Protein AF-A0A8S2LEV6-F1 (afdb_monomer)

pLDDT: mean 85.43, std 16.2, range [30.33, 98.56]

Organism: NCBI:txid392030

InterPro domains:
  IPR001619 Sec1-like protein [PF00995] (33-386)
  IPR001619 Sec1-like protein [PF00995] (397-495)
  IPR001619 Sec1-like protein [PIRSF005715] (1-502)
  IPR001619 Sec1-like protein [PTHR11679] (16-386)
  IPR027482 Sec1-like, domain 2 [G3DSA:3.40.50.1910] (143-251)
  IPR027482 Sec1-like, domain 2 [G3DSA:3.40.50.1910] (412-494)
  IPR036045 Sec1-like superfamily [SSF56815] (5-499)
  IPR043127 Sec1-like, domain 3a [G3DSA:3.90.830.10] (252-375)
  IPR043154 Sec1-like, domain 1 [G3DSA:3.40.50.2060] (1-138)

Structure (mmCIF, N/CA/C/O backbone):
data_AF-A0A8S2LEV6-F1
#
_entry.id   AF-A0A8S2LEV6-F1
#
loop_
_atom_site.group_PDB
_atom_site.id
_atom_site.type_symbol
_atom_site.label_atom_id
_atom_site.label_alt_id
_atom_site.label_comp_id
_atom_site.label_asym_id
_atom_site.label_entity_id
_atom_site.label_seq_id
_atom_site.pdbx_PDB_ins_code
_atom_site.Cartn_x
_atom_site.Cartn_y
_atom_site.Cartn_z
_atom_site.occupancy
_atom_site.B_iso_or_equiv
_atom_site.auth_seq_id
_atom_site.auth_comp_id
_atom_site.auth_asym_id
_atom_site.auth_atom_id
_atom_site.pdbx_PDB_model_num
ATOM 1 N N . MET A 1 1 ? -12.936 4.786 -19.540 1.00 38.22 1 MET A N 1
ATOM 2 C CA . MET A 1 1 ? -13.486 4.017 -18.402 1.00 38.22 1 MET A CA 1
ATOM 3 C C . MET A 1 1 ? -12.512 4.199 -17.258 1.00 38.22 1 MET A C 1
ATOM 5 O O . MET A 1 1 ? -11.320 4.066 -17.493 1.00 38.22 1 MET A O 1
ATOM 9 N N . THR A 1 2 ? -12.981 4.618 -16.089 1.00 44.31 2 THR A N 1
ATOM 10 C CA . THR A 1 2 ? -12.140 4.818 -14.904 1.00 44.31 2 THR A CA 1
ATOM 11 C C . THR A 1 2 ? -11.741 3.460 -14.347 1.00 44.31 2 THR A C 1
ATOM 13 O O . THR A 1 2 ? -12.588 2.783 -13.773 1.00 44.31 2 THR A O 1
ATOM 16 N N . THR A 1 3 ? -10.480 3.065 -14.542 1.00 58.53 3 THR A N 1
ATOM 17 C CA . THR A 1 3 ? -9.849 2.002 -13.750 1.00 58.53 3 THR A CA 1
ATOM 18 C C . THR A 1 3 ? -10.072 2.307 -12.276 1.00 58.53 3 THR A C 1
ATOM 20 O O . THR A 1 3 ? -9.905 3.466 -11.868 1.00 58.53 3 THR A O 1
ATOM 23 N N . SER A 1 4 ? -10.462 1.309 -11.490 1.00 72.75 4 SER A N 1
ATOM 24 C CA . SER A 1 4 ? -10.613 1.508 -10.054 1.00 72.75 4 SER A CA 1
ATOM 25 C C . SER A 1 4 ? -9.271 1.941 -9.442 1.00 72.75 4 SER A C 1
ATOM 27 O O . SER A 1 4 ? -8.205 1.466 -9.824 1.00 72.75 4 SER A O 1
ATOM 29 N N . ASN A 1 5 ? -9.318 2.954 -8.577 1.00 89.50 5 ASN A N 1
ATOM 30 C CA . ASN A 1 5 ? -8.150 3.477 -7.879 1.00 89.50 5 ASN A CA 1
ATOM 31 C C . ASN A 1 5 ? -8.323 3.130 -6.402 1.00 89.50 5 ASN A C 1
ATOM 33 O O . ASN A 1 5 ? -9.224 3.662 -5.746 1.00 89.50 5 ASN A O 1
ATOM 37 N N . LEU A 1 6 ? -7.485 2.211 -5.919 1.00 93.94 6 LEU A N 1
ATOM 38 C CA . LEU A 1 6 ? -7.571 1.677 -4.565 1.00 93.94 6 LEU A CA 1
ATOM 39 C C . LEU A 1 6 ? -7.437 2.770 -3.498 1.00 93.94 6 LEU A C 1
ATOM 41 O O . LEU A 1 6 ? -8.236 2.801 -2.568 1.00 93.94 6 LEU A O 1
ATOM 45 N N . GLN A 1 7 ? -6.509 3.715 -3.675 1.00 94.75 7 GLN A N 1
ATOM 46 C CA . GLN A 1 7 ? -6.307 4.840 -2.754 1.00 94.75 7 GLN A CA 1
ATOM 47 C C . GLN A 1 7 ? -7.561 5.702 -2.625 1.00 94.75 7 GLN A C 1
ATOM 49 O O . GLN A 1 7 ? -8.016 5.974 -1.517 1.00 94.75 7 GLN A O 1
ATOM 54 N N . LYS A 1 8 ? -8.177 6.076 -3.751 1.00 93.44 8 LYS A N 1
ATOM 55 C CA . LYS A 1 8 ? -9.416 6.870 -3.752 1.00 93.44 8 LYS A CA 1
ATOM 56 C C . LYS A 1 8 ? -10.579 6.120 -3.117 1.00 93.44 8 LYS A C 1
ATOM 58 O O . LYS A 1 8 ? -11.399 6.737 -2.443 1.00 93.44 8 LYS A O 1
ATOM 63 N N . LEU A 1 9 ? -10.667 4.811 -3.346 1.00 93.94 9 LEU A N 1
ATOM 64 C CA . LEU A 1 9 ? -11.714 3.975 -2.770 1.00 93.94 9 LEU A CA 1
ATOM 65 C C . LEU A 1 9 ? -11.565 3.891 -1.244 1.00 93.94 9 LEU A C 1
ATOM 67 O O . LEU A 1 9 ? -12.536 4.132 -0.527 1.00 93.94 9 LEU A O 1
ATOM 71 N N . VAL A 1 10 ? -10.350 3.628 -0.757 1.00 95.69 10 VAL A N 1
ATOM 72 C CA . VAL A 1 10 ? -10.026 3.598 0.677 1.00 95.69 10 VAL A CA 1
ATOM 73 C C . VAL A 1 10 ? -10.278 4.964 1.317 1.00 95.69 10 VAL A C 1
ATOM 75 O O . VAL A 1 10 ? -10.976 5.044 2.325 1.00 95.69 10 VAL A O 1
ATOM 78 N N . GLY A 1 11 ? -9.805 6.048 0.698 1.00 94.94 11 GLY A N 1
ATOM 79 C CA . GLY A 1 11 ? -9.973 7.404 1.221 1.00 94.94 11 GLY A CA 1
ATOM 80 C C . GLY A 1 11 ? -11.443 7.815 1.308 1.00 94.94 11 GLY A C 1
ATOM 81 O O . GLY A 1 11 ? -11.890 8.345 2.324 1.00 94.94 11 GLY A O 1
ATOM 82 N N . ALA A 1 12 ? -12.240 7.488 0.285 1.00 93.44 12 ALA A N 1
ATOM 83 C CA . ALA A 1 12 ? -13.680 7.729 0.304 1.00 93.44 12 ALA A CA 1
ATOM 84 C C . ALA A 1 12 ? -14.390 6.930 1.408 1.00 93.44 12 ALA A C 1
ATOM 86 O O . ALA A 1 12 ? -15.258 7.480 2.089 1.00 93.44 12 ALA A O 1
ATOM 87 N N . LYS A 1 13 ? -14.022 5.656 1.604 1.00 93.56 13 LYS A N 1
ATOM 88 C CA . LYS A 1 13 ? -14.578 4.814 2.670 1.00 93.56 13 LYS A CA 1
ATOM 89 C C . LYS A 1 13 ? -14.244 5.385 4.051 1.00 93.56 13 LYS A C 1
ATOM 91 O O . LYS A 1 13 ? -15.158 5.619 4.835 1.00 93.56 13 LYS A O 1
ATOM 96 N N . LEU A 1 14 ? -12.978 5.728 4.301 1.00 94.19 14 LEU A N 1
ATOM 97 C CA . LEU A 1 14 ? -12.524 6.325 5.564 1.00 94.19 14 LEU A CA 1
ATOM 98 C C . LEU A 1 14 ? -13.238 7.645 5.864 1.00 94.19 14 LEU A C 1
ATOM 100 O O . LEU A 1 14 ? -13.781 7.825 6.951 1.00 94.19 14 LEU A O 1
ATOM 104 N N . ILE A 1 15 ? -13.311 8.561 4.897 1.00 92.06 15 ILE A N 1
ATOM 105 C CA . ILE A 1 15 ? -14.003 9.840 5.098 1.00 92.06 15 ILE A CA 1
ATOM 106 C C . ILE A 1 15 ? -15.487 9.614 5.420 1.00 92.06 15 ILE A C 1
ATOM 108 O O . ILE A 1 15 ? -16.018 10.247 6.332 1.00 92.06 15 ILE A O 1
ATOM 112 N N . ASN A 1 16 ? -16.166 8.714 4.705 1.00 91.06 16 ASN A N 1
ATOM 113 C CA . ASN A 1 16 ? -17.603 8.507 4.877 1.00 91.06 16 ASN A CA 1
ATOM 114 C C . ASN A 1 16 ? -17.957 7.736 6.159 1.00 91.06 16 ASN A C 1
ATOM 116 O O . ASN A 1 16 ? -18.874 8.140 6.873 1.00 91.06 16 ASN A O 1
ATOM 120 N N . GLU A 1 17 ? -17.247 6.650 6.461 1.00 89.38 17 GLU A N 1
ATOM 121 C CA . GLU A 1 17 ? -17.567 5.761 7.585 1.00 89.38 17 GLU A CA 1
ATOM 122 C C . GLU A 1 17 ? -17.007 6.252 8.922 1.00 89.38 17 GLU A C 1
ATOM 124 O O . GLU A 1 17 ? -17.608 5.981 9.962 1.00 89.38 17 GLU A O 1
ATOM 129 N N . MET A 1 18 ? -15.895 6.994 8.905 1.00 91.38 18 MET A N 1
ATOM 130 C CA . MET A 1 18 ? -15.240 7.494 10.114 1.00 91.38 18 MET A CA 1
ATOM 131 C C . MET A 1 18 ? -15.556 8.968 10.366 1.00 91.38 18 MET A C 1
ATOM 133 O O . MET A 1 18 ? -16.182 9.309 11.368 1.00 91.38 18 MET A O 1
ATOM 137 N N . LEU A 1 19 ? -15.157 9.858 9.452 1.00 86.44 19 LEU A N 1
ATOM 138 C CA . LEU A 1 19 ? -15.197 11.307 9.698 1.00 86.44 19 LEU A CA 1
ATOM 139 C C . LEU A 1 19 ? -16.597 11.907 9.522 1.00 86.44 19 LEU A C 1
ATOM 141 O O . LEU A 1 19 ? -16.996 12.804 10.264 1.00 86.44 19 LEU A O 1
ATOM 145 N N . ARG A 1 20 ? -17.375 11.389 8.568 1.00 85.31 20 ARG A N 1
ATOM 146 C CA . ARG A 1 20 ? -18.758 11.821 8.310 1.00 85.31 20 ARG A CA 1
ATOM 147 C C . ARG A 1 20 ? -19.806 11.007 9.058 1.00 85.31 20 ARG A C 1
ATOM 149 O O . ARG A 1 20 ? -20.995 11.285 8.895 1.00 85.31 20 ARG A O 1
ATOM 156 N N . CYS A 1 21 ? -19.390 10.042 9.878 1.00 80.12 21 CYS A N 1
ATOM 157 C CA . CYS A 1 21 ? -20.303 9.270 10.707 1.00 80.12 21 CYS A CA 1
ATOM 158 C C . CYS A 1 21 ? -21.174 10.213 11.549 1.00 80.12 21 CYS A C 1
ATOM 160 O O . CYS A 1 21 ? -20.667 11.149 12.169 1.00 80.12 21 CYS A O 1
ATOM 162 N N . GLU A 1 22 ? -22.485 9.969 11.600 1.00 66.69 22 GLU A N 1
ATOM 163 C CA . GLU A 1 22 ? -23.430 10.837 12.320 1.00 66.69 22 GLU A CA 1
ATOM 164 C C . GLU A 1 22 ? -23.088 10.978 13.807 1.00 66.69 22 GLU A C 1
ATOM 166 O O . GLU A 1 22 ? -23.308 12.029 14.402 1.00 66.69 22 GLU A O 1
ATOM 171 N N . SER A 1 23 ? -22.486 9.947 14.407 1.00 64.62 23 SER A N 1
ATOM 172 C CA . SER A 1 23 ? -22.018 10.014 15.791 1.00 64.62 23 SER A CA 1
ATOM 173 C C . SER A 1 23 ? -20.828 10.962 15.984 1.00 64.62 23 SER A C 1
ATOM 175 O O . SER A 1 23 ? -20.625 11.454 17.091 1.00 64.62 23 SER A O 1
ATOM 177 N N . VAL A 1 24 ? -20.068 11.243 14.921 1.00 68.31 24 VAL A N 1
ATOM 178 C CA . VAL A 1 24 ? -18.907 12.148 14.898 1.00 68.31 24 VAL A CA 1
ATOM 179 C C . VAL A 1 24 ? -19.321 13.565 14.468 1.00 68.31 24 VAL A C 1
ATOM 181 O O . VAL A 1 24 ? -18.817 14.551 15.013 1.00 68.31 24 VAL A O 1
ATOM 184 N N . ARG A 1 25 ? -20.283 13.704 13.544 1.00 65.88 25 ARG A N 1
ATOM 185 C CA . ARG A 1 25 ? -20.855 14.992 13.112 1.00 65.88 25 ARG A CA 1
ATOM 186 C C . ARG A 1 25 ? -22.110 15.353 13.917 1.00 65.88 25 ARG A C 1
ATOM 188 O O . ARG A 1 25 ? -23.230 15.059 13.510 1.00 65.88 25 ARG A O 1
ATOM 195 N N . GLN A 1 26 ? -21.948 16.073 15.028 1.00 59.09 26 GLN A N 1
ATOM 196 C CA . GLN A 1 26 ? -23.093 16.708 15.690 1.00 59.09 26 GLN A CA 1
ATOM 197 C C . GLN A 1 26 ? -23.567 17.922 14.869 1.00 59.09 26 GLN A C 1
ATOM 199 O O . GLN A 1 26 ? -22.817 18.874 14.673 1.00 59.09 26 GLN A O 1
ATOM 204 N N . LYS A 1 27 ? -24.816 17.886 14.376 1.00 48.41 27 LYS A N 1
ATOM 205 C CA . LYS A 1 27 ? -25.403 18.865 13.432 1.00 48.41 27 LYS A CA 1
ATOM 206 C C . LYS A 1 27 ? -25.450 20.322 13.921 1.00 48.41 27 LYS A C 1
ATOM 208 O O . LYS A 1 27 ? -25.659 21.205 13.097 1.00 48.41 27 LYS A O 1
ATOM 213 N N . GLU A 1 28 ? -25.264 20.587 15.212 1.00 48.81 28 GLU A N 1
ATOM 214 C CA . GLU A 1 28 ? -25.527 21.914 15.793 1.00 48.81 28 GLU A CA 1
ATOM 215 C C . GLU A 1 28 ? -24.290 22.646 16.336 1.00 48.81 28 GLU A C 1
ATOM 217 O O . GLU A 1 28 ? -24.386 23.823 16.681 1.00 48.81 28 GLU A O 1
ATOM 222 N N . ARG A 1 29 ? -23.103 22.021 16.355 1.00 51.19 29 ARG A N 1
ATOM 223 C CA . ARG A 1 29 ? -21.846 22.705 16.696 1.00 51.19 29 ARG A CA 1
ATOM 224 C C . ARG A 1 29 ? -20.686 22.192 15.856 1.00 51.19 29 ARG A C 1
ATOM 226 O O . ARG A 1 29 ? -20.445 20.992 15.774 1.00 51.19 29 ARG A O 1
ATOM 233 N N . SER A 1 30 ? -19.942 23.127 15.265 1.00 55.12 30 SER A N 1
ATOM 234 C CA . SER A 1 30 ? -18.633 22.878 14.656 1.00 55.12 30 SER A CA 1
ATOM 235 C C . SER A 1 30 ? -17.603 22.581 15.754 1.00 55.12 30 SER A C 1
ATOM 237 O O . SER A 1 30 ? -16.721 23.394 16.025 1.00 55.12 30 SER A O 1
ATOM 239 N N . ASP A 1 31 ? -17.749 21.439 16.422 1.00 75.12 31 ASP A N 1
ATOM 240 C CA . ASP A 1 31 ? -16.819 20.980 17.448 1.00 75.12 31 ASP A CA 1
ATOM 241 C C . ASP A 1 31 ? -15.632 20.296 16.760 1.00 75.12 31 ASP A C 1
ATOM 243 O O . ASP A 1 31 ? -15.750 19.169 16.257 1.00 75.12 31 ASP A O 1
ATOM 247 N N . TRP A 1 32 ? -14.503 21.010 16.736 1.00 90.25 32 TRP A N 1
ATOM 248 C CA . TRP A 1 32 ? -13.201 20.503 16.309 1.00 90.25 32 TRP A CA 1
ATOM 249 C C . TRP A 1 32 ? -12.833 19.223 17.064 1.00 90.25 32 TRP A C 1
ATOM 251 O O . TRP A 1 32 ? -13.115 19.086 18.257 1.00 90.25 32 TRP A O 1
ATOM 261 N N . LYS A 1 33 ? -12.185 18.286 16.371 1.00 93.75 33 LYS A N 1
ATOM 262 C CA . LYS A 1 33 ? -11.764 16.998 16.936 1.00 93.75 33 LYS A CA 1
ATOM 263 C C . LYS A 1 33 ? -10.289 16.725 16.705 1.00 93.75 33 LYS A C 1
ATOM 265 O O . LYS A 1 33 ? -9.670 17.259 15.784 1.00 93.75 33 LYS A O 1
ATOM 270 N N . VAL A 1 34 ? -9.747 15.870 17.557 1.00 96.19 34 VAL A N 1
ATOM 271 C CA . VAL A 1 34 ? -8.386 15.334 17.461 1.00 96.19 34 VAL A CA 1
ATOM 272 C C . VAL A 1 34 ? -8.466 13.989 16.746 1.00 96.19 34 VAL A C 1
ATOM 274 O O . VAL A 1 34 ? -9.272 13.154 17.143 1.00 96.19 34 VAL A O 1
ATOM 277 N N . LEU A 1 35 ? -7.660 13.758 15.712 1.00 97.44 35 LEU A N 1
ATOM 278 C CA . LEU A 1 35 ? -7.511 12.434 15.103 1.00 97.44 35 LEU A CA 1
ATOM 279 C C . LEU A 1 35 ? -6.276 11.757 15.701 1.00 97.44 35 LEU A C 1
ATOM 281 O O . LEU A 1 35 ? -5.161 12.222 15.495 1.00 97.44 35 LEU A O 1
ATOM 285 N N . VAL A 1 36 ? -6.476 10.676 16.446 1.00 98.12 36 VAL A N 1
ATOM 286 C CA . VAL A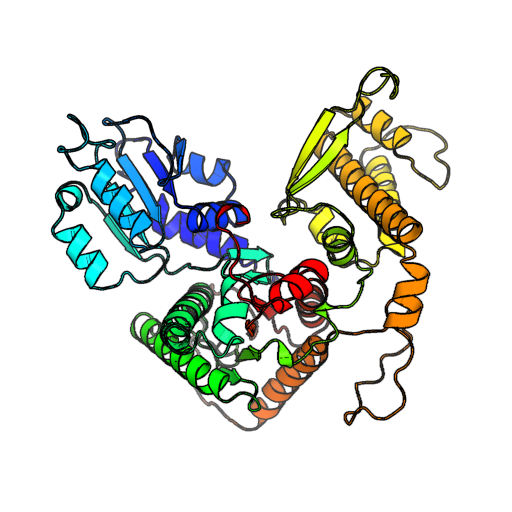 1 36 ? -5.413 9.884 17.070 1.00 98.12 36 VAL A CA 1
ATOM 287 C C . VAL A 1 36 ? -5.245 8.589 16.285 1.00 98.12 36 VAL A C 1
ATOM 289 O O . VAL A 1 36 ? -6.211 7.849 16.099 1.00 98.12 36 VAL A O 1
ATOM 292 N N . MET A 1 37 ? -4.030 8.312 15.824 1.00 97.69 37 MET A N 1
ATOM 293 C CA . MET A 1 37 ? -3.727 7.144 14.997 1.00 97.69 37 MET A CA 1
ATOM 294 C C . MET A 1 37 ? -2.503 6.399 15.501 1.00 97.69 37 MET A C 1
ATOM 296 O O . MET A 1 37 ? -1.625 6.985 16.127 1.00 97.69 37 MET A O 1
ATOM 300 N N . ASP A 1 38 ? -2.427 5.109 15.198 1.00 95.62 38 ASP A N 1
ATOM 301 C CA . ASP A 1 38 ? -1.173 4.369 15.285 1.00 95.62 38 ASP A CA 1
ATOM 302 C C . ASP A 1 38 ? -0.423 4.386 13.949 1.00 95.62 38 ASP A C 1
ATOM 304 O O . ASP A 1 38 ? -0.803 5.068 12.989 1.00 95.62 38 ASP A O 1
ATOM 308 N N . ARG A 1 39 ? 0.693 3.657 13.903 1.00 91.62 39 ARG A N 1
ATOM 309 C CA . ARG A 1 39 ? 1.583 3.609 12.747 1.00 91.62 39 ARG A CA 1
ATOM 310 C C . ARG A 1 39 ? 0.863 3.146 11.479 1.00 91.62 39 ARG A C 1
ATOM 312 O O . ARG A 1 39 ? 0.953 3.839 10.465 1.00 91.62 39 ARG A O 1
ATOM 319 N N . LEU A 1 40 ? 0.163 2.007 11.517 1.00 91.56 40 LEU A N 1
ATOM 320 C CA . LEU A 1 40 ? -0.509 1.478 10.327 1.00 91.56 40 LEU A CA 1
ATOM 321 C C . LEU A 1 40 ? -1.615 2.432 9.876 1.00 91.56 40 LEU A C 1
ATOM 323 O O . LEU A 1 40 ? -1.643 2.824 8.709 1.00 91.56 40 LEU A O 1
ATOM 327 N N . ALA A 1 41 ? -2.475 2.871 10.797 1.00 95.06 41 ALA A N 1
ATOM 328 C CA . ALA A 1 41 ? -3.560 3.801 10.502 1.00 95.06 41 ALA A CA 1
ATOM 329 C C . ALA A 1 41 ? -3.060 5.113 9.875 1.00 95.06 41 ALA A C 1
ATOM 331 O O . ALA A 1 41 ? -3.625 5.587 8.885 1.00 95.06 41 ALA A O 1
ATOM 332 N N . THR A 1 42 ? -1.949 5.655 10.388 1.00 94.69 42 THR A N 1
ATOM 333 C CA . THR A 1 42 ? -1.298 6.852 9.833 1.00 94.69 42 THR A CA 1
ATOM 334 C C . THR A 1 42 ? -0.877 6.630 8.385 1.00 94.69 42 THR A C 1
ATOM 336 O O . THR A 1 42 ? -1.126 7.483 7.531 1.00 94.69 42 THR A O 1
ATOM 339 N N . ARG A 1 43 ? -0.277 5.475 8.078 1.00 93.38 43 ARG A N 1
ATOM 340 C CA . ARG A 1 43 ? 0.145 5.130 6.714 1.00 93.38 43 ARG A CA 1
ATOM 341 C C . ARG A 1 43 ? -1.047 4.914 5.778 1.00 93.38 43 ARG A C 1
ATOM 343 O O . ARG A 1 43 ? -1.010 5.415 4.656 1.00 93.38 43 ARG A O 1
ATOM 350 N N . ILE A 1 44 ? -2.117 4.253 6.234 1.00 95.19 44 ILE A N 1
ATOM 351 C CA . ILE A 1 44 ? -3.362 4.076 5.459 1.00 95.19 44 ILE A CA 1
ATOM 352 C C . ILE A 1 44 ? -3.939 5.443 5.070 1.00 95.19 44 ILE A C 1
ATOM 354 O O . ILE A 1 44 ? -4.240 5.693 3.899 1.00 95.19 44 ILE A O 1
ATOM 358 N N . ILE A 1 45 ? -4.078 6.342 6.048 1.00 94.38 45 ILE A N 1
ATOM 359 C CA . ILE A 1 45 ? -4.639 7.681 5.841 1.00 94.38 45 ILE A CA 1
ATOM 360 C C . ILE A 1 45 ? -3.723 8.521 4.949 1.00 94.38 45 ILE A C 1
ATOM 362 O O . ILE A 1 45 ? -4.212 9.140 4.009 1.00 94.38 45 ILE A O 1
ATOM 366 N N . SER A 1 46 ? -2.406 8.492 5.171 1.00 92.38 46 SER A N 1
ATOM 367 C CA . SER A 1 46 ? -1.445 9.237 4.347 1.00 92.38 46 SER A CA 1
ATOM 368 C C . SER A 1 46 ? -1.437 8.787 2.884 1.00 92.38 46 SER A C 1
ATOM 370 O O . SER A 1 46 ? -1.199 9.611 2.005 1.00 92.38 46 SER A O 1
ATOM 372 N N . ALA A 1 47 ? -1.689 7.503 2.611 1.00 92.38 47 ALA A N 1
ATOM 373 C CA . ALA A 1 47 ? -1.727 6.966 1.251 1.00 92.38 47 ALA A CA 1
ATOM 374 C C . ALA A 1 47 ? -3.038 7.281 0.506 1.00 92.38 47 ALA A C 1
ATOM 376 O O . ALA A 1 47 ? -3.079 7.235 -0.720 1.00 92.38 47 ALA A O 1
ATOM 377 N N . SER A 1 48 ? -4.125 7.573 1.226 1.00 93.44 48 SER A N 1
ATOM 378 C CA . SER A 1 48 ? -5.476 7.647 0.649 1.00 93.44 48 SER A CA 1
ATOM 379 C C . SER A 1 48 ? -6.158 9.013 0.764 1.00 93.44 48 SER A C 1
ATOM 381 O O . SER A 1 48 ? -7.042 9.321 -0.039 1.00 93.44 48 SER A O 1
ATOM 383 N N . CYS A 1 49 ? -5.737 9.849 1.713 1.00 92.00 49 CYS A N 1
ATOM 384 C CA . CYS A 1 49 ? -6.329 11.148 2.018 1.00 92.00 49 CYS A CA 1
ATOM 385 C C . CYS A 1 49 ? -5.247 12.226 2.114 1.00 92.00 49 CYS A C 1
ATOM 387 O O . CYS A 1 49 ? -4.196 12.027 2.723 1.00 92.00 49 CYS A O 1
ATOM 389 N N . LYS A 1 50 ? -5.519 13.425 1.592 1.00 90.88 50 LYS A N 1
ATOM 390 C CA . LYS A 1 50 ? -4.651 14.582 1.836 1.00 90.88 50 LYS A CA 1
ATOM 391 C C . LYS A 1 50 ? -5.050 15.252 3.146 1.00 90.88 50 LYS A C 1
ATOM 393 O O . LYS A 1 50 ? -6.217 15.252 3.527 1.00 90.88 50 LYS A O 1
ATOM 398 N N . MET A 1 51 ? -4.106 15.947 3.781 1.00 90.06 51 MET A N 1
ATOM 399 C CA . MET A 1 51 ? -4.361 16.647 5.048 1.00 90.06 51 MET A CA 1
ATOM 400 C C . MET A 1 51 ? -5.563 17.605 4.967 1.00 90.06 51 MET A C 1
ATOM 402 O O . MET A 1 51 ? -6.377 17.660 5.882 1.00 90.06 51 MET A O 1
ATOM 406 N N . HIS A 1 52 ? -5.725 18.318 3.845 1.00 90.94 52 HIS A N 1
ATOM 407 C CA . HIS A 1 52 ? -6.871 19.213 3.649 1.00 90.94 52 HIS A CA 1
ATOM 408 C C . HIS A 1 52 ? -8.227 18.486 3.614 1.00 90.94 52 HIS A C 1
ATOM 410 O O . HIS A 1 52 ? -9.208 19.058 4.082 1.00 90.94 52 HIS A O 1
ATOM 416 N N . ASP A 1 53 ? -8.278 17.237 3.133 1.00 90.31 53 ASP A N 1
ATOM 417 C CA . ASP A 1 53 ? -9.510 16.445 3.093 1.00 90.31 53 ASP A CA 1
ATOM 418 C C . ASP A 1 53 ? -9.951 16.139 4.527 1.00 90.31 53 ASP A C 1
ATOM 420 O O . ASP A 1 53 ? -11.100 16.362 4.889 1.00 90.31 53 ASP A O 1
ATOM 424 N N . ILE A 1 54 ? -9.003 15.739 5.377 1.00 92.25 54 ILE A N 1
ATOM 425 C CA . ILE A 1 54 ? -9.235 15.396 6.785 1.00 92.25 54 ILE A CA 1
ATOM 426 C C . ILE A 1 54 ? -9.625 16.639 7.596 1.00 92.25 54 ILE A C 1
ATOM 428 O O . ILE A 1 54 ? -10.600 16.618 8.348 1.00 92.25 54 ILE A O 1
ATOM 432 N N . MET A 1 55 ? -8.895 17.746 7.422 1.00 91.06 55 MET A N 1
ATOM 433 C CA . MET A 1 55 ? -9.161 18.991 8.153 1.00 91.06 55 MET A CA 1
ATOM 434 C C . MET A 1 55 ? -10.504 19.621 7.768 1.00 91.06 55 MET A C 1
ATOM 436 O O . MET A 1 55 ? -11.198 20.169 8.625 1.00 91.06 55 MET A O 1
ATOM 440 N N . SER A 1 56 ? -10.913 19.498 6.499 1.00 90.00 56 SER A N 1
ATOM 441 C CA . SER A 1 56 ? -12.221 19.981 6.032 1.00 90.00 56 SER A CA 1
ATOM 442 C C . SER A 1 56 ? -13.405 19.261 6.689 1.00 90.00 56 SER A C 1
ATOM 444 O O . SER A 1 56 ? -14.516 19.789 6.712 1.00 90.00 56 SER A O 1
ATOM 446 N N . GLU A 1 57 ? -13.161 18.087 7.275 1.00 89.88 57 GLU A N 1
ATOM 447 C CA . GLU A 1 57 ? -14.156 17.263 7.961 1.00 89.88 57 GLU A CA 1
ATOM 448 C C . GLU A 1 57 ? -14.183 17.489 9.488 1.00 89.88 57 GLU A C 1
ATOM 450 O O . GLU A 1 57 ? -14.799 16.719 10.223 1.00 89.88 57 GLU A O 1
ATOM 455 N N . GLY A 1 58 ? -13.559 18.567 9.983 1.00 89.25 58 GLY A N 1
ATOM 456 C CA . GLY A 1 58 ? -13.635 18.982 11.392 1.00 89.25 58 GLY A CA 1
ATOM 457 C C . GLY A 1 58 ? -12.530 18.425 12.294 1.00 89.25 58 GLY A C 1
ATOM 458 O O . GLY A 1 58 ? -12.622 18.536 13.518 1.00 89.25 58 GLY A O 1
ATOM 459 N N . ILE A 1 59 ? -11.473 17.850 11.717 1.00 93.69 59 ILE A N 1
ATOM 460 C CA . ILE A 1 59 ? -10.248 17.496 12.442 1.00 93.69 59 ILE A CA 1
ATOM 461 C C . ILE A 1 59 ? -9.326 18.719 12.512 1.00 93.69 59 ILE A C 1
ATOM 463 O O . ILE A 1 59 ? -9.018 19.321 11.488 1.00 93.69 59 ILE A O 1
ATOM 467 N N . THR A 1 60 ? -8.857 19.081 13.708 1.00 93.12 60 THR A N 1
ATOM 468 C CA . THR A 1 60 ? -7.920 20.209 13.885 1.00 93.12 60 THR A CA 1
ATOM 469 C C . THR A 1 60 ? -6.466 19.777 14.012 1.00 93.12 60 THR A C 1
ATOM 471 O O . THR A 1 60 ? -5.573 20.552 13.683 1.00 93.12 60 THR A O 1
ATOM 474 N N . ILE A 1 61 ? -6.220 18.576 14.533 1.00 94.44 61 ILE A N 1
ATOM 475 C CA . ILE A 1 61 ? -4.877 18.073 14.813 1.00 94.44 61 ILE A CA 1
ATOM 476 C C . ILE A 1 61 ? -4.858 16.555 14.654 1.00 94.44 61 ILE A C 1
ATOM 478 O O . ILE A 1 61 ? -5.847 15.878 14.952 1.00 94.44 61 ILE A O 1
ATOM 482 N N . VAL A 1 62 ? -3.731 16.050 14.159 1.00 96.06 62 VAL A N 1
ATOM 483 C CA . VAL A 1 62 ? -3.446 14.627 13.999 1.00 96.06 62 VAL A CA 1
ATOM 484 C C . VAL A 1 62 ? -2.320 14.259 14.954 1.00 96.06 62 VAL A C 1
ATOM 486 O O . VAL A 1 62 ? -1.290 14.927 14.969 1.00 96.06 62 VAL A O 1
ATOM 489 N N . GLU A 1 63 ? -2.522 13.207 15.736 1.00 96.69 63 GLU A N 1
ATOM 490 C CA . GLU A 1 63 ? -1.637 12.790 16.818 1.00 96.69 63 GLU A CA 1
ATOM 491 C C . GLU A 1 63 ? -1.323 11.292 16.730 1.00 96.69 63 GLU A C 1
ATOM 493 O O . GLU A 1 63 ? -2.155 10.489 16.307 1.00 96.69 63 GLU A O 1
ATOM 498 N N . ASP A 1 64 ? -0.127 10.916 17.174 1.00 96.62 64 ASP A N 1
ATOM 499 C CA . ASP A 1 64 ? 0.331 9.524 17.239 1.00 96.62 64 ASP A CA 1
ATOM 500 C C . ASP A 1 64 ? 0.042 8.947 18.628 1.00 96.62 64 ASP A C 1
ATOM 502 O O . ASP A 1 64 ? 0.509 9.483 19.639 1.00 96.62 64 ASP A O 1
ATOM 506 N N . ILE A 1 65 ? -0.716 7.850 18.688 1.00 97.19 65 ILE A N 1
ATOM 507 C CA . ILE A 1 65 ? -1.121 7.219 19.947 1.00 97.19 65 ILE A CA 1
ATOM 508 C C . ILE A 1 65 ? 0.078 6.785 20.801 1.00 97.19 65 ILE A C 1
ATOM 510 O O . ILE A 1 65 ? 0.004 6.865 22.028 1.00 97.19 65 ILE A O 1
ATOM 514 N N . MET A 1 66 ? 1.192 6.406 20.166 1.00 94.62 66 MET A N 1
ATOM 515 C CA . MET A 1 66 ? 2.400 5.917 20.836 1.00 94.62 66 MET A CA 1
ATOM 516 C C . MET A 1 66 ? 3.276 7.054 21.374 1.00 94.62 66 MET A C 1
ATOM 518 O O . MET A 1 66 ? 4.210 6.820 22.145 1.00 94.62 66 MET A O 1
ATOM 522 N N . LYS A 1 67 ? 3.000 8.303 20.983 1.00 94.19 67 LYS A N 1
ATOM 523 C CA . LYS A 1 67 ? 3.736 9.479 21.454 1.00 94.19 67 LYS A CA 1
ATOM 524 C C . LYS A 1 67 ? 3.038 10.133 22.638 1.00 94.19 67 LYS A C 1
ATOM 526 O O . LYS A 1 67 ? 1.822 10.062 22.830 1.00 94.19 67 LYS A O 1
ATOM 531 N N . LYS A 1 68 ? 3.838 10.836 23.444 1.00 91.31 68 LYS A N 1
ATOM 532 C CA . LYS A 1 68 ? 3.324 11.680 24.525 1.00 91.31 68 LYS A CA 1
ATOM 533 C C . LYS A 1 68 ? 2.597 12.882 23.924 1.00 91.31 68 LYS A C 1
ATOM 535 O O . LYS A 1 68 ? 3.212 13.689 23.237 1.00 91.31 68 LYS A O 1
ATOM 540 N N . ARG A 1 69 ? 1.304 12.986 24.228 1.00 93.38 69 ARG A N 1
ATOM 541 C CA . ARG A 1 69 ? 0.379 14.004 23.704 1.00 93.38 69 ARG A CA 1
ATOM 542 C C . ARG A 1 69 ? -0.076 14.967 24.797 1.00 93.38 69 ARG A C 1
ATOM 544 O O . ARG A 1 69 ? -0.202 14.557 25.958 1.00 93.38 69 ARG A O 1
ATOM 551 N N . GLU A 1 70 ? -0.366 16.216 24.451 1.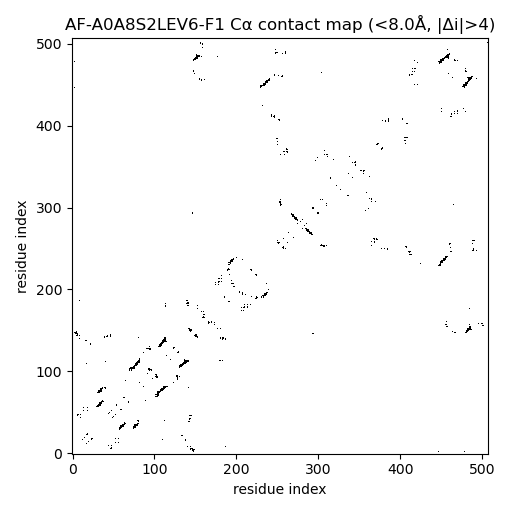00 90.81 70 GLU A N 1
ATOM 552 C CA . GLU A 1 70 ? -0.928 17.184 25.401 1.00 90.81 70 GLU A CA 1
ATOM 553 C C . GLU A 1 70 ? -2.409 16.877 25.709 1.00 90.81 70 GLU A C 1
ATOM 555 O O . GLU A 1 70 ? -3.155 16.483 24.810 1.00 90.81 70 GLU A O 1
ATOM 560 N N . PRO A 1 71 ? -2.870 17.010 26.969 1.00 91.81 71 PRO A N 1
ATOM 561 C CA . PRO A 1 71 ? -4.285 16.845 27.297 1.00 91.81 71 PRO A CA 1
ATOM 562 C C . PRO A 1 71 ? -5.143 17.971 26.697 1.00 91.81 71 PRO A C 1
ATOM 564 O O . PRO A 1 71 ? -5.000 19.137 27.058 1.00 91.81 71 PRO A O 1
ATOM 567 N N . LEU A 1 72 ? -6.096 17.611 25.838 1.00 92.88 72 LEU A N 1
ATOM 568 C CA . LEU A 1 72 ? -7.064 18.507 25.202 1.00 92.88 72 LEU A CA 1
ATOM 569 C C . LEU A 1 72 ? -8.485 18.172 25.682 1.00 92.88 72 LEU A C 1
ATOM 571 O O . LEU A 1 72 ? -9.363 17.811 24.900 1.00 92.88 72 LEU A O 1
ATOM 575 N N . GLY A 1 73 ? -8.728 18.312 26.991 1.00 90.00 73 GLY A N 1
ATOM 576 C CA . GLY A 1 73 ? -9.958 17.856 27.662 1.00 90.00 73 GLY A CA 1
ATOM 577 C C . GLY A 1 73 ? -11.271 18.526 27.220 1.00 90.00 73 GLY A C 1
ATOM 578 O O . GLY A 1 73 ? -12.342 18.080 27.623 1.00 90.00 73 GLY A O 1
ATOM 579 N N . MET A 1 74 ? -11.209 19.575 26.394 1.00 90.19 74 MET A N 1
ATOM 580 C CA . MET A 1 74 ? -12.385 20.220 25.792 1.00 90.19 74 MET A CA 1
ATOM 581 C C . MET A 1 74 ? -12.789 19.594 24.451 1.00 90.19 74 MET A C 1
ATOM 583 O O . MET A 1 74 ? -13.942 19.728 24.042 1.00 90.19 74 MET A O 1
ATOM 587 N N . LEU A 1 75 ? -11.857 18.914 23.775 1.00 93.00 75 LEU A N 1
ATOM 588 C CA . LEU A 1 75 ? -12.061 18.321 22.456 1.00 93.00 75 LEU A CA 1
ATOM 589 C C . LEU A 1 75 ? -12.385 16.832 22.570 1.00 93.00 75 LEU A C 1
ATOM 591 O O . LEU A 1 75 ? -11.966 16.145 23.502 1.00 93.00 75 LEU A O 1
ATOM 595 N N . GLU A 1 76 ? -13.133 16.327 21.596 1.00 94.50 76 GLU A N 1
ATOM 596 C CA . GLU A 1 76 ? -13.382 14.894 21.429 1.00 94.50 76 GLU A CA 1
ATOM 597 C C . GLU A 1 76 ? -12.331 14.312 20.478 1.00 94.50 76 GLU A C 1
ATOM 599 O O . GLU A 1 76 ? -11.865 14.998 19.563 1.00 94.50 76 GLU A O 1
ATOM 604 N N . ALA A 1 77 ? -11.943 13.058 20.704 1.00 96.12 77 ALA A N 1
ATOM 605 C CA . ALA A 1 77 ? -10.931 12.381 19.905 1.00 96.12 77 ALA A CA 1
ATOM 606 C C . ALA A 1 77 ? -11.544 11.263 19.057 1.00 96.12 77 ALA A C 1
ATOM 608 O O . ALA A 1 77 ? -12.357 10.472 19.537 1.00 96.12 77 ALA A O 1
ATOM 609 N N . VAL A 1 78 ? -11.137 11.203 17.794 1.00 97.44 78 VAL A N 1
ATOM 610 C CA . VAL A 1 78 ? -11.386 10.099 16.870 1.00 97.44 78 VAL A CA 1
ATOM 611 C C . VAL A 1 78 ? -10.139 9.228 16.874 1.00 97.44 78 VAL A C 1
ATOM 613 O O . VAL A 1 78 ? -9.080 9.680 16.458 1.00 97.44 78 VAL A O 1
ATOM 616 N N . TYR A 1 79 ? -10.256 8.001 17.359 1.00 98.12 79 TYR A N 1
ATOM 617 C CA . TYR A 1 79 ? -9.191 7.010 17.342 1.00 98.12 79 TYR A CA 1
ATOM 618 C C . TYR A 1 79 ? -9.371 6.124 16.119 1.00 98.12 79 TYR A C 1
ATOM 620 O O . TYR A 1 79 ? -10.385 5.438 16.021 1.00 98.12 79 TYR A O 1
ATOM 628 N N . PHE A 1 80 ? -8.397 6.123 15.215 1.00 97.88 80 PHE A N 1
ATOM 629 C CA . PHE A 1 80 ? -8.300 5.145 14.136 1.00 97.88 80 PHE A CA 1
ATOM 630 C C . PHE A 1 80 ? -7.046 4.316 14.366 1.00 97.88 80 PHE A C 1
ATOM 632 O O . PHE A 1 80 ? -5.939 4.806 14.165 1.00 97.88 80 PHE A O 1
ATOM 639 N N . ILE A 1 81 ? -7.217 3.107 14.892 1.00 97.38 81 ILE A N 1
ATOM 640 C CA . ILE A 1 81 ? -6.114 2.293 15.415 1.00 97.38 81 ILE A CA 1
ATOM 641 C C . ILE A 1 81 ? -6.324 0.816 15.102 1.00 97.38 81 ILE A C 1
ATOM 643 O O . ILE A 1 81 ? -7.453 0.352 14.955 1.00 97.38 81 ILE A O 1
ATOM 647 N N . GLN A 1 82 ? -5.241 0.057 15.049 1.00 94.69 82 GLN A N 1
ATOM 648 C CA . GLN A 1 82 ? -5.289 -1.393 15.049 1.00 94.69 82 GLN A CA 1
ATOM 649 C C . GLN A 1 82 ? -5.792 -1.912 16.400 1.00 94.69 82 GLN A C 1
ATOM 651 O O . GLN A 1 82 ? -5.428 -1.355 17.445 1.00 94.69 82 GLN A O 1
ATOM 656 N N . PRO A 1 83 ? -6.574 -3.005 16.422 1.00 94.69 83 PRO A N 1
ATOM 657 C CA . PRO A 1 83 ? -6.956 -3.693 17.650 1.00 94.69 83 PRO A CA 1
ATOM 658 C C . PRO A 1 83 ? -5.774 -4.510 18.207 1.00 94.69 83 PRO A C 1
ATOM 660 O O . PRO A 1 83 ? -5.857 -5.719 18.393 1.00 94.69 83 PRO A O 1
ATOM 663 N N . SER A 1 84 ? -4.644 -3.845 18.461 1.00 93.25 84 SER A N 1
ATOM 664 C CA . SER A 1 84 ? -3.453 -4.432 19.074 1.00 93.25 84 SER A CA 1
ATOM 665 C C . SER A 1 84 ? -3.427 -4.156 20.574 1.00 93.25 84 SER A C 1
ATOM 667 O O . SER A 1 84 ? -3.966 -3.152 21.046 1.00 93.25 84 SER A O 1
ATOM 669 N N . GLU A 1 85 ? -2.745 -5.007 21.342 1.00 94.25 85 GLU A N 1
ATOM 670 C CA . GLU A 1 85 ? -2.606 -4.779 22.780 1.00 94.25 85 GLU A CA 1
ATOM 671 C C . GLU A 1 85 ? -1.925 -3.435 23.085 1.00 94.25 85 GLU A C 1
ATOM 673 O O . GLU A 1 85 ? -2.369 -2.719 23.983 1.00 94.25 85 GLU A O 1
ATOM 678 N N . ARG A 1 86 ? -0.904 -3.052 22.303 1.00 94.81 86 ARG A N 1
ATOM 679 C CA . ARG A 1 86 ? -0.214 -1.761 22.446 1.00 94.81 86 ARG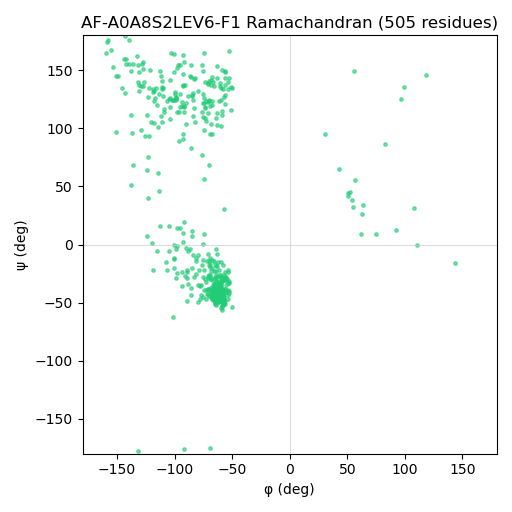 A CA 1
ATOM 680 C C . ARG A 1 86 ? -1.195 -0.593 22.250 1.00 94.81 86 ARG A C 1
ATOM 682 O O . ARG A 1 86 ? -1.343 0.228 23.152 1.00 94.81 86 ARG A O 1
ATOM 689 N N . SER A 1 87 ? -1.918 -0.555 21.128 1.00 96.19 87 SER A N 1
ATOM 690 C CA . SER A 1 87 ? -2.844 0.545 20.806 1.00 96.19 87 SER A CA 1
ATOM 691 C C . SER A 1 87 ? -4.034 0.613 21.776 1.00 96.19 87 SER A C 1
ATOM 693 O O . SER A 1 87 ? -4.411 1.698 22.221 1.00 96.19 87 SER A O 1
ATOM 695 N N . VAL A 1 88 ? -4.610 -0.534 22.158 1.00 96.56 88 VAL A N 1
ATOM 696 C CA . VAL A 1 88 ? -5.737 -0.593 23.107 1.00 96.56 88 VAL A CA 1
ATOM 697 C C . VAL A 1 88 ? -5.307 -0.161 24.511 1.00 96.56 88 VAL A C 1
ATOM 699 O O . VAL A 1 88 ? -6.054 0.554 25.179 1.00 96.56 88 VAL A O 1
ATOM 702 N N . ASN A 1 89 ? -4.106 -0.533 24.961 1.00 96.00 89 ASN A N 1
ATOM 703 C CA . ASN A 1 89 ? -3.590 -0.092 26.259 1.00 96.00 89 ASN A CA 1
ATOM 704 C C . ASN A 1 89 ? -3.378 1.425 26.299 1.00 96.00 89 ASN A C 1
ATOM 706 O O . ASN A 1 89 ? -3.792 2.061 27.266 1.00 96.00 89 ASN A O 1
ATOM 710 N N . GLU A 1 90 ? -2.804 2.018 25.251 1.00 96.25 90 GLU A N 1
ATOM 711 C CA . GLU A 1 90 ? -2.621 3.472 25.188 1.00 96.25 90 GLU A CA 1
ATOM 712 C C . GLU A 1 90 ? -3.955 4.230 25.121 1.00 96.25 90 GLU A C 1
ATOM 714 O O . GLU A 1 90 ? -4.127 5.250 25.792 1.00 96.25 90 GLU A O 1
ATOM 719 N N . LEU A 1 91 ? -4.951 3.689 24.410 1.00 96.81 91 LEU A N 1
ATOM 720 C CA . LEU A 1 91 ? -6.319 4.213 24.447 1.00 96.81 91 LEU A CA 1
ATOM 721 C C . LEU A 1 91 ? -6.892 4.176 25.872 1.00 96.81 91 LEU A C 1
ATOM 723 O O . LEU A 1 91 ? -7.497 5.148 26.318 1.00 96.81 91 LEU A O 1
ATOM 727 N N . ILE A 1 92 ? -6.705 3.078 26.609 1.00 95.94 92 ILE A N 1
ATOM 728 C CA . ILE A 1 92 ? -7.169 2.975 28.001 1.00 95.94 92 ILE A CA 1
ATOM 729 C C . ILE A 1 92 ? -6.440 3.997 28.887 1.00 95.94 92 ILE A C 1
ATOM 731 O O . ILE A 1 92 ? -7.082 4.675 29.697 1.00 95.94 92 ILE A O 1
ATOM 735 N N . ASN A 1 93 ? -5.126 4.147 28.702 1.00 94.44 93 ASN A N 1
ATOM 736 C CA . ASN A 1 93 ? -4.276 5.059 29.467 1.00 94.44 93 ASN A CA 1
ATOM 737 C C . ASN A 1 93 ? -4.685 6.529 29.305 1.00 94.44 93 ASN A C 1
ATOM 739 O O . ASN A 1 93 ? -4.610 7.281 30.278 1.00 94.44 93 ASN A O 1
ATOM 743 N N . ASP A 1 94 ? -5.177 6.932 28.129 1.00 95.12 94 ASP A N 1
ATOM 744 C CA . ASP A 1 94 ? -5.653 8.299 27.870 1.00 95.12 94 ASP A CA 1
ATOM 745 C C . ASP A 1 94 ? -6.835 8.718 28.770 1.00 95.12 94 ASP A C 1
ATOM 747 O O . ASP A 1 94 ? -7.061 9.914 28.989 1.00 95.12 94 ASP A O 1
ATOM 751 N N . PHE A 1 95 ? -7.580 7.752 29.320 1.00 93.75 95 PHE A N 1
ATOM 752 C CA . PHE A 1 95 ? -8.771 7.989 30.144 1.00 93.75 95 PHE A CA 1
ATOM 753 C C . PHE A 1 95 ? -8.665 7.429 31.569 1.00 93.75 95 PHE A C 1
ATOM 755 O O . PHE A 1 95 ? -9.613 7.565 32.354 1.00 93.75 95 PHE A O 1
ATOM 762 N N . ASP A 1 96 ? -7.537 6.815 31.941 1.00 87.94 96 ASP A N 1
ATOM 763 C CA . ASP A 1 96 ? -7.342 6.341 33.307 1.00 87.94 96 ASP A CA 1
ATOM 764 C C . ASP A 1 96 ? -6.866 7.464 34.237 1.00 87.94 96 ASP A C 1
ATOM 766 O O . ASP A 1 96 ? -5.766 8.006 34.126 1.00 87.94 96 ASP A O 1
ATOM 770 N N . LYS A 1 97 ? -7.697 7.763 35.239 1.00 72.06 97 LYS A N 1
ATOM 771 C CA . LYS A 1 97 ? -7.419 8.767 36.274 1.00 72.06 97 LYS A CA 1
ATOM 772 C C . LYS A 1 97 ? -6.248 8.410 37.193 1.00 72.06 97 LYS A C 1
ATOM 774 O O . LYS A 1 97 ? -5.794 9.267 37.945 1.00 72.06 97 LYS A O 1
ATOM 779 N N . ALA A 1 98 ? -5.786 7.158 37.172 1.00 68.75 98 ALA A N 1
ATOM 780 C CA . ALA A 1 98 ? -4.564 6.766 37.872 1.00 68.75 98 ALA A CA 1
ATOM 781 C C . ALA A 1 98 ? -3.318 7.453 37.282 1.00 68.75 98 ALA A C 1
ATOM 783 O O . ALA A 1 98 ? -2.375 7.730 38.017 1.00 68.75 98 ALA A O 1
ATOM 784 N N . ASN A 1 99 ? -3.347 7.774 35.983 1.00 63.91 99 ASN A N 1
ATOM 785 C CA . ASN A 1 99 ? -2.213 8.344 35.259 1.00 63.91 99 ASN A CA 1
ATOM 786 C C . ASN A 1 99 ? -2.293 9.876 35.117 1.00 63.91 99 ASN A C 1
ATOM 788 O O . ASN A 1 99 ? -1.262 10.530 34.977 1.00 63.91 99 ASN A O 1
ATOM 792 N N . ALA A 1 100 ? -3.493 10.468 35.170 1.00 68.06 100 ALA A N 1
ATOM 793 C CA . ALA A 1 100 ? -3.688 11.918 35.108 1.00 68.06 100 ALA A CA 1
ATOM 794 C C . ALA A 1 100 ? -4.952 12.370 35.861 1.00 68.06 100 ALA A C 1
ATOM 796 O O . ALA A 1 100 ? -5.982 11.701 35.818 1.00 68.06 100 ALA A O 1
ATOM 797 N N . LEU A 1 101 ? -4.915 13.550 36.502 1.00 74.12 101 LEU A N 1
ATOM 798 C CA . LEU A 1 101 ? -6.085 14.120 37.200 1.00 74.12 101 LEU A CA 1
ATOM 799 C C . LEU A 1 101 ? -7.292 14.347 36.267 1.00 74.12 101 LEU A C 1
ATOM 801 O O . LEU A 1 101 ? -8.439 14.325 36.720 1.00 74.12 101 LEU A O 1
ATOM 805 N N . VAL A 1 102 ? -7.034 14.583 34.979 1.00 82.00 102 VAL A N 1
ATOM 806 C CA . VAL A 1 102 ? -8.030 14.890 33.947 1.00 82.00 102 VAL A CA 1
ATOM 807 C C . VAL A 1 102 ? -7.798 13.945 32.761 1.00 82.00 102 VAL A C 1
ATOM 809 O O . VAL A 1 102 ? -6.638 13.748 32.392 1.00 82.00 102 VAL A O 1
ATOM 812 N N . PRO A 1 103 ? -8.854 13.353 32.164 1.00 90.94 103 PRO A N 1
ATOM 813 C CA . PRO A 1 103 ? -8.708 12.558 30.943 1.00 90.94 103 PRO A CA 1
ATOM 814 C C . PRO A 1 103 ? -8.105 13.400 29.812 1.00 90.94 103 PRO A C 1
ATOM 816 O O . PRO A 1 103 ? -8.329 14.613 29.752 1.00 90.94 103 PRO A O 1
ATOM 819 N N . LYS A 1 104 ? -7.367 12.765 28.892 1.00 93.75 104 LYS A N 1
ATOM 820 C CA . LYS A 1 104 ? -6.740 13.477 27.767 1.00 93.75 104 LYS A CA 1
ATOM 821 C C . LYS A 1 104 ? -7.750 14.180 26.871 1.00 93.75 104 LYS A C 1
ATOM 823 O O . LYS A 1 104 ? -7.457 15.269 26.393 1.00 93.75 104 LYS A O 1
ATOM 828 N N . TYR A 1 105 ? -8.914 13.580 26.656 1.00 95.25 105 TYR A N 1
ATOM 829 C CA . TYR A 1 105 ? -9.960 14.113 25.787 1.00 95.25 105 TYR A CA 1
ATOM 830 C C . TYR A 1 105 ? -11.320 14.053 26.484 1.00 95.25 105 TYR A C 1
ATOM 832 O O . TYR A 1 105 ? -11.517 13.308 27.446 1.00 95.25 105 TYR A O 1
ATOM 840 N N . LYS A 1 106 ? -12.282 14.827 25.982 1.00 93.69 106 LYS A N 1
ATOM 841 C CA . LYS A 1 106 ? -13.657 14.872 26.496 1.00 93.69 106 LYS A CA 1
ATOM 842 C C . LYS A 1 106 ? -14.404 13.548 26.286 1.00 93.69 106 LYS A C 1
ATOM 844 O O . LYS A 1 106 ? -15.185 13.142 27.145 1.00 93.69 106 LYS A O 1
ATOM 849 N N . ALA A 1 107 ? -14.189 12.903 25.139 1.00 94.44 107 ALA A N 1
ATOM 850 C CA . ALA A 1 107 ? -14.790 11.630 24.738 1.00 94.44 107 ALA A CA 1
ATOM 851 C C . ALA A 1 107 ? -13.961 10.958 23.627 1.00 94.44 107 ALA A C 1
ATOM 853 O O . ALA A 1 107 ? -13.146 11.626 22.985 1.00 94.44 107 ALA A O 1
ATOM 854 N N . ALA A 1 108 ? -14.208 9.669 23.384 1.00 96.44 108 ALA A N 1
ATOM 855 C CA . ALA A 1 108 ? -13.556 8.866 22.352 1.00 96.44 108 ALA A CA 1
ATOM 856 C C . ALA A 1 108 ? -14.558 8.321 21.318 1.00 96.44 108 ALA A C 1
ATOM 858 O O . ALA A 1 108 ? -15.588 7.742 21.671 1.00 96.44 108 ALA A O 1
ATOM 859 N N . HIS A 1 109 ? -14.224 8.449 20.036 1.00 96.94 109 HIS A N 1
ATOM 860 C CA . HIS A 1 109 ? -14.839 7.723 18.928 1.00 96.94 109 HIS A CA 1
ATOM 861 C C . HIS A 1 109 ? -13.811 6.740 18.381 1.00 96.94 109 HIS A C 1
ATOM 863 O O . HIS A 1 109 ? -12.857 7.154 17.734 1.00 96.94 109 HIS A O 1
ATOM 869 N N . VAL A 1 110 ? -13.974 5.459 18.680 1.00 97.44 110 VAL A N 1
ATOM 870 C CA . VAL A 1 110 ? -13.001 4.412 18.377 1.00 97.44 110 VAL A CA 1
ATOM 871 C C . VAL A 1 110 ? -13.410 3.678 17.105 1.00 97.44 110 VAL A C 1
ATOM 873 O O . VAL A 1 110 ? -14.520 3.155 16.998 1.00 97.44 110 VAL A O 1
ATOM 876 N N . PHE A 1 111 ? -12.492 3.647 16.151 1.00 97.69 111 PHE A N 1
ATOM 877 C CA . PHE A 1 111 ? -12.599 2.965 14.876 1.00 97.69 111 PHE A CA 1
ATOM 878 C C . PHE A 1 111 ? -11.412 2.012 14.744 1.00 97.69 111 PHE A C 1
ATOM 880 O O . PHE A 1 111 ? -10.268 2.454 14.627 1.00 97.69 111 PHE A O 1
ATOM 887 N N . PHE A 1 112 ? -11.674 0.709 14.789 1.00 97.56 112 PHE A N 1
ATOM 888 C CA . PHE A 1 112 ? -10.642 -0.296 14.562 1.00 97.56 112 PHE A CA 1
ATOM 889 C C . PHE A 1 112 ? -10.409 -0.524 13.065 1.00 97.56 112 PHE A C 1
ATOM 891 O O . PHE A 1 112 ? -11.352 -0.488 12.267 1.00 97.56 112 PHE A O 1
ATOM 898 N N . THR A 1 113 ? -9.152 -0.751 12.678 1.00 95.56 113 THR A N 1
ATOM 899 C CA . THR A 1 113 ? -8.772 -1.078 11.290 1.00 95.56 113 THR A CA 1
ATOM 900 C C . THR A 1 113 ? -9.336 -2.426 10.840 1.00 95.56 113 THR A C 1
ATOM 902 O O . THR A 1 113 ? -9.714 -2.568 9.685 1.00 95.56 113 THR A O 1
ATOM 905 N N . GLU A 1 114 ? -9.437 -3.397 11.741 1.00 92.62 114 GLU A N 1
ATOM 906 C CA . GLU A 1 114 ? -9.918 -4.768 11.512 1.00 92.62 114 GLU A CA 1
ATOM 907 C C . GLU A 1 114 ? -10.717 -5.269 12.720 1.00 92.62 114 GLU A C 1
ATOM 909 O O . GLU A 1 114 ? -10.874 -4.537 13.704 1.00 92.62 114 GLU A O 1
ATOM 914 N N . ALA A 1 115 ? -11.217 -6.502 12.631 1.00 91.69 115 ALA A N 1
ATOM 915 C CA . ALA A 1 115 ? -11.972 -7.145 13.695 1.00 91.69 115 ALA A CA 1
ATOM 916 C C . ALA A 1 115 ? -11.180 -7.181 15.012 1.00 91.69 115 ALA A C 1
ATOM 918 O O . ALA A 1 115 ? -10.030 -7.629 15.065 1.00 91.69 115 ALA A O 1
ATOM 919 N N . CYS A 1 116 ? -11.798 -6.714 16.097 1.00 92.25 116 CYS A N 1
ATOM 920 C CA . CYS A 1 116 ? -11.173 -6.731 17.414 1.00 92.25 116 CYS A CA 1
ATOM 921 C C . CYS A 1 116 ? -11.386 -8.087 18.089 1.00 92.25 116 CYS A C 1
ATOM 923 O O . CYS A 1 116 ? -12.513 -8.573 18.197 1.00 92.25 116 CYS A O 1
ATOM 925 N N . ASN A 1 117 ? -10.307 -8.704 18.577 1.00 90.06 117 ASN A N 1
ATOM 926 C CA . ASN A 1 117 ? -10.431 -9.974 19.286 1.00 90.06 117 ASN A CA 1
ATOM 927 C C . ASN A 1 117 ? -11.256 -9.818 20.586 1.00 90.06 117 ASN A C 1
ATOM 929 O O . ASN A 1 117 ? -11.324 -8.746 21.198 1.00 90.06 117 ASN A O 1
ATOM 933 N N . SER A 1 118 ? -11.890 -10.909 21.024 1.00 91.75 118 SER A N 1
ATOM 934 C CA . SER A 1 118 ? -12.789 -10.899 22.186 1.00 91.75 118 SER A CA 1
ATOM 935 C C . SER A 1 118 ? -12.098 -10.468 23.478 1.00 91.75 118 SER A C 1
ATOM 937 O O . SER A 1 118 ? -12.723 -9.834 24.332 1.00 91.75 118 SER A O 1
ATOM 939 N N . ASP A 1 119 ? -10.813 -10.786 23.621 1.00 94.56 119 ASP A N 1
ATOM 940 C CA . ASP A 1 119 ? -10.045 -10.534 24.838 1.00 94.56 119 ASP A CA 1
ATOM 941 C C . ASP A 1 119 ? -9.744 -9.041 25.002 1.00 94.56 119 ASP A C 1
ATOM 943 O O . ASP A 1 119 ? -10.005 -8.461 26.059 1.00 94.56 119 ASP A O 1
ATOM 947 N N . LEU A 1 120 ? -9.277 -8.381 23.938 1.00 94.94 120 LEU A N 1
ATOM 948 C CA . LEU A 1 120 ? -9.037 -6.938 23.910 1.00 94.94 120 LEU A CA 1
ATOM 949 C C . LEU A 1 120 ? -10.345 -6.156 23.978 1.00 94.94 120 LEU A C 1
ATOM 951 O O . LEU A 1 120 ? -10.408 -5.144 24.678 1.00 94.94 120 LEU A O 1
ATOM 955 N N . PHE A 1 121 ? -11.406 -6.638 23.328 1.00 95.50 121 PHE A N 1
ATOM 956 C CA . PHE A 1 121 ? -12.730 -6.035 23.446 1.00 95.50 121 PHE A CA 1
ATOM 957 C C . PHE A 1 121 ? -13.244 -6.083 24.893 1.00 95.50 121 PHE A C 1
ATOM 959 O O . PHE A 1 121 ? -13.709 -5.077 25.440 1.00 95.50 121 PHE A O 1
ATOM 966 N N . THR A 1 122 ? -13.097 -7.230 25.562 1.00 96.31 122 THR A N 1
ATOM 967 C CA . THR A 1 122 ? -13.463 -7.394 26.977 1.00 96.31 122 THR A CA 1
ATOM 968 C C . THR A 1 122 ? -12.612 -6.493 27.873 1.00 96.31 122 THR A C 1
ATOM 970 O O . THR A 1 122 ? -13.144 -5.780 28.725 1.00 96.31 122 THR A O 1
ATOM 973 N N . LYS A 1 123 ? -11.297 -6.439 27.634 1.00 96.25 123 LYS A N 1
ATOM 974 C CA . LYS A 1 123 ? -10.365 -5.548 28.343 1.00 96.25 123 LYS A CA 1
ATOM 975 C C . LYS A 1 123 ? -10.774 -4.077 28.212 1.00 96.25 123 LYS A C 1
ATOM 977 O O . LYS A 1 123 ? -10.824 -3.358 29.210 1.00 96.25 123 LYS A O 1
ATOM 982 N N . LEU A 1 124 ? -11.113 -3.631 27.001 1.00 95.69 124 LEU A N 1
ATOM 983 C CA . LEU A 1 124 ? -11.536 -2.257 26.729 1.00 95.69 124 LEU A CA 1
ATOM 984 C C . LEU A 1 124 ? -12.863 -1.925 27.422 1.00 95.69 124 LEU A C 1
ATOM 986 O O . LEU A 1 124 ? -12.965 -0.895 28.091 1.00 95.69 124 LEU A O 1
ATOM 990 N N . THR A 1 125 ? -13.861 -2.803 27.309 1.00 94.06 125 THR A N 1
ATOM 991 C CA . THR A 1 125 ? -15.206 -2.588 27.873 1.00 94.06 125 THR A CA 1
ATOM 992 C C . THR A 1 125 ? -15.244 -2.633 29.401 1.00 94.06 125 THR A C 1
ATOM 994 O O . THR A 1 125 ? -16.044 -1.924 30.010 1.00 94.06 125 THR A O 1
ATOM 997 N N . GLN A 1 126 ? -14.358 -3.402 30.039 1.00 94.88 126 GLN A N 1
ATOM 998 C CA . GLN A 1 126 ? -14.224 -3.446 31.501 1.00 94.88 126 GLN A CA 1
ATOM 999 C C . GLN A 1 126 ? -13.380 -2.294 32.070 1.00 94.88 126 GLN A C 1
ATOM 1001 O O . GLN A 1 126 ? -13.401 -2.035 33.275 1.00 94.88 126 GLN A O 1
ATOM 1006 N N . SER A 1 127 ? -12.640 -1.581 31.221 1.00 94.19 127 SER A N 1
ATOM 1007 C CA . SER A 1 127 ? -11.813 -0.453 31.643 1.00 94.19 127 SER A CA 1
ATOM 1008 C C . SER A 1 127 ? -12.640 0.801 31.970 1.00 94.19 127 SER A C 1
ATOM 1010 O O . SER A 1 127 ? -13.791 0.967 31.562 1.00 94.19 127 SER A O 1
ATOM 1012 N N . LYS A 1 128 ? -12.021 1.771 32.658 1.00 90.38 128 LYS A N 1
ATOM 1013 C CA . LYS A 1 128 ? -12.643 3.087 32.904 1.00 90.38 128 LYS A CA 1
ATOM 1014 C C . LYS A 1 128 ? -12.858 3.890 31.613 1.00 90.38 128 LYS A C 1
ATOM 1016 O O . LYS A 1 128 ? -13.727 4.763 31.604 1.00 90.38 128 LYS A O 1
ATOM 1021 N N . CYS A 1 129 ? -12.103 3.585 30.552 1.00 93.19 129 CYS A N 1
ATOM 1022 C CA . CYS A 1 129 ? -12.216 4.225 29.241 1.00 93.19 129 CYS A CA 1
ATOM 1023 C C . CYS A 1 129 ? -13.614 4.034 28.637 1.00 93.19 129 CYS A C 1
ATOM 1025 O O . CYS A 1 129 ? -14.142 4.969 28.042 1.00 93.19 129 CYS A O 1
ATOM 1027 N N . ALA A 1 130 ? -14.275 2.897 28.892 1.00 95.06 130 ALA A N 1
ATOM 1028 C CA . ALA A 1 130 ? -15.593 2.577 28.338 1.00 95.06 130 ALA A CA 1
ATOM 1029 C C . ALA A 1 130 ? -16.654 3.671 28.570 1.00 95.06 130 ALA A C 1
ATOM 1031 O O . ALA A 1 130 ? -17.503 3.901 27.715 1.00 95.06 130 ALA A O 1
ATOM 1032 N N . LYS A 1 131 ? -16.572 4.413 29.685 1.00 94.25 131 LYS A N 1
ATOM 1033 C CA . LYS A 1 131 ? -17.498 5.517 30.013 1.00 94.25 131 LYS A CA 1
ATOM 1034 C C . LYS A 1 131 ? -17.351 6.740 29.100 1.00 94.25 131 LYS A C 1
ATOM 1036 O O . LYS A 1 131 ? -18.249 7.577 29.059 1.00 94.25 131 LYS A O 1
ATOM 1041 N N . TYR A 1 132 ? -16.215 6.861 28.421 1.00 95.12 132 TYR A N 1
ATOM 1042 C CA . TYR A 1 132 ? -15.880 7.963 27.523 1.00 95.12 132 TYR A CA 1
ATOM 1043 C C . TYR A 1 132 ? -16.081 7.598 26.046 1.00 95.12 132 TYR A C 1
ATOM 1045 O O . TYR A 1 132 ? -16.082 8.494 25.200 1.00 95.12 132 TYR A O 1
ATOM 1053 N N . ILE A 1 133 ? -16.267 6.312 25.725 1.00 95.88 133 ILE A N 1
ATOM 1054 C CA . ILE A 1 133 ? -16.464 5.834 24.355 1.00 95.88 133 ILE A CA 1
ATOM 1055 C C . ILE A 1 133 ? -17.893 6.151 23.903 1.00 95.88 133 ILE A C 1
ATOM 1057 O O . ILE A 1 133 ? -18.865 5.603 24.415 1.00 95.88 133 ILE A O 1
ATOM 1061 N N . LYS A 1 134 ? -18.020 7.029 22.908 1.00 95.38 134 LYS A N 1
ATOM 1062 C CA . LYS A 1 134 ? -19.294 7.366 22.252 1.00 95.38 134 LYS A CA 1
ATOM 1063 C C . LYS A 1 134 ? -19.563 6.547 20.999 1.00 95.38 134 LYS A C 1
ATOM 1065 O O . LYS A 1 134 ? -20.694 6.465 20.530 1.00 95.38 134 LYS A O 1
ATOM 1070 N N . THR A 1 135 ? -18.521 6.023 20.371 1.00 95.31 135 THR A N 1
ATOM 1071 C CA . THR A 1 135 ? -18.617 5.230 19.143 1.00 95.31 135 THR A CA 1
ATOM 1072 C C . THR A 1 135 ? -17.540 4.168 19.191 1.00 95.31 135 THR A C 1
ATOM 1074 O O . THR A 1 135 ? -16.412 4.484 19.549 1.00 95.31 135 THR A O 1
ATOM 1077 N N . LEU A 1 136 ? -17.898 2.937 18.846 1.00 95.62 136 LEU A N 1
ATOM 1078 C CA . LEU A 1 136 ? -16.980 1.819 18.699 1.00 95.62 136 LEU A CA 1
ATOM 1079 C C . LEU A 1 136 ? -17.398 1.062 17.440 1.00 95.62 136 LEU A C 1
ATOM 1081 O O . LEU A 1 136 ? -18.515 0.546 17.391 1.00 95.62 136 LEU A O 1
ATOM 1085 N N . ARG A 1 137 ? -16.568 1.101 16.398 1.00 94.69 137 ARG A N 1
ATOM 1086 C CA . ARG A 1 137 ? -16.847 0.481 15.095 1.00 94.69 137 ARG A CA 1
ATOM 1087 C C . ARG A 1 137 ? -15.586 -0.129 14.503 1.00 94.69 137 ARG A C 1
ATOM 1089 O O . ARG A 1 137 ? -14.481 0.277 14.839 1.00 94.69 137 ARG A O 1
ATOM 1096 N N . GLU A 1 138 ? -15.776 -1.050 13.577 1.00 93.69 138 GLU A N 1
ATOM 1097 C CA . GLU A 1 138 ? -14.716 -1.657 12.778 1.00 93.69 138 GLU A CA 1
ATOM 1098 C C . GLU A 1 138 ? -14.868 -1.156 11.341 1.00 93.69 138 GLU A C 1
ATOM 1100 O O . GLU A 1 138 ? -15.962 -1.196 10.778 1.00 93.69 138 GLU A O 1
ATOM 1105 N N . VAL A 1 139 ? -13.791 -0.622 10.766 1.00 94.06 139 VAL A N 1
ATOM 1106 C CA . VAL A 1 139 ? -13.793 -0.075 9.396 1.00 94.06 139 VAL A CA 1
ATOM 1107 C C . VAL A 1 139 ? -13.448 -1.161 8.372 1.00 94.06 139 VAL A C 1
ATOM 1109 O O . VAL A 1 139 ? -13.837 -1.073 7.203 1.00 94.06 139 VAL A O 1
ATOM 1112 N N . ASN A 1 140 ? -12.750 -2.218 8.801 1.00 94.81 140 ASN A N 1
ATOM 1113 C CA . ASN A 1 140 ? -12.320 -3.329 7.952 1.00 94.81 140 ASN A CA 1
ATOM 1114 C C . ASN A 1 140 ? -11.479 -2.843 6.759 1.00 94.81 140 ASN A C 1
ATOM 1116 O O . ASN A 1 140 ? -11.819 -3.063 5.594 1.00 94.81 140 ASN A O 1
ATOM 1120 N N . ILE A 1 141 ? -10.403 -2.119 7.076 1.00 96.19 141 ILE A N 1
ATOM 1121 C CA . ILE A 1 141 ? -9.309 -1.706 6.194 1.00 96.19 141 ILE A CA 1
ATOM 1122 C C . ILE A 1 141 ? -8.003 -1.919 6.970 1.00 96.19 141 ILE A C 1
ATOM 1124 O O . ILE A 1 141 ? -7.585 -1.051 7.737 1.00 96.19 141 ILE A O 1
ATOM 1128 N N . ALA A 1 142 ? -7.358 -3.064 6.757 1.00 95.94 142 ALA A N 1
ATOM 1129 C CA . ALA A 1 142 ? -6.092 -3.420 7.400 1.00 95.94 142 ALA A CA 1
ATOM 1130 C C . ALA A 1 142 ? -4.989 -3.738 6.379 1.00 95.94 142 ALA A C 1
ATOM 1132 O O . ALA A 1 142 ? -4.194 -4.656 6.537 1.00 95.94 142 ALA A O 1
ATOM 1133 N N . PHE A 1 143 ? -4.949 -2.949 5.307 1.00 97.25 143 PHE A N 1
ATOM 1134 C CA . PHE A 1 143 ? -3.908 -2.979 4.284 1.00 97.25 143 PHE A CA 1
ATOM 1135 C C . PHE A 1 143 ? -3.562 -1.549 3.856 1.00 97.25 143 PHE A C 1
ATOM 1137 O O . PHE A 1 143 ? -4.392 -0.640 3.936 1.00 97.25 143 PHE A O 1
ATOM 1144 N N . LEU A 1 144 ? -2.349 -1.350 3.346 1.00 96.62 144 LEU A N 1
ATOM 1145 C CA . LEU A 1 144 ? -1.907 -0.089 2.761 1.00 96.62 144 LEU A CA 1
ATOM 1146 C C . LEU A 1 144 ? -2.222 -0.057 1.259 1.00 96.62 144 LEU A C 1
ATOM 1148 O O . LEU A 1 144 ? -1.710 -0.906 0.521 1.00 96.62 144 LEU A O 1
ATOM 1152 N N . PRO A 1 145 ? -3.006 0.922 0.766 1.00 96.81 145 PRO A N 1
ATOM 1153 C CA . PRO A 1 145 ? -3.193 1.142 -0.665 1.00 96.81 145 PRO A CA 1
ATOM 1154 C C . PRO A 1 145 ? -1.952 1.837 -1.255 1.00 96.81 145 PRO A C 1
ATOM 1156 O O . PRO A 1 145 ? -1.946 3.047 -1.474 1.00 96.81 145 PRO A O 1
ATOM 1159 N N . TYR A 1 146 ? -0.877 1.074 -1.462 1.00 96.50 146 TYR A N 1
ATOM 1160 C CA . TYR A 1 146 ? 0.431 1.590 -1.880 1.00 96.50 146 TYR A CA 1
ATOM 1161 C C . TYR A 1 146 ? 0.365 2.355 -3.213 1.00 96.50 146 TYR A C 1
ATOM 1163 O O . TYR A 1 146 ? 0.859 3.472 -3.321 1.00 96.50 146 TYR A O 1
ATOM 1171 N N . GLU A 1 147 ? -0.337 1.798 -4.199 1.00 96.44 147 GLU A N 1
ATOM 1172 C CA . GLU A 1 147 ? -0.641 2.452 -5.475 1.00 96.44 147 GLU A CA 1
ATOM 1173 C C . GLU A 1 147 ? -2.083 2.133 -5.896 1.00 96.44 147 GLU A C 1
ATOM 1175 O O . GLU A 1 147 ? -2.763 1.310 -5.279 1.00 96.44 147 GLU A O 1
ATOM 1180 N N . ARG A 1 148 ? -2.567 2.710 -7.003 1.00 94.88 148 ARG A N 1
ATOM 1181 C CA . ARG A 1 148 ? -3.930 2.450 -7.501 1.00 94.88 148 ARG A CA 1
ATOM 1182 C C . ARG A 1 148 ? -4.265 0.966 -7.714 1.00 94.88 148 ARG A C 1
ATOM 1184 O O . ARG A 1 148 ? -5.441 0.628 -7.608 1.00 94.88 148 ARG A O 1
ATOM 1191 N N . GLN A 1 149 ? -3.276 0.123 -8.029 1.00 95.69 149 GLN A N 1
ATOM 1192 C CA . GLN A 1 149 ? -3.422 -1.325 -8.261 1.00 95.69 149 GLN A CA 1
ATOM 1193 C C . GLN A 1 149 ? -2.519 -2.180 -7.354 1.00 95.69 149 GLN A C 1
ATOM 1195 O O . GLN A 1 149 ? -2.445 -3.397 -7.535 1.00 95.69 149 GLN A O 1
ATOM 1200 N N . VAL A 1 150 ? -1.835 -1.557 -6.387 1.00 97.94 150 VAL A N 1
ATOM 1201 C CA . VAL A 1 150 ? -0.883 -2.235 -5.500 1.00 97.94 150 VAL A CA 1
ATOM 1202 C C . VAL A 1 150 ? -1.293 -2.047 -4.053 1.00 97.94 150 VAL A C 1
ATOM 1204 O O . VAL A 1 150 ? -1.601 -0.932 -3.632 1.00 97.94 150 VAL A O 1
ATOM 1207 N N . PHE A 1 151 ? -1.252 -3.128 -3.283 1.00 97.94 151 PHE A N 1
ATOM 1208 C CA . PHE A 1 151 ? -1.453 -3.090 -1.841 1.00 97.94 151 PHE A CA 1
ATOM 1209 C C . PHE A 1 151 ? -0.321 -3.807 -1.104 1.00 97.94 151 PHE A C 1
ATOM 1211 O O . PHE A 1 151 ? 0.338 -4.686 -1.651 1.00 97.94 151 PHE A O 1
ATOM 1218 N N . THR A 1 152 ? -0.095 -3.437 0.149 1.00 97.31 152 THR A N 1
ATOM 1219 C CA . THR A 1 152 ? 0.849 -4.126 1.038 1.00 97.31 152 THR A CA 1
ATOM 1220 C C . THR A 1 152 ? 0.245 -4.255 2.427 1.00 97.31 152 THR A C 1
ATOM 1222 O O . THR A 1 152 ? -0.551 -3.408 2.832 1.00 97.31 152 THR A O 1
ATOM 1225 N N . LEU A 1 153 ? 0.595 -5.314 3.148 1.00 95.94 153 LEU A N 1
ATOM 1226 C CA . LEU A 1 153 ? 0.138 -5.534 4.523 1.00 95.94 153 LEU A CA 1
ATOM 1227 C C . LEU A 1 153 ? 1.080 -4.933 5.570 1.00 95.94 153 LEU A C 1
ATOM 1229 O O . LEU A 1 153 ? 0.780 -4.974 6.758 1.00 95.94 153 LEU A O 1
ATOM 1233 N N . ASP A 1 154 ? 2.202 -4.363 5.123 1.00 92.31 154 ASP A N 1
ATOM 1234 C CA . ASP A 1 154 ? 3.224 -3.766 5.986 1.00 92.31 154 ASP A CA 1
ATOM 1235 C C . ASP A 1 154 ? 3.727 -4.722 7.077 1.00 92.31 154 ASP A C 1
ATOM 1237 O O . ASP A 1 154 ? 3.963 -4.331 8.218 1.00 92.31 154 ASP A O 1
ATOM 1241 N N . SER A 1 155 ? 3.872 -6.000 6.722 1.00 91.88 155 SER A N 1
ATOM 1242 C CA . SER A 1 155 ? 4.214 -7.079 7.650 1.00 91.88 155 SER A CA 1
ATOM 1243 C C . SER A 1 155 ? 5.472 -7.825 7.201 1.00 91.88 155 SER A C 1
ATOM 1245 O O . SER A 1 155 ? 5.417 -9.011 6.875 1.00 91.88 155 SER A O 1
ATOM 1247 N N . PRO A 1 156 ? 6.633 -7.158 7.160 1.00 89.62 156 PRO A N 1
ATOM 1248 C CA . PRO A 1 156 ? 7.841 -7.756 6.609 1.00 89.62 156 PRO A CA 1
ATOM 1249 C C . PRO A 1 156 ? 8.350 -9.017 7.318 1.00 89.62 156 PRO A C 1
ATOM 1251 O O . PRO A 1 156 ? 9.011 -9.854 6.704 1.00 89.62 156 PRO A O 1
ATOM 1254 N N . ASP A 1 157 ? 8.041 -9.168 8.606 1.00 90.12 157 ASP A N 1
ATOM 1255 C CA . ASP A 1 157 ? 8.430 -10.343 9.391 1.00 90.12 157 ASP A CA 1
ATOM 1256 C C . ASP A 1 157 ? 7.710 -11.621 8.913 1.00 90.12 157 ASP A C 1
ATOM 1258 O O . ASP A 1 157 ? 8.125 -12.736 9.238 1.00 90.12 157 ASP A O 1
ATOM 1262 N N . THR A 1 158 ? 6.671 -11.481 8.077 1.00 92.12 158 THR A N 1
ATOM 1263 C CA . THR A 1 158 ? 5.939 -12.595 7.456 1.00 92.12 158 THR A CA 1
ATOM 1264 C C . THR A 1 158 ? 6.858 -13.523 6.669 1.00 92.12 158 THR A C 1
ATOM 1266 O O . THR A 1 158 ? 6.675 -14.741 6.739 1.00 92.12 158 THR A O 1
ATOM 1269 N N . PHE A 1 159 ? 7.869 -12.992 5.966 1.00 91.19 159 PHE A N 1
ATOM 1270 C CA . PHE A 1 159 ? 8.841 -13.823 5.250 1.00 91.19 159 PHE A CA 1
ATOM 1271 C C . PHE A 1 159 ? 9.557 -14.779 6.208 1.00 91.19 159 PHE A C 1
ATOM 1273 O O . PHE A 1 159 ? 9.540 -15.994 6.006 1.00 91.19 159 PHE A O 1
ATOM 1280 N N . PHE A 1 160 ? 10.116 -14.240 7.294 1.00 90.94 160 PHE A N 1
ATOM 1281 C CA . PHE A 1 160 ? 10.814 -15.018 8.314 1.00 90.94 160 PHE A CA 1
ATOM 1282 C C . PHE A 1 160 ? 9.884 -16.045 8.977 1.00 90.94 160 PHE A C 1
ATOM 1284 O O . PHE A 1 160 ? 10.205 -17.231 9.024 1.00 90.94 160 PHE A O 1
ATOM 1291 N N . ILE A 1 161 ? 8.689 -15.628 9.406 1.00 91.50 161 ILE A N 1
ATOM 1292 C CA . ILE A 1 161 ? 7.712 -16.495 10.087 1.00 91.50 161 ILE A CA 1
ATOM 1293 C C . ILE A 1 161 ? 7.229 -17.644 9.183 1.00 91.50 161 ILE A C 1
ATOM 1295 O O . ILE A 1 161 ? 7.029 -18.784 9.627 1.00 91.50 161 ILE A O 1
ATOM 1299 N N . SER A 1 162 ? 7.041 -17.370 7.895 1.00 88.19 162 SER A N 1
ATOM 1300 C CA . SER A 1 162 ? 6.558 -18.365 6.938 1.00 88.19 162 SER A CA 1
ATOM 1301 C C . SER A 1 162 ? 7.645 -19.354 6.512 1.00 88.19 162 SER A C 1
ATOM 1303 O O . SER A 1 162 ? 7.406 -20.573 6.468 1.00 88.19 162 SER A O 1
ATOM 1305 N N . CYS A 1 163 ? 8.848 -18.844 6.235 1.00 86.88 163 CYS A N 1
ATOM 1306 C CA . CYS A 1 163 ? 9.945 -19.625 5.678 1.00 86.88 163 CYS A CA 1
ATOM 1307 C C . CYS A 1 163 ? 10.775 -20.362 6.739 1.00 86.88 163 CYS A C 1
ATOM 1309 O O . CYS A 1 163 ? 11.151 -21.507 6.483 1.00 86.88 163 CYS A O 1
ATOM 1311 N N . ASP A 1 164 ? 11.029 -19.778 7.916 1.00 88.62 164 ASP A N 1
ATOM 1312 C CA . ASP A 1 164 ? 11.867 -20.402 8.949 1.00 88.62 164 ASP A CA 1
ATOM 1313 C C . ASP A 1 164 ? 11.10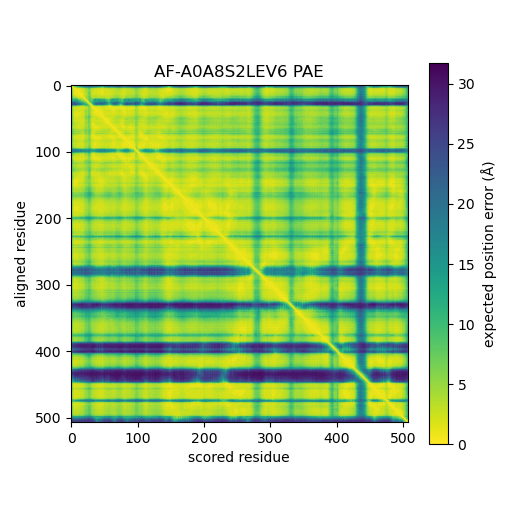9 -21.537 9.679 1.00 88.62 164 ASP A C 1
ATOM 1315 O O . ASP A 1 164 ? 10.056 -21.300 10.289 1.00 88.62 164 ASP A O 1
ATOM 1319 N N . PRO A 1 165 ? 11.621 -22.787 9.667 1.00 88.69 165 PRO A N 1
ATOM 1320 C CA . PRO A 1 165 ? 11.060 -23.897 10.436 1.00 88.69 165 PRO A CA 1
ATOM 1321 C C . PRO A 1 165 ? 10.927 -23.636 11.947 1.00 88.69 165 PRO A C 1
ATOM 1323 O O . PRO A 1 165 ? 9.990 -24.163 12.557 1.00 88.69 165 PRO A O 1
ATOM 1326 N N . SER A 1 166 ? 11.799 -22.817 12.547 1.00 90.38 166 SER A N 1
ATOM 1327 C CA . SER A 1 166 ? 11.782 -22.480 13.982 1.00 90.38 166 SER A CA 1
ATOM 1328 C C . SER A 1 166 ? 10.492 -21.761 14.409 1.00 90.38 166 SER A C 1
ATOM 1330 O O . SER A 1 166 ? 9.994 -21.940 15.524 1.00 90.38 166 SER A O 1
ATOM 1332 N N . GLN A 1 167 ? 9.869 -21.036 13.477 1.00 90.88 167 GLN A N 1
ATOM 1333 C CA . GLN A 1 167 ? 8.670 -20.225 13.700 1.00 90.88 167 GLN A CA 1
ATOM 1334 C C . GLN A 1 167 ? 7.358 -21.017 13.593 1.00 90.88 167 GLN A C 1
ATOM 1336 O O . GLN A 1 167 ? 6.269 -20.447 13.571 1.00 90.88 167 GLN A O 1
ATOM 1341 N N . SER A 1 168 ? 7.418 -22.353 13.551 1.00 89.50 168 SER A N 1
ATOM 1342 C CA . SER A 1 168 ? 6.225 -23.188 13.330 1.00 89.50 168 SER A CA 1
ATOM 1343 C C . SER A 1 168 ? 5.127 -23.027 14.384 1.00 89.50 168 SER A C 1
ATOM 1345 O O . SER A 1 168 ? 3.961 -23.220 14.061 1.00 89.50 168 SER A O 1
ATOM 1347 N N . HIS A 1 169 ? 5.482 -22.632 15.607 1.00 92.62 169 HIS A N 1
ATOM 1348 C CA . HIS A 1 169 ? 4.545 -22.428 16.711 1.00 92.62 169 HIS A CA 1
ATOM 1349 C C . HIS A 1 169 ? 3.710 -21.135 16.592 1.00 92.62 169 HIS A C 1
ATOM 1351 O O . HIS A 1 169 ? 2.584 -21.108 17.075 1.00 92.62 169 HIS A O 1
ATOM 1357 N N . VAL A 1 170 ? 4.227 -20.089 15.930 1.00 93.19 170 VAL A N 1
ATOM 1358 C CA . VAL A 1 170 ? 3.516 -18.808 15.708 1.00 93.19 170 VAL A CA 1
ATOM 1359 C C . VAL A 1 170 ? 2.919 -18.680 14.308 1.00 93.19 170 VAL A C 1
ATOM 1361 O O . VAL A 1 170 ? 1.989 -17.900 14.106 1.00 93.19 170 VAL A O 1
ATOM 1364 N N . ARG A 1 171 ? 3.415 -19.460 13.338 1.00 92.06 171 ARG A N 1
ATOM 1365 C CA . ARG A 1 171 ? 3.061 -19.327 11.917 1.00 92.06 171 ARG A CA 1
ATOM 1366 C C . ARG A 1 171 ? 1.558 -19.365 11.654 1.00 92.06 171 ARG A C 1
ATOM 1368 O O . ARG A 1 171 ? 1.070 -18.519 10.919 1.00 92.06 171 ARG A O 1
ATOM 1375 N N . ALA A 1 172 ? 0.833 -20.316 12.241 1.00 92.38 172 ALA A N 1
ATOM 1376 C CA . ALA A 1 172 ? -0.605 -20.453 12.002 1.00 92.38 172 ALA A CA 1
ATOM 1377 C C . ALA A 1 172 ? -1.387 -19.204 12.446 1.00 92.38 172 ALA A C 1
ATOM 1379 O O . ALA A 1 172 ? -2.207 -18.698 11.689 1.00 92.38 172 ALA A O 1
ATOM 1380 N N . GLY A 1 173 ? -1.078 -18.667 13.633 1.00 92.56 173 GLY A N 1
ATOM 1381 C CA . GLY A 1 173 ? -1.700 -17.437 14.129 1.00 92.56 173 GLY A CA 1
ATOM 1382 C C . GLY A 1 173 ? -1.338 -16.218 13.280 1.00 92.56 173 GLY A C 1
ATOM 1383 O O . GLY A 1 173 ? -2.208 -15.419 12.955 1.00 92.56 173 GLY A O 1
ATOM 1384 N N . HIS A 1 174 ? -0.076 -16.109 12.851 1.00 93.12 174 HIS A N 1
ATOM 1385 C CA . HIS A 1 174 ? 0.363 -15.023 11.969 1.00 93.12 174 HIS A CA 1
ATOM 1386 C C . HIS A 1 174 ? -0.340 -15.062 10.607 1.00 93.12 174 HIS A C 1
ATOM 1388 O O . HIS A 1 174 ? -0.808 -14.041 10.117 1.00 93.12 174 HIS A O 1
ATOM 1394 N N . LEU A 1 175 ? -0.468 -16.247 10.004 1.00 93.88 175 LEU A N 1
ATOM 1395 C CA . LEU A 1 175 ? -1.171 -16.413 8.732 1.00 93.88 175 LEU A CA 1
ATOM 1396 C C . LEU A 1 175 ? -2.679 -16.148 8.844 1.00 93.88 175 LEU A C 1
ATOM 1398 O O . LEU A 1 175 ? -3.259 -15.686 7.865 1.00 93.88 175 LEU A O 1
ATOM 1402 N N . ASP A 1 176 ? -3.304 -16.379 10.004 1.00 94.31 176 ASP A N 1
ATOM 1403 C CA . ASP A 1 176 ? -4.703 -15.983 10.239 1.00 94.31 176 ASP A CA 1
ATOM 1404 C C . ASP A 1 176 ? -4.873 -14.455 10.230 1.00 94.31 176 ASP A C 1
ATOM 1406 O O . ASP A 1 176 ? -5.810 -13.949 9.614 1.00 94.31 176 ASP A O 1
ATOM 1410 N N . VAL A 1 177 ? -3.924 -13.714 10.820 1.00 93.25 177 VAL A N 1
ATOM 1411 C CA . VAL A 1 177 ? -3.901 -12.239 10.762 1.00 93.25 177 VAL A CA 1
ATOM 1412 C C . VAL A 1 177 ? -3.749 -11.759 9.319 1.00 93.25 177 VAL A C 1
ATOM 1414 O O . VAL A 1 177 ? -4.541 -10.950 8.844 1.00 93.25 177 VAL A O 1
ATOM 1417 N N . ILE A 1 178 ? -2.785 -12.305 8.575 1.00 95.94 178 ILE A N 1
ATOM 1418 C CA . ILE A 1 178 ? -2.602 -11.976 7.152 1.00 95.94 178 ILE A CA 1
ATOM 1419 C C . ILE A 1 178 ? -3.874 -12.310 6.345 1.00 95.94 178 ILE A C 1
ATOM 1421 O O . ILE A 1 178 ? -4.257 -11.561 5.442 1.00 95.94 178 ILE A O 1
ATOM 1425 N N . ALA A 1 179 ? -4.557 -13.413 6.666 1.00 97.25 179 ALA A N 1
ATOM 1426 C CA . ALA A 1 179 ? -5.795 -13.811 6.005 1.00 97.25 179 ALA A CA 1
ATOM 1427 C C . ALA A 1 179 ? -6.950 -12.830 6.264 1.00 97.25 179 ALA A C 1
ATOM 1429 O O . ALA A 1 179 ? -7.675 -12.494 5.324 1.00 97.25 179 ALA A O 1
ATOM 1430 N N . GLU A 1 180 ? -7.086 -12.336 7.499 1.00 95.88 180 GLU A N 1
ATOM 1431 C CA . GLU A 1 180 ? -8.023 -11.265 7.865 1.00 95.88 180 GLU A CA 1
ATOM 1432 C C . GLU A 1 180 ? -7.764 -10.013 7.023 1.00 95.88 180 GLU A C 1
ATOM 1434 O O . GLU A 1 180 ? -8.660 -9.500 6.352 1.00 95.88 180 GLU A O 1
ATOM 1439 N N . GLN A 1 181 ? -6.508 -9.572 6.952 1.00 96.69 181 GLN A N 1
ATOM 1440 C CA . GLN A 1 181 ? -6.132 -8.370 6.214 1.00 96.69 181 GLN A CA 1
ATOM 1441 C C . GLN A 1 181 ? -6.433 -8.483 4.710 1.00 96.69 181 GLN A C 1
ATOM 1443 O O . GLN A 1 181 ? -6.984 -7.551 4.115 1.00 96.69 181 GLN A O 1
ATOM 1448 N N . ILE A 1 182 ? -6.165 -9.635 4.084 1.00 98.06 182 ILE A N 1
ATOM 1449 C CA . ILE A 1 182 ? -6.552 -9.893 2.683 1.00 98.06 182 ILE A CA 1
ATOM 1450 C C . ILE A 1 182 ? -8.078 -9.874 2.516 1.00 98.06 182 ILE A C 1
ATOM 1452 O O . ILE A 1 182 ? -8.590 -9.367 1.510 1.00 98.06 182 ILE A O 1
ATOM 1456 N N . ALA A 1 183 ? -8.824 -10.392 3.492 1.00 97.69 183 ALA A N 1
ATOM 1457 C CA . ALA A 1 183 ? -10.278 -10.338 3.469 1.00 97.69 183 ALA A CA 1
ATOM 1458 C C . ALA A 1 183 ? -10.796 -8.893 3.582 1.00 97.69 183 ALA A C 1
ATOM 1460 O O . ALA A 1 183 ? -11.698 -8.532 2.824 1.00 97.69 183 ALA A O 1
ATOM 1461 N N . THR A 1 184 ? -10.165 -8.027 4.391 1.00 96.94 184 THR A N 1
ATOM 1462 C CA . THR A 1 184 ? -10.511 -6.589 4.446 1.00 96.94 184 THR A CA 1
ATOM 1463 C C . THR A 1 184 ? -10.326 -5.887 3.094 1.00 96.94 184 THR A C 1
ATOM 1465 O O . THR A 1 184 ? -11.144 -5.039 2.721 1.00 96.94 184 THR A O 1
ATOM 1468 N N . LEU A 1 185 ? -9.306 -6.265 2.308 1.00 97.69 185 LEU A N 1
ATOM 1469 C CA . LEU A 1 185 ? -9.123 -5.781 0.933 1.00 97.69 185 LEU A CA 1
ATOM 1470 C C . LEU A 1 185 ? -10.278 -6.217 0.032 1.00 97.69 185 LEU A C 1
ATOM 1472 O O . LEU A 1 185 ? -10.862 -5.386 -0.667 1.00 97.69 185 LEU A O 1
ATOM 1476 N N . CYS A 1 186 ? -10.623 -7.505 0.052 1.00 97.06 186 CYS A N 1
ATOM 1477 C CA . CYS A 1 186 ? -11.714 -8.040 -0.761 1.00 97.06 186 CYS A CA 1
ATOM 1478 C C . CYS A 1 186 ? -13.052 -7.391 -0.385 1.00 97.06 186 CYS A C 1
ATOM 1480 O O . CYS A 1 186 ? -13.782 -6.943 -1.270 1.00 97.06 186 CYS A O 1
ATOM 1482 N N . ALA A 1 187 ? -13.321 -7.233 0.913 1.00 95.19 187 ALA A N 1
ATOM 1483 C CA . ALA A 1 187 ? -14.498 -6.543 1.428 1.00 95.19 187 ALA A CA 1
ATOM 1484 C C . ALA A 1 187 ? -14.546 -5.079 0.977 1.00 95.19 187 ALA A C 1
ATOM 1486 O O . ALA A 1 187 ? -15.571 -4.600 0.498 1.00 95.19 187 ALA A O 1
ATOM 1487 N N . THR A 1 188 ? -13.412 -4.382 1.038 1.00 94.75 188 THR A N 1
ATOM 1488 C CA . THR A 1 188 ? -13.282 -2.990 0.589 1.00 94.75 188 THR A CA 1
ATOM 1489 C C . THR A 1 188 ? -13.516 -2.853 -0.922 1.00 94.75 188 THR A C 1
ATOM 1491 O O . THR A 1 188 ? -14.196 -1.931 -1.367 1.00 94.75 188 THR A O 1
ATOM 1494 N N . LEU A 1 189 ? -13.053 -3.809 -1.728 1.00 93.81 189 LEU A N 1
ATOM 1495 C CA . LEU A 1 189 ? -13.346 -3.882 -3.164 1.00 93.81 189 LEU A CA 1
ATOM 1496 C C . LEU A 1 189 ? -14.782 -4.369 -3.474 1.00 93.81 189 LEU A C 1
ATOM 1498 O O . LEU A 1 189 ? -15.256 -4.238 -4.615 1.00 93.81 189 LEU A O 1
ATOM 1502 N N . GLY A 1 190 ? -15.477 -4.917 -2.474 1.00 93.62 190 GLY A N 1
ATOM 1503 C CA . GLY A 1 190 ? -16.766 -5.594 -2.588 1.00 93.62 190 GLY A CA 1
ATOM 1504 C C . GLY A 1 190 ? -16.692 -6.861 -3.441 1.00 93.62 190 GLY A C 1
ATOM 1505 O O . GLY A 1 190 ? -17.620 -7.123 -4.209 1.00 93.62 190 GLY A O 1
ATOM 1506 N N . GLU A 1 191 ? -15.573 -7.580 -3.398 1.00 94.75 191 GLU A N 1
ATOM 1507 C CA . GLU A 1 191 ? -15.295 -8.796 -4.167 1.00 94.75 191 GLU A CA 1
ATOM 1508 C C . GLU A 1 191 ? -15.416 -10.038 -3.282 1.00 94.75 191 GLU A C 1
ATOM 1510 O O . GLU A 1 191 ? -14.959 -10.042 -2.144 1.00 94.75 191 GLU A O 1
ATOM 1515 N N . TYR A 1 192 ? -15.961 -11.117 -3.843 1.00 96.25 192 TYR A N 1
ATOM 1516 C CA . TYR A 1 192 ? -15.928 -12.456 -3.251 1.00 96.25 192 TYR A CA 1
ATOM 1517 C C . TYR A 1 192 ? -15.266 -13.409 -4.259 1.00 96.25 192 TYR A C 1
ATOM 1519 O O . TYR A 1 192 ? -15.956 -14.105 -5.008 1.00 96.25 192 TYR A O 1
ATOM 1527 N N . PRO A 1 193 ? -13.930 -13.340 -4.399 1.00 96.25 193 PRO A N 1
ATOM 1528 C CA . PRO A 1 193 ? -13.227 -14.008 -5.483 1.00 96.25 193 PRO A CA 1
ATOM 1529 C C . PRO A 1 193 ? -13.102 -15.518 -5.258 1.00 96.25 193 PRO A C 1
ATOM 1531 O O . PRO A 1 193 ? -13.034 -16.000 -4.129 1.00 96.25 193 PRO A O 1
ATOM 1534 N N . THR A 1 194 ? -12.966 -16.273 -6.350 1.00 95.75 194 THR A N 1
ATOM 1535 C CA . THR A 1 194 ? -12.546 -17.679 -6.266 1.00 95.75 194 THR A CA 1
ATOM 1536 C C . THR A 1 194 ? -11.075 -17.747 -5.865 1.00 95.75 194 THR A C 1
ATOM 1538 O O . THR A 1 194 ? -10.222 -17.206 -6.572 1.00 95.75 194 THR A O 1
ATOM 1541 N N . ILE A 1 195 ? -10.765 -18.439 -4.768 1.00 97.00 195 ILE A N 1
ATOM 1542 C CA . ILE A 1 195 ? -9.386 -18.601 -4.301 1.00 97.00 195 ILE A CA 1
ATOM 1543 C C . ILE A 1 195 ? -8.674 -19.692 -5.106 1.00 97.00 195 ILE A C 1
ATOM 1545 O O . ILE A 1 195 ? -9.181 -20.798 -5.299 1.00 97.00 195 ILE A O 1
ATOM 1549 N N . ARG A 1 196 ? -7.466 -19.379 -5.568 1.00 95.81 196 ARG A N 1
ATOM 1550 C CA . ARG A 1 196 ? -6.500 -20.306 -6.159 1.00 95.81 196 ARG A CA 1
ATOM 1551 C C . ARG A 1 196 ? -5.171 -20.152 -5.436 1.00 95.81 196 ARG A C 1
ATOM 1553 O O . ARG A 1 196 ? -4.843 -19.070 -4.967 1.00 95.81 196 ARG A O 1
ATOM 1560 N N . TYR A 1 197 ? -4.386 -21.214 -5.376 1.00 95.25 197 TYR A N 1
ATOM 1561 C CA . TYR A 1 197 ? -3.072 -21.196 -4.744 1.00 95.25 197 TYR A CA 1
ATOM 1562 C C . TYR A 1 197 ? -2.098 -22.089 -5.515 1.00 95.25 197 TYR A C 1
ATOM 1564 O O . TYR A 1 197 ? -2.515 -22.966 -6.280 1.00 95.25 197 TYR A O 1
ATOM 1572 N N . ARG A 1 198 ? -0.794 -21.870 -5.331 1.00 92.62 198 ARG A N 1
ATOM 1573 C CA . ARG A 1 198 ? 0.240 -22.750 -5.888 1.00 92.62 198 ARG A CA 1
ATOM 1574 C C . ARG A 1 198 ? 0.296 -24.062 -5.101 1.00 92.62 198 ARG A C 1
ATOM 1576 O O . ARG A 1 198 ? 0.625 -24.068 -3.921 1.00 92.62 198 ARG A O 1
ATOM 1583 N N . SER A 1 199 ? 0.009 -25.178 -5.769 1.00 89.25 199 SER A N 1
ATOM 1584 C CA . SER A 1 199 ? -0.138 -26.499 -5.135 1.00 89.25 199 SER A CA 1
ATOM 1585 C C . SER A 1 199 ? 1.158 -27.116 -4.603 1.00 89.25 199 SER A C 1
ATOM 1587 O O . SER A 1 199 ? 1.099 -28.088 -3.864 1.00 89.25 199 SER A O 1
ATOM 1589 N N . GLU A 1 200 ? 2.322 -26.590 -4.987 1.00 86.00 200 GLU A N 1
ATOM 1590 C CA . GLU A 1 200 ? 3.633 -27.122 -4.583 1.00 86.00 200 GLU A CA 1
ATOM 1591 C C . GLU A 1 200 ? 3.966 -26.862 -3.104 1.00 86.00 200 GLU A C 1
ATOM 1593 O O . GLU A 1 200 ? 4.887 -27.476 -2.572 1.00 86.00 200 GLU A O 1
ATOM 1598 N N . ASN A 1 201 ? 3.228 -25.972 -2.432 1.00 83.56 201 ASN A N 1
ATOM 1599 C CA . ASN A 1 201 ? 3.437 -25.636 -1.028 1.00 83.56 201 ASN A CA 1
ATOM 1600 C C . ASN A 1 201 ? 2.176 -25.944 -0.209 1.00 83.56 201 ASN A C 1
ATOM 1602 O O . ASN A 1 201 ? 1.204 -25.192 -0.249 1.00 83.56 201 ASN A O 1
ATOM 1606 N N . GLU A 1 202 ? 2.201 -27.027 0.570 1.00 84.56 202 GLU A N 1
ATOM 1607 C CA . GLU A 1 202 ? 1.069 -27.450 1.410 1.00 84.56 202 GLU A CA 1
ATOM 1608 C C . GLU A 1 202 ? 0.649 -26.375 2.426 1.00 84.56 202 GLU A C 1
ATOM 1610 O O . GLU A 1 202 ? -0.539 -26.219 2.699 1.00 84.56 202 GLU A O 1
ATOM 1615 N N . LYS A 1 203 ? 1.583 -25.544 2.911 1.00 87.00 203 LYS A N 1
ATOM 1616 C CA . LYS A 1 203 ? 1.267 -24.440 3.835 1.00 87.00 203 LYS A CA 1
ATOM 1617 C C . LYS A 1 203 ? 0.364 -23.380 3.191 1.00 87.00 203 LYS A C 1
ATOM 1619 O O . LYS A 1 203 ? -0.396 -22.714 3.889 1.00 87.00 203 LYS A O 1
ATOM 1624 N N . LEU A 1 204 ? 0.421 -23.218 1.862 1.00 90.50 204 LEU A N 1
ATOM 1625 C CA . LEU A 1 204 ? -0.481 -22.307 1.150 1.00 90.50 204 LEU A CA 1
ATOM 1626 C C . LEU A 1 204 ? -1.922 -22.817 1.121 1.00 90.50 204 LEU A C 1
ATOM 1628 O O . LEU A 1 204 ? -2.828 -21.997 1.018 1.00 90.50 204 LEU A O 1
ATOM 1632 N N . LEU A 1 205 ? -2.154 -24.131 1.214 1.00 92.06 205 LEU A N 1
ATOM 1633 C CA . LEU A 1 205 ? -3.510 -24.680 1.296 1.00 92.06 205 LEU A CA 1
ATOM 1634 C C . LEU A 1 205 ? -4.177 -24.277 2.616 1.00 92.06 205 LEU A C 1
ATOM 1636 O O . LEU A 1 205 ? -5.305 -23.787 2.611 1.00 92.06 205 LEU A O 1
ATOM 1640 N N . GLU A 1 206 ? -3.465 -24.425 3.735 1.00 91.69 206 GLU A N 1
ATOM 1641 C CA . GLU A 1 206 ? -3.949 -23.988 5.051 1.00 91.69 206 GLU A CA 1
ATOM 1642 C C . GLU A 1 206 ? -4.242 -22.482 5.058 1.00 91.69 206 GLU A C 1
ATOM 1644 O O . GLU A 1 206 ? -5.313 -22.051 5.488 1.00 91.69 206 GLU A O 1
ATOM 1649 N N . PHE A 1 207 ? -3.334 -21.686 4.490 1.00 95.19 207 PHE A N 1
ATOM 1650 C CA . PHE A 1 207 ? -3.522 -20.246 4.346 1.00 95.19 207 PHE A CA 1
ATOM 1651 C C . PHE A 1 207 ? -4.718 -19.888 3.445 1.00 95.19 207 PHE A C 1
ATOM 1653 O O . PHE A 1 207 ? -5.519 -19.024 3.794 1.00 95.19 207 PHE A O 1
ATOM 1660 N N . ALA A 1 208 ? -4.904 -20.589 2.322 1.00 96.94 208 ALA A N 1
ATOM 1661 C CA . ALA A 1 208 ? -6.060 -20.410 1.444 1.00 96.94 208 ALA A CA 1
ATOM 1662 C C . ALA A 1 208 ? -7.382 -20.707 2.165 1.00 96.94 208 ALA A C 1
ATOM 1664 O O . ALA A 1 208 ? -8.365 -19.989 1.973 1.00 96.94 208 ALA A O 1
ATOM 1665 N N . HIS A 1 209 ? -7.409 -21.738 3.015 1.00 96.19 209 HIS A N 1
ATOM 1666 C CA . HIS A 1 209 ? -8.569 -22.057 3.844 1.00 96.19 209 HIS A CA 1
ATOM 1667 C C . HIS A 1 209 ? -8.852 -20.963 4.877 1.00 96.19 209 HIS A C 1
ATOM 1669 O O . HIS A 1 209 ? -10.014 -20.587 5.034 1.00 96.19 209 HIS A O 1
ATOM 1675 N N . ALA A 1 210 ? -7.821 -20.418 5.531 1.00 97.06 210 ALA A N 1
ATOM 1676 C CA . ALA A 1 210 ? -7.977 -19.294 6.454 1.00 97.06 210 ALA A CA 1
ATOM 1677 C C . ALA A 1 210 ? -8.592 -18.077 5.740 1.00 97.06 210 ALA A C 1
ATOM 1679 O O . ALA A 1 210 ? -9.628 -17.570 6.167 1.00 97.06 210 ALA A O 1
ATOM 1680 N N . VAL A 1 211 ? -8.052 -17.685 4.576 1.00 98.19 211 VAL A N 1
ATOM 1681 C CA . VAL A 1 211 ? -8.607 -16.588 3.758 1.00 98.19 211 VAL A CA 1
ATOM 1682 C C . VAL A 1 211 ? -10.063 -16.867 3.371 1.00 98.19 211 VAL A C 1
ATOM 1684 O O . VAL A 1 211 ? -10.916 -15.988 3.496 1.00 98.19 211 VAL A O 1
ATOM 1687 N N . GLN A 1 212 ? -10.384 -18.095 2.949 1.00 98.00 212 GLN A N 1
ATOM 1688 C CA . GLN A 1 212 ? -11.755 -18.475 2.597 1.00 98.00 212 GLN A CA 1
ATOM 1689 C C . GLN A 1 212 ? -12.718 -18.324 3.780 1.00 98.00 212 GLN A C 1
ATOM 1691 O O . GLN A 1 212 ? -13.843 -17.858 3.595 1.00 98.00 212 GLN A O 1
ATOM 1696 N N . GLN A 1 213 ? -12.295 -18.715 4.985 1.00 97.62 213 GLN A N 1
ATOM 1697 C CA . GLN A 1 213 ? -13.105 -18.582 6.195 1.00 97.62 213 GLN A CA 1
ATOM 1698 C C . GLN A 1 213 ? -13.400 -17.116 6.512 1.00 97.62 213 GLN A C 1
ATOM 1700 O O . GLN A 1 213 ? -14.561 -16.787 6.762 1.00 97.62 213 GLN A O 1
ATOM 1705 N N . LYS A 1 214 ? -12.401 -16.230 6.417 1.00 97.38 214 LYS A N 1
ATOM 1706 C CA . LYS A 1 214 ? -12.601 -14.788 6.626 1.00 97.38 214 LYS A CA 1
ATOM 1707 C C . LYS A 1 214 ? -13.536 -14.186 5.575 1.00 97.38 214 LYS A C 1
ATOM 1709 O O . LYS A 1 214 ? -14.498 -13.506 5.917 1.00 97.38 214 LYS A O 1
ATOM 1714 N N . LEU A 1 215 ? -13.355 -14.518 4.293 1.00 97.50 215 LEU A N 1
ATOM 1715 C CA . LEU A 1 215 ? -14.271 -14.069 3.232 1.00 97.50 215 LEU A CA 1
ATOM 1716 C C . LEU A 1 215 ? -15.712 -14.548 3.450 1.00 97.50 215 LEU A C 1
ATOM 1718 O O . LEU A 1 215 ? -16.652 -13.820 3.137 1.00 97.50 215 LEU A O 1
ATOM 1722 N N . ASN A 1 216 ? -15.907 -15.759 3.981 1.00 97.75 216 ASN A N 1
ATOM 1723 C CA . ASN A 1 216 ? -17.243 -16.270 4.290 1.00 97.75 216 ASN A CA 1
ATOM 1724 C C . ASN A 1 216 ? -17.934 -15.450 5.386 1.00 97.75 216 ASN A C 1
ATOM 1726 O O . ASN A 1 216 ? -19.140 -15.238 5.290 1.00 97.75 216 ASN A O 1
ATOM 1730 N N . GLN A 1 217 ? -17.186 -14.980 6.389 1.00 95.75 217 GLN A N 1
ATOM 1731 C CA . GLN A 1 217 ? -17.710 -14.105 7.444 1.00 95.75 217 GLN A CA 1
ATOM 1732 C C . GLN A 1 217 ? -18.173 -12.773 6.843 1.00 95.75 217 GLN A C 1
ATOM 1734 O O . GLN A 1 217 ? -19.343 -12.419 6.954 1.00 95.75 217 GLN A O 1
ATOM 1739 N N . TYR A 1 218 ? -17.311 -12.118 6.063 1.00 95.56 218 TYR A N 1
ATOM 1740 C CA . TYR A 1 218 ? -17.661 -10.871 5.381 1.00 95.56 218 TYR A CA 1
ATOM 1741 C C . TYR A 1 218 ? -18.843 -11.003 4.408 1.00 95.56 218 TYR A C 1
ATOM 1743 O O . TYR A 1 218 ? -19.670 -10.099 4.307 1.00 95.56 218 TYR A O 1
ATOM 1751 N N . LYS A 1 219 ? -18.958 -12.130 3.698 1.00 95.56 219 LYS A N 1
ATOM 1752 C CA . LYS A 1 219 ? -20.093 -12.418 2.806 1.00 95.56 219 LYS A CA 1
ATOM 1753 C C . LYS A 1 219 ? -21.390 -12.705 3.572 1.00 95.56 219 LYS A C 1
ATOM 1755 O O . LYS A 1 219 ? -22.471 -12.465 3.034 1.00 95.56 219 LYS A O 1
ATOM 1760 N N . ALA A 1 220 ? -21.298 -13.243 4.788 1.00 96.06 220 ALA A N 1
ATOM 1761 C CA . ALA A 1 220 ? -22.454 -13.442 5.656 1.00 96.06 220 ALA A CA 1
ATOM 1762 C C . ALA A 1 220 ? -22.998 -12.100 6.171 1.00 96.06 220 ALA A C 1
ATOM 1764 O O . ALA A 1 220 ? -24.215 -11.916 6.196 1.00 96.06 220 ALA A O 1
ATOM 1765 N N . ASP A 1 221 ? -22.106 -11.160 6.497 1.00 92.69 221 ASP A N 1
ATOM 1766 C CA . ASP A 1 221 ? -22.469 -9.811 6.945 1.00 92.69 221 ASP A CA 1
ATOM 1767 C C . ASP A 1 221 ? -22.974 -8.926 5.792 1.00 92.69 221 ASP A C 1
ATOM 1769 O O . ASP A 1 221 ? -23.952 -8.191 5.943 1.00 92.69 221 ASP A O 1
ATOM 1773 N N . ASP A 1 222 ? -22.355 -9.032 4.611 1.00 92.75 222 ASP A N 1
ATOM 1774 C CA . ASP A 1 222 ? -22.788 -8.368 3.380 1.00 92.75 222 ASP A CA 1
ATOM 1775 C C . ASP A 1 222 ? -23.062 -9.378 2.258 1.00 92.75 222 ASP A C 1
ATOM 1777 O O . ASP A 1 222 ? -22.204 -9.726 1.438 1.00 92.75 222 ASP A O 1
ATOM 1781 N N . SER A 1 223 ? -24.330 -9.784 2.163 1.00 92.75 223 SER A N 1
ATOM 1782 C CA . SER A 1 223 ? -24.808 -10.670 1.098 1.00 92.75 223 SER A CA 1
ATOM 1783 C C . SER A 1 223 ? -24.587 -10.123 -0.319 1.00 92.75 223 SER A C 1
ATOM 1785 O O . SER A 1 223 ? -24.559 -10.920 -1.256 1.00 92.75 223 SER A O 1
ATOM 1787 N N . THR A 1 224 ? -24.346 -8.818 -0.502 1.00 92.06 224 THR A N 1
ATOM 1788 C CA . THR A 1 224 ? -24.099 -8.217 -1.824 1.00 92.06 224 THR A CA 1
ATOM 1789 C C . THR A 1 224 ? -22.642 -8.324 -2.291 1.00 92.06 224 THR A C 1
ATOM 1791 O O . THR A 1 224 ? -22.333 -8.073 -3.461 1.00 92.06 224 THR A O 1
ATOM 1794 N N . MET A 1 225 ? -21.727 -8.762 -1.421 1.00 92.81 225 MET A N 1
ATOM 1795 C CA . MET A 1 225 ? -20.307 -8.902 -1.743 1.00 92.81 225 MET A CA 1
ATOM 1796 C C . MET A 1 225 ? -20.076 -9.883 -2.903 1.00 92.81 225 MET A C 1
ATOM 1798 O O . MET A 1 225 ? -20.503 -11.033 -2.859 1.00 92.81 225 MET A O 1
ATOM 1802 N N . GLY A 1 226 ? -19.401 -9.449 -3.967 1.00 89.81 226 GLY A N 1
ATOM 1803 C CA . GLY A 1 226 ? -19.193 -10.273 -5.162 1.00 89.81 226 GLY A CA 1
ATOM 1804 C C . GLY A 1 226 ? -20.423 -10.438 -6.067 1.00 89.81 226 GLY A C 1
ATOM 1805 O O . GLY A 1 226 ? -20.378 -11.237 -7.001 1.00 89.81 226 GLY A O 1
ATOM 1806 N N . GLU A 1 227 ? -21.516 -9.700 -5.839 1.00 87.62 227 GLU A N 1
ATOM 1807 C CA . GLU A 1 227 ? -22.654 -9.697 -6.763 1.00 87.62 227 GLU A CA 1
ATOM 1808 C C . GLU A 1 227 ? -22.332 -8.971 -8.078 1.00 87.62 227 GLU A C 1
ATOM 1810 O O . GLU A 1 227 ? -21.734 -7.894 -8.109 1.00 87.62 227 GLU A O 1
ATOM 1815 N N . GLY A 1 228 ? -22.787 -9.549 -9.190 1.00 83.12 228 GLY A N 1
ATOM 1816 C CA . GLY A 1 228 ? -22.601 -9.012 -10.535 1.00 83.12 228 GLY A CA 1
ATOM 1817 C C . GLY A 1 228 ? -21.793 -9.949 -11.429 1.00 83.12 228 GLY A C 1
ATOM 1818 O O . GLY A 1 228 ? -20.884 -10.641 -10.985 1.00 83.12 228 GLY A O 1
ATOM 1819 N N . GLY A 1 229 ? -22.126 -9.966 -12.721 1.00 77.94 229 GLY A N 1
ATOM 1820 C CA . GLY A 1 229 ? -21.566 -10.930 -13.676 1.00 77.94 229 GLY A CA 1
ATOM 1821 C C . GLY A 1 229 ? -20.057 -10.799 -13.889 1.00 77.94 229 GLY A C 1
ATOM 1822 O O . GLY A 1 229 ? -19.420 -11.766 -14.293 1.00 77.94 229 GLY A O 1
ATOM 1823 N N . ASP A 1 230 ? -19.489 -9.626 -13.605 1.00 84.75 230 ASP A N 1
ATOM 1824 C CA . ASP A 1 230 ? -18.046 -9.395 -13.657 1.00 84.75 230 ASP A CA 1
ATOM 1825 C C . ASP A 1 230 ? -17.363 -9.796 -12.339 1.00 84.75 230 ASP A C 1
ATOM 1827 O O . ASP A 1 230 ? -16.369 -10.517 -12.370 1.00 84.75 230 ASP A O 1
ATOM 1831 N N . LYS A 1 231 ? -17.944 -9.439 -11.185 1.00 87.62 231 LYS A N 1
ATOM 1832 C CA . LYS A 1 231 ? -17.416 -9.789 -9.855 1.00 87.62 231 LYS A CA 1
ATOM 1833 C C . LYS A 1 231 ? -17.449 -11.287 -9.557 1.00 87.62 231 LYS A C 1
ATOM 1835 O O . LYS A 1 231 ? -16.529 -11.821 -8.949 1.00 87.62 231 LYS A O 1
ATOM 1840 N N . ALA A 1 232 ? -18.456 -11.995 -10.067 1.00 86.62 232 ALA A N 1
ATOM 1841 C CA . ALA A 1 232 ? -18.550 -13.452 -9.959 1.00 86.62 232 ALA A CA 1
ATOM 1842 C C . ALA A 1 232 ? -17.389 -14.195 -10.655 1.00 86.62 232 ALA A C 1
ATOM 1844 O O . ALA A 1 232 ? -17.198 -15.388 -10.433 1.00 86.62 232 ALA A O 1
ATOM 1845 N N . LYS A 1 233 ? -16.625 -13.507 -11.515 1.00 88.50 233 LYS A N 1
ATOM 1846 C CA . LYS A 1 233 ? -15.460 -14.054 -12.224 1.00 88.50 233 LYS A CA 1
ATOM 1847 C C . LYS A 1 233 ? -14.136 -13.694 -11.553 1.00 88.50 233 LYS A C 1
ATOM 1849 O O . LYS A 1 233 ? -13.093 -14.130 -12.034 1.00 88.50 233 LYS A O 1
ATOM 1854 N N . SER A 1 234 ? -14.161 -12.888 -10.493 1.00 93.38 234 SER A N 1
ATOM 1855 C CA . SER A 1 234 ? -12.951 -12.447 -9.815 1.00 93.38 234 SER A CA 1
ATOM 1856 C C . SER A 1 234 ? -12.201 -13.630 -9.199 1.00 93.38 234 SER A C 1
ATOM 1858 O O . SER A 1 234 ? -12.799 -14.586 -8.696 1.00 93.38 234 SER A O 1
ATOM 1860 N N . VAL A 1 235 ? -10.873 -13.567 -9.236 1.00 95.94 235 VAL A N 1
ATOM 1861 C CA . VAL A 1 235 ? -9.975 -14.613 -8.732 1.00 95.94 235 VAL A CA 1
ATOM 1862 C C . VAL A 1 235 ? -8.980 -13.996 -7.766 1.00 95.94 235 VAL A C 1
ATOM 1864 O O . VAL A 1 235 ? -8.415 -12.945 -8.058 1.00 95.94 235 VAL A O 1
ATOM 1867 N N . LEU A 1 236 ? -8.743 -14.675 -6.646 1.00 98.19 236 LEU A N 1
ATOM 1868 C CA . LEU A 1 236 ? -7.666 -14.381 -5.711 1.00 98.19 236 LEU A CA 1
ATOM 1869 C C . LEU A 1 236 ? -6.632 -15.499 -5.814 1.00 98.19 236 LEU A C 1
ATOM 1871 O O . LEU A 1 236 ? -6.929 -16.644 -5.487 1.00 98.19 236 LEU A O 1
ATOM 1875 N N . LEU A 1 237 ? -5.436 -15.182 -6.296 1.00 98.06 237 LEU A N 1
ATOM 1876 C CA . LEU A 1 237 ? -4.321 -16.111 -6.400 1.00 98.06 237 LEU A CA 1
ATOM 1877 C C . LEU A 1 237 ? -3.337 -15.893 -5.249 1.00 98.06 237 LEU A C 1
ATOM 1879 O O . LEU A 1 237 ? -2.790 -14.802 -5.106 1.00 98.06 237 LEU A O 1
ATOM 1883 N N . LEU A 1 238 ? -3.060 -16.953 -4.495 1.00 98.12 238 LEU A N 1
ATOM 1884 C CA . LEU A 1 238 ? -2.056 -16.984 -3.438 1.00 98.12 238 LEU A CA 1
ATOM 1885 C C . LEU A 1 238 ? -0.781 -17.676 -3.937 1.00 98.12 238 LEU A C 1
ATOM 1887 O O . LEU A 1 238 ? -0.813 -18.822 -4.399 1.00 98.12 238 LEU A O 1
ATOM 1891 N N . LEU A 1 239 ? 0.346 -16.979 -3.839 1.00 96.69 239 LEU A N 1
ATOM 1892 C CA . LEU A 1 239 ? 1.672 -17.465 -4.213 1.00 96.69 239 LEU A CA 1
ATOM 1893 C C . LEU A 1 239 ? 2.608 -17.402 -3.006 1.00 96.69 239 LEU A C 1
ATOM 1895 O O . LEU A 1 239 ? 2.473 -16.527 -2.163 1.00 96.69 239 LEU A O 1
ATOM 1899 N N . ASP A 1 240 ? 3.588 -18.294 -2.942 1.00 93.94 240 ASP A N 1
ATOM 1900 C CA . ASP A 1 240 ? 4.745 -18.188 -2.054 1.00 93.94 240 ASP A CA 1
ATOM 1901 C C . ASP A 1 240 ? 5.946 -17.675 -2.849 1.00 93.94 240 ASP A C 1
ATOM 1903 O O . ASP A 1 240 ? 6.084 -18.027 -4.020 1.00 93.94 240 ASP A O 1
ATOM 1907 N N . ARG A 1 241 ? 6.856 -16.917 -2.228 1.00 93.44 241 ARG A N 1
ATOM 1908 C CA . ARG A 1 241 ? 8.012 -16.301 -2.904 1.00 93.44 241 ARG A CA 1
ATOM 1909 C C . ARG A 1 241 ? 8.884 -17.277 -3.703 1.00 93.44 241 ARG A C 1
ATOM 1911 O O . ARG A 1 241 ? 9.520 -16.867 -4.676 1.00 93.44 241 ARG A O 1
ATOM 1918 N N . GLY A 1 242 ? 8.865 -18.567 -3.361 1.00 91.00 242 GLY A N 1
ATOM 1919 C CA . GLY A 1 242 ? 9.559 -19.628 -4.089 1.00 91.00 242 GLY A CA 1
ATOM 1920 C C . GLY A 1 242 ? 9.056 -19.865 -5.519 1.00 91.00 242 GLY A C 1
ATOM 1921 O O . GLY A 1 242 ? 9.608 -20.723 -6.208 1.00 91.00 242 GLY A O 1
ATOM 1922 N N . PHE A 1 243 ? 8.008 -19.170 -5.979 1.00 92.56 243 PHE A N 1
ATOM 1923 C CA . PHE A 1 243 ? 7.495 -19.300 -7.352 1.00 92.56 243 PHE A CA 1
ATOM 1924 C C . PHE A 1 243 ? 8.410 -18.631 -8.382 1.00 92.56 243 PHE A C 1
ATOM 1926 O O . PHE A 1 243 ? 8.490 -19.074 -9.527 1.00 92.56 243 PHE A O 1
ATOM 1933 N N . ASP A 1 244 ? 9.111 -17.577 -7.960 1.00 93.50 244 ASP A N 1
ATOM 1934 C CA . ASP A 1 244 ? 10.067 -16.837 -8.770 1.00 93.50 244 ASP A CA 1
ATOM 1935 C C . ASP A 1 244 ? 11.138 -16.233 -7.857 1.00 93.50 244 ASP A C 1
ATOM 1937 O O . ASP A 1 244 ? 10.953 -15.174 -7.258 1.00 93.50 244 ASP A O 1
ATOM 1941 N N . ALA A 1 245 ? 12.269 -16.929 -7.746 1.00 91.00 245 ALA A N 1
ATOM 1942 C CA . ALA A 1 245 ? 13.435 -16.459 -7.002 1.00 91.00 245 ALA A CA 1
ATOM 1943 C C . ALA A 1 245 ? 14.369 -15.571 -7.845 1.00 91.00 245 ALA A C 1
ATOM 1945 O O . ALA A 1 245 ? 15.372 -15.081 -7.336 1.00 91.00 245 ALA A O 1
ATOM 1946 N N . VAL A 1 246 ? 14.087 -15.395 -9.141 1.00 93.25 246 VAL A N 1
ATOM 1947 C CA . VAL A 1 246 ? 14.961 -14.645 -10.052 1.00 93.25 246 VAL A CA 1
ATOM 1948 C C . VAL A 1 246 ? 14.580 -13.173 -10.049 1.00 93.25 246 VAL A C 1
ATOM 1950 O O . VAL A 1 246 ? 15.453 -12.332 -9.867 1.00 93.25 246 VAL A O 1
ATOM 1953 N N . SER A 1 247 ? 13.291 -12.861 -10.198 1.00 95.44 247 SER A N 1
ATOM 1954 C CA . SER A 1 247 ? 12.806 -11.474 -10.255 1.00 95.44 247 SER A CA 1
ATOM 1955 C C . SER A 1 247 ? 13.252 -10.597 -9.079 1.00 95.44 247 SER A C 1
ATOM 1957 O O . SER A 1 247 ? 13.629 -9.457 -9.338 1.00 95.44 247 SER A O 1
ATOM 1959 N N . PRO A 1 248 ? 13.278 -11.085 -7.820 1.00 96.56 248 PRO A N 1
ATOM 1960 C CA . PRO A 1 248 ? 13.755 -10.283 -6.693 1.00 96.56 248 PRO A CA 1
ATOM 1961 C C . PRO A 1 248 ? 15.255 -9.986 -6.690 1.00 96.56 248 PRO A C 1
ATOM 1963 O O . PRO A 1 248 ? 15.670 -9.093 -5.967 1.00 96.56 248 PRO A O 1
ATOM 1966 N N . LEU A 1 249 ? 16.073 -10.715 -7.456 1.00 95.81 249 LEU A N 1
ATOM 1967 C CA . LEU A 1 249 ? 17.536 -10.586 -7.440 1.00 95.81 249 LEU A CA 1
ATOM 1968 C C . LEU A 1 249 ? 18.102 -9.754 -8.597 1.00 95.81 249 LEU A C 1
ATOM 1970 O O . LEU A 1 249 ? 19.292 -9.455 -8.591 1.00 95.81 249 LEU A O 1
ATOM 1974 N N . LEU A 1 250 ? 17.291 -9.433 -9.604 1.00 94.81 250 LEU A N 1
ATOM 1975 C CA . LEU A 1 250 ? 17.752 -8.741 -10.806 1.00 94.81 250 LEU A CA 1
ATOM 1976 C C . LEU A 1 250 ? 17.817 -7.228 -10.610 1.00 94.81 250 LEU A C 1
ATOM 1978 O O . LEU A 1 250 ? 16.895 -6.631 -10.053 1.00 94.81 250 LEU A O 1
ATOM 1982 N N . HIS A 1 251 ? 18.843 -6.606 -11.191 1.00 95.88 251 HIS A N 1
ATOM 1983 C CA . HIS A 1 251 ? 18.868 -5.163 -11.388 1.00 95.88 251 HIS A CA 1
ATOM 1984 C C . HIS A 1 251 ? 17.897 -4.789 -12.515 1.00 95.88 251 HIS A C 1
ATOM 1986 O O . HIS A 1 251 ? 18.119 -5.068 -13.696 1.00 95.88 251 HIS A O 1
ATOM 1992 N N . GLU A 1 252 ? 16.790 -4.151 -12.149 1.00 95.50 252 GLU A N 1
ATOM 1993 C CA . GLU A 1 252 ? 15.753 -3.717 -13.085 1.00 95.50 252 GLU A CA 1
ATOM 1994 C C . GLU A 1 252 ? 15.989 -2.280 -13.554 1.00 95.50 252 GLU A C 1
ATOM 1996 O O . GLU A 1 252 ? 16.299 -1.390 -12.767 1.00 95.50 252 GLU A O 1
ATOM 2001 N N . LEU A 1 253 ? 15.799 -2.036 -14.854 1.00 96.75 253 LEU A N 1
ATOM 2002 C CA . LEU A 1 253 ? 16.121 -0.757 -15.505 1.00 96.75 253 LEU A CA 1
ATOM 2003 C C . LEU A 1 253 ? 14.885 0.096 -15.833 1.00 96.75 253 LEU A C 1
ATOM 2005 O O . LEU A 1 253 ? 14.954 1.039 -16.626 1.00 96.75 253 LEU A O 1
ATOM 2009 N N . THR A 1 254 ? 13.733 -0.218 -15.237 1.00 97.56 254 THR A N 1
ATOM 2010 C CA . THR A 1 254 ? 12.573 0.689 -15.230 1.00 97.56 254 THR A CA 1
ATOM 2011 C C . THR A 1 254 ? 12.652 1.663 -14.068 1.00 97.56 254 THR A C 1
ATOM 2013 O O . THR A 1 254 ? 13.115 1.291 -12.995 1.00 97.56 254 THR A O 1
ATOM 2016 N N . PHE A 1 255 ? 12.182 2.891 -14.275 1.00 98.25 255 PHE A N 1
ATOM 2017 C CA . PHE A 1 255 ? 12.516 4.049 -13.446 1.00 98.25 255 PHE A CA 1
ATOM 2018 C C . PHE A 1 255 ? 12.338 3.835 -11.937 1.00 98.25 255 PHE A C 1
ATOM 2020 O O . PHE A 1 255 ? 13.296 4.011 -11.192 1.00 98.25 255 PHE A O 1
ATOM 2027 N N . GLN A 1 256 ? 11.157 3.398 -11.495 1.00 98.31 256 GLN A N 1
ATOM 2028 C CA . GLN A 1 256 ? 10.873 3.149 -10.079 1.00 98.31 256 GLN A CA 1
ATOM 2029 C C . GLN A 1 256 ? 11.715 2.003 -9.517 1.00 98.31 256 GLN A C 1
ATOM 2031 O O . GLN A 1 256 ? 12.388 2.182 -8.508 1.00 98.31 256 GLN A O 1
ATOM 2036 N N . ALA A 1 257 ? 11.739 0.852 -10.195 1.00 97.81 257 ALA A N 1
ATOM 2037 C CA . ALA A 1 257 ? 12.515 -0.305 -9.747 1.00 97.81 257 ALA A CA 1
ATOM 2038 C C . ALA A 1 257 ? 14.010 0.033 -9.595 1.00 97.81 257 ALA A C 1
ATOM 2040 O O . ALA A 1 257 ? 14.608 -0.254 -8.563 1.00 97.81 257 ALA A O 1
ATOM 2041 N N . MET A 1 258 ? 14.574 0.725 -10.588 1.00 97.81 258 MET A N 1
ATOM 2042 C CA . MET A 1 258 ? 15.969 1.156 -10.598 1.00 97.81 258 MET A CA 1
ATOM 2043 C C . MET A 1 258 ? 16.266 2.176 -9.493 1.00 97.81 258 MET A C 1
ATOM 2045 O O . MET A 1 258 ? 17.309 2.097 -8.847 1.00 97.81 258 MET A O 1
ATOM 2049 N N . ALA A 1 259 ? 15.361 3.135 -9.270 1.00 97.75 259 ALA A N 1
ATOM 2050 C CA . ALA A 1 259 ? 15.531 4.157 -8.244 1.00 97.75 259 ALA A CA 1
ATOM 2051 C C . ALA A 1 259 ? 15.546 3.546 -6.837 1.00 97.75 259 ALA A C 1
ATOM 2053 O O . ALA A 1 259 ? 16.452 3.843 -6.063 1.00 97.75 259 ALA A O 1
ATOM 2054 N N . HIS A 1 260 ? 14.595 2.663 -6.518 1.00 97.56 260 HIS A N 1
ATOM 2055 C CA . HIS A 1 260 ? 14.527 2.020 -5.201 1.00 97.56 260 HIS A CA 1
ATOM 2056 C C . HIS A 1 260 ? 15.668 1.026 -4.944 1.00 97.56 260 HIS A C 1
ATOM 2058 O O . HIS A 1 260 ? 16.018 0.789 -3.790 1.00 97.56 260 HIS A O 1
ATOM 2064 N N . ASP A 1 261 ? 16.251 0.443 -5.991 1.00 96.38 261 ASP A N 1
ATOM 2065 C CA . ASP A 1 261 ? 17.397 -0.461 -5.867 1.00 96.38 261 ASP A CA 1
ATOM 2066 C C . ASP A 1 261 ? 18.727 0.298 -5.679 1.00 96.38 261 ASP A C 1
ATOM 2068 O O . ASP A 1 261 ? 19.503 0.038 -4.751 1.00 96.38 261 ASP A O 1
ATOM 2072 N N . LEU A 1 262 ? 18.984 1.289 -6.539 1.00 95.56 262 LEU A N 1
ATOM 2073 C CA . LEU A 1 262 ? 20.288 1.952 -6.612 1.00 95.56 262 LEU A CA 1
ATOM 2074 C C . LEU A 1 262 ? 20.423 3.164 -5.684 1.00 95.56 262 LEU A C 1
ATOM 2076 O O . LEU A 1 262 ? 21.540 3.488 -5.264 1.00 95.56 262 LEU A O 1
ATOM 2080 N N . LEU A 1 263 ? 19.323 3.851 -5.373 1.00 95.12 263 LEU A N 1
ATOM 2081 C CA . LEU A 1 263 ? 19.327 5.069 -4.562 1.00 95.12 263 LEU A CA 1
ATOM 2082 C C . LEU A 1 263 ? 18.913 4.782 -3.116 1.00 95.12 263 LEU A C 1
ATOM 2084 O O . LEU A 1 263 ? 18.356 3.739 -2.783 1.00 95.12 263 LEU A O 1
ATOM 2088 N N . LYS A 1 264 ? 19.197 5.737 -2.229 1.00 92.19 264 LYS A N 1
ATOM 2089 C CA . LYS A 1 264 ? 18.762 5.683 -0.830 1.00 92.19 264 LYS A CA 1
ATOM 2090 C C . LYS A 1 264 ? 17.354 6.258 -0.718 1.00 92.19 264 LYS A C 1
ATOM 2092 O O . LYS A 1 264 ? 17.193 7.442 -0.439 1.00 92.19 264 LYS A O 1
ATOM 2097 N N . ILE A 1 265 ? 16.360 5.423 -1.007 1.00 94.31 265 ILE A N 1
ATOM 2098 C CA . ILE A 1 265 ? 14.944 5.744 -0.821 1.00 94.31 265 ILE A CA 1
ATOM 2099 C C . ILE A 1 265 ? 14.433 4.907 0.347 1.00 94.31 265 ILE A C 1
ATOM 2101 O O . ILE A 1 265 ? 14.424 3.678 0.280 1.00 94.31 265 ILE A O 1
ATOM 2105 N N . GLU A 1 266 ? 14.016 5.576 1.416 1.00 88.25 266 GLU A N 1
ATOM 2106 C CA . GLU A 1 266 ? 13.521 4.945 2.641 1.00 88.25 266 GLU A CA 1
ATOM 2107 C C . GLU A 1 266 ? 12.067 5.360 2.849 1.00 88.25 266 GLU A C 1
ATOM 2109 O O . GLU A 1 266 ? 11.771 6.552 2.890 1.00 88.25 266 GLU A O 1
ATOM 2114 N N . ASN A 1 267 ? 11.152 4.391 2.952 1.00 86.44 267 ASN A N 1
ATOM 2115 C CA . ASN A 1 267 ? 9.709 4.649 3.073 1.00 86.44 267 ASN A CA 1
ATOM 2116 C C . ASN A 1 267 ? 9.182 5.614 1.995 1.00 86.44 267 ASN A C 1
ATOM 2118 O O . ASN A 1 267 ? 8.465 6.565 2.295 1.00 86.44 267 ASN A O 1
ATOM 2122 N N . ASP A 1 268 ? 9.620 5.398 0.750 1.00 92.00 268 ASP A N 1
ATOM 2123 C CA . ASP A 1 268 ? 9.300 6.225 -0.423 1.00 92.00 268 ASP A CA 1
ATOM 2124 C C . ASP A 1 268 ? 9.775 7.686 -0.324 1.00 92.00 268 ASP A C 1
ATOM 2126 O O . ASP A 1 268 ? 9.459 8.509 -1.183 1.00 92.00 268 ASP A O 1
ATOM 2130 N N . VAL A 1 269 ? 10.574 8.024 0.692 1.00 93.31 269 VAL A N 1
ATOM 2131 C CA . VAL A 1 269 ? 11.176 9.343 0.857 1.00 93.31 269 VAL A CA 1
ATOM 2132 C C . VAL A 1 269 ? 12.550 9.358 0.207 1.00 93.31 269 VAL A C 1
ATOM 2134 O O . VAL A 1 269 ? 13.472 8.647 0.609 1.00 93.31 269 VAL A O 1
ATOM 2137 N N . PHE A 1 270 ? 12.688 10.221 -0.791 1.00 93.44 270 PHE A N 1
ATOM 2138 C CA . PHE A 1 270 ? 13.946 10.529 -1.442 1.00 93.44 270 PHE A CA 1
ATOM 2139 C C . PHE A 1 270 ? 14.525 11.832 -0.891 1.00 93.44 270 PHE A C 1
ATOM 2141 O O . PHE A 1 270 ? 13.845 12.860 -0.833 1.00 93.44 270 PHE A O 1
ATOM 2148 N N . GLU A 1 271 ? 15.793 11.795 -0.490 1.00 89.56 271 GLU A N 1
ATOM 2149 C CA . GLU A 1 271 ? 16.532 12.961 -0.010 1.00 89.56 271 GLU A CA 1
ATOM 2150 C C . GLU A 1 271 ? 17.540 13.413 -1.069 1.00 89.56 271 GLU A C 1
ATOM 2152 O O . GLU A 1 271 ? 18.401 12.643 -1.494 1.00 89.56 271 GLU A O 1
ATOM 2157 N N . TYR A 1 272 ? 17.441 14.673 -1.492 1.00 83.19 272 TYR A N 1
ATOM 2158 C CA . TYR A 1 272 ? 18.348 15.269 -2.471 1.00 83.19 272 TYR A CA 1
ATOM 2159 C C . TYR A 1 272 ? 18.771 16.675 -2.057 1.00 83.19 272 TYR A C 1
ATOM 2161 O O . TYR A 1 272 ? 18.087 17.367 -1.304 1.00 83.19 272 TYR A O 1
ATOM 2169 N N . GLU A 1 273 ? 19.932 17.099 -2.544 1.00 79.50 273 GLU A N 1
ATOM 2170 C CA . GLU A 1 273 ? 20.486 18.414 -2.247 1.00 79.50 273 GLU A CA 1
ATOM 2171 C C . GLU A 1 273 ? 20.057 19.425 -3.308 1.00 79.50 273 GLU A C 1
ATOM 2173 O O . GLU A 1 273 ? 20.382 19.298 -4.492 1.00 79.50 273 GLU A O 1
ATOM 2178 N N . VAL A 1 274 ? 19.346 20.465 -2.875 1.00 71.62 274 VAL A N 1
ATOM 2179 C CA . VAL A 1 274 ? 19.013 21.612 -3.718 1.00 71.62 274 VAL A CA 1
ATOM 2180 C C . VAL A 1 274 ? 20.063 22.688 -3.509 1.00 71.62 274 VAL A C 1
ATOM 2182 O O . VAL A 1 274 ? 20.240 23.219 -2.411 1.00 71.62 274 VAL A O 1
ATOM 2185 N N . GLN A 1 275 ? 20.767 23.040 -4.582 1.00 65.69 275 GLN A N 1
ATOM 2186 C CA . GLN A 1 275 ? 21.690 24.168 -4.555 1.00 65.69 275 GLN A CA 1
ATOM 2187 C C . GLN A 1 275 ? 20.915 25.484 -4.594 1.00 65.69 275 GLN A C 1
ATOM 2189 O O . GLN A 1 275 ? 20.081 25.704 -5.478 1.00 65.69 275 GLN A O 1
ATOM 2194 N N . THR A 1 276 ? 21.233 26.392 -3.671 1.00 61.22 276 THR A N 1
ATOM 2195 C CA . THR A 1 276 ? 20.687 27.749 -3.693 1.00 61.22 276 THR A CA 1
ATOM 2196 C C . THR A 1 276 ? 21.119 28.442 -4.988 1.00 61.22 276 THR A C 1
ATOM 2198 O O . THR A 1 276 ? 22.320 28.542 -5.259 1.00 61.22 276 THR A O 1
ATOM 2201 N N . PRO A 1 277 ? 20.182 28.936 -5.815 1.00 56.19 277 PRO A N 1
ATOM 2202 C CA . PRO A 1 277 ? 20.527 29.441 -7.137 1.00 56.19 277 PRO A CA 1
ATOM 2203 C C . PRO A 1 277 ? 21.465 30.664 -7.115 1.00 56.19 277 PRO A C 1
ATOM 2205 O O . PRO A 1 277 ? 20.999 31.790 -6.938 1.00 56.19 277 PRO A O 1
ATOM 2208 N N . GLY A 1 278 ? 22.754 30.460 -7.406 1.00 57.84 278 GLY A N 1
ATOM 2209 C CA . GLY A 1 278 ? 23.794 31.502 -7.415 1.00 57.84 278 GLY A CA 1
ATOM 2210 C C . GLY A 1 278 ? 24.832 31.384 -6.290 1.00 57.84 278 GLY A C 1
ATOM 2211 O O . GLY A 1 278 ? 25.746 32.200 -6.243 1.00 57.84 278 GLY A O 1
ATOM 2212 N N . ALA A 1 279 ? 24.711 30.386 -5.409 1.00 60.56 279 ALA A N 1
ATOM 2213 C CA . ALA A 1 279 ? 25.724 30.065 -4.405 1.00 60.56 279 ALA A CA 1
ATOM 2214 C C . ALA A 1 279 ? 26.808 29.133 -4.982 1.00 60.56 279 ALA A C 1
ATOM 2216 O O . ALA A 1 279 ? 26.511 28.268 -5.806 1.00 60.56 279 ALA A O 1
ATOM 2217 N N . ASP A 1 280 ? 28.061 29.313 -4.553 1.00 61.19 280 ASP A N 1
ATOM 2218 C CA . ASP A 1 280 ? 29.171 28.424 -4.916 1.00 61.19 280 ASP A CA 1
ATOM 2219 C C . ASP A 1 280 ? 29.019 27.079 -4.172 1.00 61.19 280 ASP A C 1
ATOM 2221 O O . ASP A 1 280 ? 28.974 27.083 -2.935 1.00 61.19 280 ASP A O 1
ATOM 2225 N N . PRO A 1 281 ? 28.974 25.931 -4.884 1.00 60.78 281 PRO A N 1
ATOM 2226 C CA . PRO A 1 281 ? 28.865 24.602 -4.278 1.00 60.78 281 PRO A CA 1
ATOM 2227 C C . PRO A 1 281 ? 29.934 24.296 -3.221 1.00 60.78 281 PRO A C 1
ATOM 2229 O O . PRO A 1 281 ? 29.735 23.415 -2.390 1.00 60.78 281 PRO A O 1
ATOM 2232 N N . LYS A 1 282 ? 31.080 24.991 -3.252 1.00 63.78 282 LYS A N 1
ATOM 2233 C CA . LYS A 1 282 ? 32.174 24.793 -2.288 1.00 63.78 282 LYS A CA 1
ATOM 2234 C C . LYS A 1 282 ? 31.969 25.510 -0.955 1.00 63.78 282 LYS A C 1
ATOM 2236 O O . LYS A 1 282 ? 32.558 25.091 0.036 1.00 63.78 282 LYS A O 1
ATOM 2241 N N . THR A 1 283 ? 31.195 26.596 -0.924 1.00 63.22 283 THR A N 1
ATOM 2242 C CA . THR A 1 283 ? 31.032 27.441 0.276 1.00 63.22 283 THR A CA 1
ATOM 2243 C C . THR A 1 283 ? 29.674 27.277 0.945 1.00 63.22 283 THR A C 1
ATOM 2245 O O . THR A 1 283 ? 29.558 27.551 2.136 1.00 63.22 283 THR A O 1
ATOM 2248 N N . ASN A 1 284 ? 28.667 26.795 0.213 1.00 65.88 284 ASN A N 1
ATOM 2249 C CA . ASN A 1 284 ? 27.333 26.536 0.742 1.00 65.88 284 ASN A CA 1
ATOM 2250 C C . ASN A 1 284 ? 26.903 25.110 0.358 1.00 65.88 284 ASN A C 1
ATOM 2252 O O . ASN A 1 284 ? 26.472 24.903 -0.782 1.00 65.88 284 ASN A O 1
ATOM 2256 N N . PRO A 1 285 ? 27.042 24.116 1.260 1.00 63.84 285 PRO A N 1
ATOM 2257 C CA . PRO A 1 285 ? 26.491 22.790 1.005 1.00 63.84 285 PRO A CA 1
ATOM 2258 C C . PRO A 1 285 ? 24.980 22.925 0.768 1.00 63.84 285 PRO A C 1
ATOM 2260 O O . PRO A 1 285 ? 24.302 23.678 1.470 1.00 63.84 285 PRO A O 1
ATOM 2263 N N . GLY A 1 286 ? 24.471 22.267 -0.278 1.00 67.12 286 GLY A N 1
ATOM 2264 C CA . GLY A 1 286 ? 23.078 22.397 -0.707 1.00 67.12 286 GLY A CA 1
ATOM 2265 C C . GLY A 1 286 ? 22.094 22.070 0.418 1.00 67.12 286 GLY A C 1
ATOM 2266 O O . GLY A 1 286 ? 22.376 21.255 1.298 1.00 67.12 286 GLY A O 1
ATOM 2267 N N . GLN A 1 287 ? 20.921 22.702 0.400 1.00 77.19 287 GLN A N 1
ATOM 2268 C CA . GLN A 1 287 ? 19.885 22.388 1.375 1.00 77.19 287 GLN A CA 1
ATOM 2269 C C . GLN A 1 287 ? 19.331 20.996 1.068 1.00 77.19 287 GLN A C 1
ATOM 2271 O O . GLN A 1 287 ? 18.852 20.744 -0.039 1.00 77.19 287 GLN A O 1
ATOM 2276 N N . LYS A 1 288 ? 19.386 20.093 2.051 1.00 83.31 288 LYS A N 1
ATOM 2277 C CA . LYS A 1 288 ? 18.776 18.771 1.924 1.00 83.31 288 LYS A CA 1
ATOM 2278 C C . LYS A 1 288 ? 17.261 18.904 1.937 1.00 83.31 288 LYS A C 1
ATOM 2280 O O . LYS A 1 288 ? 16.685 19.466 2.870 1.00 83.31 288 LYS A O 1
ATOM 2285 N N . GLN A 1 289 ? 16.627 18.388 0.897 1.00 84.75 289 GLN A N 1
ATOM 2286 C CA . GLN A 1 289 ? 15.186 18.362 0.745 1.00 84.75 289 GLN A CA 1
ATOM 2287 C C . GLN A 1 289 ? 14.719 16.910 0.684 1.00 84.75 289 GLN A C 1
ATOM 2289 O O . GLN A 1 289 ? 15.271 16.101 -0.058 1.00 84.75 289 GLN A O 1
ATOM 2294 N N . LYS A 1 290 ? 13.691 16.594 1.474 1.00 89.81 290 LYS A N 1
ATOM 2295 C CA . LYS A 1 290 ? 13.015 15.296 1.470 1.00 89.81 290 LYS A CA 1
ATOM 2296 C C . LYS A 1 290 ? 11.735 15.402 0.656 1.00 89.81 290 LYS A C 1
ATOM 2298 O O . LYS A 1 290 ? 10.956 16.334 0.866 1.00 89.81 290 LYS A O 1
ATOM 2303 N N . VAL A 1 291 ? 11.523 14.469 -0.262 1.00 91.75 291 VAL A N 1
ATOM 2304 C CA . VAL A 1 291 ? 10.307 14.386 -1.076 1.00 91.75 291 VAL A CA 1
ATOM 2305 C C . VAL A 1 291 ? 9.770 12.966 -1.041 1.00 91.75 291 VAL A C 1
ATOM 2307 O O . VAL A 1 291 ? 10.534 12.013 -1.134 1.00 91.75 291 VAL A O 1
ATOM 2310 N N . LEU A 1 292 ? 8.455 12.849 -0.895 1.00 91.94 292 LEU A N 1
ATOM 2311 C CA . LEU A 1 292 ? 7.732 11.589 -0.967 1.00 91.94 292 LEU A CA 1
ATOM 2312 C C . LEU A 1 292 ? 7.430 11.247 -2.433 1.00 91.94 292 LEU A C 1
ATOM 2314 O O . LEU A 1 292 ? 6.919 12.096 -3.165 1.00 91.94 292 LEU A O 1
ATOM 2318 N N . LEU A 1 293 ? 7.749 10.025 -2.851 1.00 93.81 293 LEU A N 1
ATOM 2319 C CA . LEU A 1 293 ? 7.481 9.497 -4.188 1.00 93.81 293 LEU A CA 1
ATOM 2320 C C . LEU A 1 293 ? 6.181 8.683 -4.175 1.00 93.81 293 LEU A C 1
ATOM 2322 O O . LEU A 1 293 ? 6.193 7.476 -3.955 1.00 93.81 293 LEU A O 1
ATOM 2326 N N . ASP A 1 294 ? 5.050 9.344 -4.410 1.00 92.25 294 ASP A N 1
ATOM 2327 C CA . ASP A 1 294 ? 3.714 8.741 -4.343 1.00 92.25 294 ASP A CA 1
ATOM 2328 C C . ASP A 1 294 ? 2.842 9.079 -5.573 1.00 92.25 294 ASP A C 1
ATOM 2330 O O . ASP A 1 294 ? 3.275 9.746 -6.515 1.00 92.25 294 ASP A O 1
ATOM 2334 N N . GLU A 1 295 ? 1.583 8.623 -5.586 1.00 92.00 295 GLU A N 1
ATOM 2335 C CA . GLU A 1 295 ? 0.636 8.925 -6.675 1.00 92.00 295 GLU A CA 1
ATOM 2336 C C . GLU A 1 295 ? 0.067 10.360 -6.633 1.00 92.00 295 GLU A C 1
ATOM 2338 O O . GLU A 1 295 ? -0.726 10.729 -7.504 1.00 92.00 295 GLU A O 1
ATOM 2343 N N . ASN A 1 296 ? 0.454 11.199 -5.657 1.00 89.62 296 ASN A N 1
ATOM 2344 C CA . ASN A 1 296 ? 0.132 12.630 -5.694 1.00 89.62 296 ASN A CA 1
ATOM 2345 C C 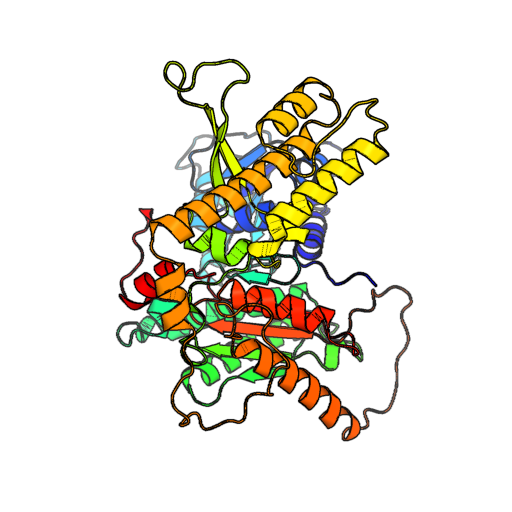. ASN A 1 296 ? 1.024 13.388 -6.688 1.00 89.62 296 ASN A C 1
ATOM 2347 O O . ASN A 1 296 ? 0.670 14.502 -7.097 1.00 89.62 296 ASN A O 1
ATOM 2351 N N . ASP A 1 297 ? 2.153 12.794 -7.082 1.00 92.50 297 ASP A N 1
ATOM 2352 C CA . ASP A 1 297 ? 2.985 13.241 -8.190 1.00 92.50 297 ASP A CA 1
ATOM 2353 C C . ASP A 1 297 ? 2.542 12.563 -9.504 1.00 92.50 297 ASP A C 1
ATOM 2355 O O . ASP A 1 297 ? 2.805 11.388 -9.789 1.00 92.50 297 ASP A O 1
ATOM 2359 N N . GLU A 1 298 ? 1.839 13.331 -10.339 1.00 92.38 298 GLU A N 1
ATOM 2360 C CA . GLU A 1 298 ? 1.356 12.869 -11.645 1.00 92.38 298 GLU A CA 1
ATOM 2361 C C . GLU A 1 298 ? 2.508 12.479 -12.582 1.00 92.38 298 GLU A C 1
ATOM 2363 O O . GLU A 1 298 ? 2.386 11.524 -13.355 1.00 92.38 298 GLU A O 1
ATOM 2368 N N . LEU A 1 299 ? 3.643 13.182 -12.493 1.00 94.62 299 LEU A N 1
ATOM 2369 C CA . LEU A 1 299 ? 4.811 12.918 -13.324 1.00 94.62 299 LEU A CA 1
ATOM 2370 C C . LEU A 1 299 ? 5.503 11.620 -12.894 1.00 94.62 299 LEU A C 1
ATOM 2372 O O . LEU A 1 299 ? 5.887 10.828 -13.755 1.00 94.62 299 LEU A O 1
ATOM 2376 N N . TRP A 1 300 ? 5.592 11.355 -11.587 1.00 96.25 300 TRP A N 1
ATOM 2377 C CA . TRP A 1 300 ? 6.061 10.065 -11.071 1.00 96.25 300 TRP A CA 1
ATOM 2378 C C . TRP A 1 300 ? 5.210 8.912 -11.604 1.00 96.25 300 TRP A C 1
ATOM 2380 O O . TRP A 1 300 ? 5.738 7.958 -12.175 1.00 96.25 300 TRP A O 1
ATOM 2390 N N . THR A 1 301 ? 3.885 9.034 -11.502 1.00 95.25 301 THR A N 1
ATOM 2391 C CA . THR A 1 301 ? 2.932 8.004 -11.949 1.00 95.25 301 THR A CA 1
ATOM 2392 C C . THR A 1 301 ? 3.055 7.707 -13.450 1.00 95.25 301 THR A C 1
ATOM 2394 O O . THR A 1 301 ? 2.882 6.566 -13.882 1.00 95.25 301 THR A O 1
ATOM 2397 N N . GLU A 1 302 ? 3.384 8.714 -14.261 1.00 95.06 302 GLU A N 1
ATOM 2398 C CA . GLU A 1 302 ? 3.598 8.554 -15.701 1.00 95.06 302 GLU A CA 1
ATOM 2399 C C . GLU A 1 302 ? 4.965 7.936 -16.053 1.00 95.06 302 GLU A C 1
ATOM 2401 O O . GLU A 1 302 ? 5.081 7.176 -17.022 1.00 95.06 302 GLU A O 1
ATOM 2406 N N . LEU A 1 303 ? 6.012 8.262 -15.290 1.00 96.81 303 LEU A N 1
ATOM 2407 C CA . LEU A 1 303 ? 7.388 7.852 -15.581 1.00 96.81 303 LEU A CA 1
ATOM 2408 C C . LEU A 1 303 ? 7.790 6.529 -14.919 1.00 96.81 303 LEU A C 1
ATOM 2410 O O . LEU A 1 303 ? 8.662 5.845 -15.453 1.00 96.81 303 LEU A O 1
ATOM 2414 N N . ARG A 1 304 ? 7.180 6.147 -13.787 1.00 97.06 304 ARG A N 1
ATOM 2415 C CA . ARG A 1 304 ? 7.651 5.062 -12.900 1.00 97.06 304 ARG A CA 1
ATOM 2416 C C . ARG A 1 304 ? 7.905 3.722 -13.593 1.00 97.06 304 ARG A C 1
ATOM 2418 O O . ARG A 1 304 ? 8.828 2.998 -13.226 1.00 97.06 304 ARG A O 1
ATOM 2425 N N . HIS A 1 305 ? 7.129 3.403 -14.626 1.00 97.12 305 HIS A N 1
ATOM 2426 C CA . HIS A 1 305 ? 7.241 2.144 -15.368 1.00 97.12 305 HIS A CA 1
ATOM 2427 C C . HIS A 1 305 ? 7.993 2.270 -16.701 1.00 97.12 305 HIS A C 1
ATOM 2429 O O . HIS A 1 305 ? 8.162 1.274 -17.403 1.00 97.12 305 HIS A O 1
ATOM 2435 N N . GLN A 1 306 ? 8.459 3.467 -17.066 1.00 96.62 306 GLN A N 1
ATOM 2436 C CA . GLN A 1 306 ? 9.260 3.668 -18.271 1.00 96.62 306 GLN A CA 1
ATOM 2437 C C . GLN A 1 306 ? 10.687 3.155 -18.068 1.00 96.62 306 GLN A C 1
ATOM 2439 O O . GLN A 1 306 ? 11.239 3.196 -16.968 1.00 96.62 306 GLN A O 1
ATOM 2444 N N . HIS A 1 307 ? 11.305 2.689 -19.150 1.00 96.50 307 HIS A N 1
ATOM 2445 C CA . HIS A 1 307 ? 12.711 2.300 -19.144 1.00 96.50 307 HIS A CA 1
ATOM 2446 C C . HIS A 1 307 ? 13.611 3.532 -18.977 1.00 96.50 307 HIS A C 1
ATOM 2448 O O . HIS A 1 307 ? 13.398 4.545 -19.647 1.00 96.50 307 HIS A O 1
ATOM 2454 N N . ILE A 1 308 ? 14.657 3.442 -18.152 1.00 95.44 308 ILE A N 1
ATOM 2455 C CA . ILE A 1 308 ? 15.535 4.577 -17.817 1.00 95.44 308 ILE A CA 1
ATOM 2456 C C . ILE A 1 308 ? 16.117 5.276 -19.057 1.00 95.44 308 ILE A C 1
ATOM 2458 O O . ILE A 1 308 ? 16.234 6.499 -19.086 1.00 95.44 308 ILE A O 1
ATOM 2462 N N . ALA A 1 309 ? 16.385 4.515 -20.125 1.00 92.56 309 ALA A N 1
ATOM 2463 C CA . ALA A 1 309 ? 16.913 5.027 -21.393 1.00 92.56 309 ALA A CA 1
ATOM 2464 C C . ALA A 1 309 ? 16.048 6.124 -22.049 1.00 92.56 309 ALA A C 1
ATOM 2466 O O . ALA A 1 309 ? 16.577 6.942 -22.801 1.00 92.56 309 ALA A O 1
ATOM 2467 N N . VAL A 1 310 ? 14.736 6.147 -21.784 1.00 94.31 310 VAL A N 1
ATOM 2468 C CA . VAL A 1 310 ? 13.808 7.136 -22.360 1.00 94.31 310 VAL A CA 1
ATOM 2469 C C . VAL A 1 310 ? 13.321 8.173 -21.350 1.00 94.31 310 VAL A C 1
ATOM 2471 O O . VAL A 1 310 ? 12.849 9.225 -21.768 1.00 94.31 310 VAL A O 1
ATOM 2474 N N . VAL A 1 311 ? 13.485 7.951 -20.040 1.00 95.00 311 VAL A N 1
ATOM 2475 C CA . VAL A 1 311 ? 12.951 8.835 -18.981 1.00 95.00 311 VAL A CA 1
ATOM 2476 C C . VAL A 1 311 ? 13.441 10.276 -19.140 1.00 95.00 311 VAL A C 1
ATOM 2478 O O . VAL A 1 311 ? 12.634 11.201 -19.220 1.00 95.00 311 VAL A O 1
ATOM 2481 N N . THR A 1 312 ? 14.753 10.488 -19.275 1.00 91.44 312 THR A N 1
ATOM 2482 C CA . THR A 1 312 ? 15.329 11.837 -19.437 1.00 91.44 312 THR A CA 1
ATOM 2483 C C . THR A 1 312 ? 14.833 12.529 -20.710 1.00 91.44 312 THR A C 1
ATOM 2485 O O . THR A 1 312 ? 14.609 13.744 -20.722 1.00 91.44 312 THR A O 1
ATOM 2488 N N . GLN A 1 313 ? 14.614 11.762 -21.784 1.00 90.75 313 GLN A N 1
ATOM 2489 C CA . GLN A 1 313 ? 14.069 12.279 -23.041 1.00 90.75 313 GLN A CA 1
ATOM 2490 C C . GLN A 1 313 ? 12.594 12.668 -22.878 1.00 90.75 313 GLN A C 1
ATOM 2492 O O . GLN A 1 313 ? 12.208 13.762 -23.293 1.00 90.75 313 GLN A O 1
ATOM 2497 N N . SER A 1 314 ? 11.794 11.830 -22.209 1.00 92.94 314 SER A N 1
ATOM 2498 C CA . SER A 1 314 ? 10.393 12.096 -21.865 1.00 92.94 314 SER A CA 1
ATOM 2499 C C . SER A 1 314 ? 10.249 13.367 -21.022 1.00 92.94 314 SER A C 1
ATOM 2501 O O . SER A 1 314 ? 9.430 14.227 -21.349 1.00 92.94 314 SER A O 1
ATOM 2503 N N . ILE A 1 315 ? 11.087 13.542 -19.992 1.00 91.94 315 ILE A N 1
ATOM 2504 C CA . ILE A 1 315 ? 11.107 14.754 -19.155 1.00 91.94 315 ILE A CA 1
ATOM 2505 C C . ILE A 1 315 ? 11.475 15.982 -19.997 1.00 91.94 315 ILE A C 1
ATOM 2507 O O . ILE A 1 315 ? 10.774 16.992 -19.968 1.00 91.94 315 ILE A O 1
ATOM 2511 N N . THR A 1 316 ? 12.533 15.888 -20.809 1.00 89.12 316 THR A N 1
ATOM 2512 C CA . THR A 1 316 ? 12.977 16.994 -21.677 1.00 89.12 316 THR A CA 1
ATOM 2513 C C . THR A 1 316 ? 11.888 17.412 -22.664 1.00 89.12 316 THR A C 1
ATOM 2515 O O . THR A 1 316 ? 11.650 18.605 -22.860 1.00 89.12 316 THR A O 1
ATOM 2518 N N . LYS A 1 317 ? 11.193 16.441 -23.267 1.00 90.12 317 LYS A N 1
ATOM 2519 C CA . LYS A 1 317 ? 10.061 16.694 -24.161 1.00 90.12 317 LYS A CA 1
ATOM 2520 C C . LYS A 1 317 ? 8.936 17.429 -23.430 1.00 90.12 317 LYS A C 1
ATOM 2522 O O . LYS A 1 317 ? 8.489 18.463 -23.916 1.00 90.12 317 LYS A O 1
ATOM 2527 N N . LYS A 1 318 ? 8.553 16.976 -22.233 1.00 90.12 318 LYS A N 1
ATOM 2528 C CA . LYS A 1 318 ? 7.523 17.639 -21.416 1.00 90.12 318 LYS A CA 1
ATOM 2529 C C . LYS A 1 318 ? 7.886 19.072 -21.047 1.00 90.12 318 LYS A C 1
ATOM 2531 O O . LYS A 1 318 ? 7.033 19.946 -21.134 1.00 90.12 318 LYS A O 1
ATOM 2536 N N . ILE A 1 319 ? 9.147 19.347 -20.712 1.00 86.50 319 ILE A N 1
ATOM 2537 C CA . ILE A 1 319 ? 9.605 20.715 -20.420 1.00 86.50 319 ILE A CA 1
ATOM 2538 C C . ILE A 1 319 ? 9.469 21.621 -21.654 1.00 86.50 319 ILE A C 1
ATOM 2540 O O . ILE A 1 319 ? 9.077 22.785 -21.528 1.00 86.50 319 ILE A O 1
ATOM 2544 N N . LYS A 1 320 ? 9.780 21.105 -22.852 1.00 85.19 320 LYS A N 1
ATOM 2545 C CA . LYS A 1 320 ? 9.593 21.837 -24.116 1.00 85.19 320 LYS A CA 1
ATOM 2546 C C . LYS A 1 320 ? 8.112 22.094 -24.389 1.00 85.19 320 LYS A C 1
ATOM 2548 O O . LYS A 1 320 ? 7.739 23.242 -24.623 1.00 85.19 320 LYS A O 1
ATOM 2553 N N . ASP A 1 321 ? 7.279 21.062 -24.284 1.00 87.44 321 ASP A N 1
ATOM 2554 C CA . ASP A 1 321 ? 5.830 21.165 -24.482 1.00 87.44 321 ASP A CA 1
ATOM 2555 C C . ASP A 1 321 ? 5.209 22.164 -23.490 1.00 87.44 321 ASP A C 1
ATOM 2557 O O . ASP A 1 321 ? 4.415 23.022 -23.879 1.00 87.44 321 ASP A O 1
ATOM 2561 N N . PHE A 1 322 ? 5.644 22.138 -22.229 1.00 85.69 322 PHE A N 1
ATOM 2562 C CA . PHE A 1 322 ? 5.248 23.091 -21.197 1.00 85.69 322 PHE A CA 1
ATOM 2563 C C . PHE A 1 322 ? 5.629 24.535 -21.563 1.00 85.69 322 PHE A C 1
ATOM 2565 O O . PHE A 1 322 ? 4.793 25.440 -21.499 1.00 85.69 322 PHE A O 1
ATOM 2572 N N . ALA A 1 323 ? 6.870 24.770 -22.002 1.00 81.56 323 ALA A N 1
ATOM 2573 C CA . ALA A 1 323 ? 7.329 26.102 -22.404 1.00 81.56 323 ALA A CA 1
ATOM 2574 C C . ALA A 1 323 ? 6.524 26.664 -23.594 1.00 81.56 323 ALA A C 1
ATOM 2576 O O . ALA A 1 323 ? 6.175 27.851 -23.594 1.00 81.56 323 ALA A O 1
ATOM 2577 N N . ILE A 1 324 ? 6.179 25.806 -24.564 1.00 82.06 324 ILE A N 1
ATOM 2578 C CA . ILE A 1 324 ? 5.332 26.150 -25.717 1.00 82.06 324 ILE A CA 1
ATOM 2579 C C . ILE A 1 324 ? 3.915 26.503 -25.250 1.00 82.06 324 ILE A C 1
ATOM 2581 O O . ILE A 1 324 ? 3.403 27.576 -25.580 1.00 82.06 324 ILE A O 1
ATOM 2585 N N . GLN A 1 325 ? 3.289 25.641 -24.442 1.00 82.94 325 GLN A N 1
ATOM 2586 C CA . GLN A 1 325 ? 1.925 25.847 -23.943 1.00 82.94 325 GLN A CA 1
ATOM 2587 C C . GLN A 1 325 ? 1.785 27.146 -23.147 1.00 82.94 325 GLN A C 1
ATOM 2589 O O . GLN A 1 325 ? 0.786 27.857 -23.278 1.00 82.94 325 GLN A O 1
ATOM 2594 N N . LYS A 1 326 ? 2.792 27.486 -22.336 1.00 81.81 326 LYS A N 1
ATOM 2595 C CA . LYS A 1 326 ? 2.784 28.702 -21.513 1.00 81.81 326 LYS A CA 1
ATOM 2596 C C . LYS A 1 326 ? 3.277 29.953 -22.250 1.00 81.81 326 LYS A C 1
ATOM 2598 O O . LYS A 1 326 ? 3.381 31.006 -21.626 1.00 81.81 326 LYS A O 1
ATOM 2603 N N . ARG A 1 327 ? 3.522 29.865 -23.569 1.00 69.69 327 ARG A N 1
ATOM 2604 C CA . ARG A 1 327 ? 3.951 30.976 -24.445 1.00 69.69 327 ARG A CA 1
ATOM 2605 C C . ARG A 1 327 ? 5.154 31.740 -23.888 1.00 69.69 327 ARG A C 1
ATOM 2607 O O . ARG A 1 327 ? 5.201 32.970 -23.934 1.00 69.69 327 ARG A O 1
ATOM 2614 N N . VAL A 1 328 ? 6.127 31.011 -23.348 1.00 63.66 328 VAL A N 1
ATOM 2615 C CA . VAL A 1 328 ? 7.384 31.603 -22.885 1.00 63.66 328 VAL A CA 1
ATOM 2616 C C . VAL A 1 328 ? 8.142 32.094 -24.125 1.00 63.66 328 VAL A C 1
ATOM 2618 O O . VAL A 1 328 ? 8.651 31.283 -24.891 1.00 63.66 328 VAL A O 1
ATOM 2621 N N . LYS A 1 329 ? 8.140 33.413 -24.372 1.00 54.91 329 LYS A N 1
ATOM 2622 C CA . LYS A 1 329 ? 8.783 34.021 -25.551 1.00 54.91 329 LYS A CA 1
ATOM 2623 C C . LYS A 1 329 ? 10.314 33.885 -25.501 1.00 54.91 329 LYS A C 1
ATOM 2625 O O . LYS A 1 329 ? 10.918 34.402 -24.564 1.00 54.91 329 LYS A O 1
ATOM 2630 N N . ASP A 1 330 ? 10.843 33.271 -26.569 1.00 55.88 330 ASP A N 1
ATOM 2631 C CA . ASP A 1 330 ? 12.201 33.280 -27.157 1.00 55.88 330 ASP A CA 1
ATOM 2632 C C . ASP A 1 330 ? 13.404 32.890 -26.272 1.00 55.88 330 ASP A C 1
ATOM 2634 O O . ASP A 1 330 ? 13.413 33.080 -25.061 1.00 55.88 330 ASP A O 1
ATOM 2638 N N . SER A 1 331 ? 14.489 32.305 -26.780 1.00 42.47 331 SER A N 1
ATOM 2639 C CA . SER A 1 331 ? 15.003 32.084 -28.139 1.00 42.47 331 SER A CA 1
ATOM 2640 C C . SER A 1 331 ? 15.890 30.825 -28.107 1.00 42.47 331 SER A C 1
ATOM 2642 O O . SER A 1 331 ? 16.430 30.478 -27.059 1.00 42.47 331 SER A O 1
ATOM 2644 N N . ASP A 1 332 ? 16.004 30.130 -29.239 1.00 49.12 332 ASP A N 1
ATOM 2645 C CA . ASP A 1 332 ? 17.068 29.163 -29.560 1.00 49.12 332 ASP A CA 1
ATOM 2646 C C . ASP A 1 332 ? 17.485 28.190 -28.431 1.00 49.12 332 ASP A C 1
ATOM 2648 O O . ASP A 1 332 ? 18.600 28.211 -27.907 1.00 49.12 332 ASP A O 1
ATOM 2652 N N . ARG A 1 333 ? 16.566 27.309 -28.017 1.00 54.22 333 ARG A N 1
ATOM 2653 C CA . ARG A 1 333 ? 16.936 26.176 -27.160 1.00 54.22 333 ARG A CA 1
ATOM 2654 C C . ARG A 1 333 ? 17.444 25.041 -28.036 1.00 54.22 333 ARG A C 1
ATOM 2656 O O . ARG A 1 333 ? 16.654 24.398 -28.724 1.00 54.22 333 ARG A O 1
ATOM 2663 N N . GLY A 1 334 ? 18.745 24.768 -27.951 1.00 53.91 334 GLY A N 1
ATOM 2664 C CA . GLY A 1 334 ? 19.338 23.544 -28.486 1.00 53.91 334 GLY A CA 1
ATOM 2665 C C . GLY A 1 334 ? 18.628 22.278 -27.979 1.00 53.91 334 GLY A C 1
ATOM 2666 O O . GLY A 1 334 ? 17.834 22.304 -27.036 1.00 53.91 334 GLY A O 1
ATOM 2667 N N . GLU A 1 335 ? 18.909 21.135 -28.607 1.00 52.72 335 GLU A N 1
ATOM 2668 C CA . GLU A 1 335 ? 18.178 19.881 -28.368 1.00 52.72 335 GLU A CA 1
ATOM 2669 C C . GLU A 1 335 ? 18.134 19.427 -26.897 1.00 52.72 335 GLU A C 1
ATOM 2671 O O . GLU A 1 335 ? 17.153 18.787 -26.503 1.00 52.72 335 GLU A O 1
ATOM 2676 N N . ARG A 1 336 ? 19.130 19.790 -26.075 1.00 57.09 336 ARG A N 1
ATOM 2677 C CA . ARG A 1 336 ? 19.262 19.376 -24.669 1.00 57.09 336 ARG A CA 1
ATOM 2678 C C . ARG A 1 336 ? 18.882 20.498 -23.702 1.00 57.09 336 ARG A C 1
ATOM 2680 O O . ARG A 1 336 ? 19.536 21.531 -23.664 1.00 57.09 336 ARG A O 1
ATOM 2687 N N . THR A 1 337 ? 17.856 20.265 -22.883 1.00 66.19 337 THR A N 1
ATOM 2688 C CA . THR A 1 337 ? 17.532 21.110 -21.721 1.00 66.19 337 THR A CA 1
ATOM 2689 C C . THR A 1 337 ? 18.309 20.609 -20.509 1.00 66.19 337 THR A C 1
ATOM 2691 O O . THR A 1 337 ? 18.274 19.418 -20.210 1.00 66.19 337 THR A O 1
ATOM 2694 N N . THR A 1 338 ? 19.029 21.498 -19.827 1.00 71.94 338 THR A N 1
ATOM 2695 C CA . THR A 1 338 ? 19.860 21.163 -18.661 1.00 71.94 338 THR A CA 1
ATOM 2696 C C . THR A 1 338 ? 19.192 21.575 -17.343 1.00 71.94 338 THR A C 1
ATOM 2698 O O . THR A 1 338 ? 18.286 22.409 -17.319 1.00 71.94 338 THR A O 1
ATOM 2701 N N . MET A 1 339 ? 19.686 21.058 -16.210 1.00 70.00 339 MET A N 1
ATOM 2702 C CA . MET A 1 339 ? 19.250 21.486 -14.866 1.00 70.00 339 MET A CA 1
ATOM 2703 C C . MET A 1 339 ? 19.422 22.996 -14.618 1.00 70.00 339 MET A C 1
ATOM 2705 O O . MET A 1 339 ? 18.656 23.606 -13.865 1.00 70.00 339 MET A O 1
ATOM 2709 N N . LYS A 1 340 ? 20.400 23.631 -15.279 1.00 71.88 340 LYS A N 1
ATOM 2710 C CA . LYS A 1 340 ? 20.588 25.088 -15.229 1.00 71.88 340 LYS A CA 1
ATOM 2711 C C . LYS A 1 340 ? 19.438 25.826 -15.916 1.00 71.88 340 LYS A C 1
ATOM 2713 O O . LYS A 1 340 ? 18.939 26.811 -15.372 1.00 71.88 340 LYS A O 1
ATOM 2718 N N . ASP A 1 341 ? 18.965 25.319 -17.053 1.00 74.69 341 ASP A N 1
ATOM 2719 C CA . ASP A 1 341 ? 17.832 25.899 -17.783 1.00 74.69 341 ASP A CA 1
ATOM 2720 C C . ASP A 1 341 ? 16.529 25.772 -16.989 1.00 74.69 341 ASP A C 1
ATOM 2722 O O . ASP A 1 341 ? 15.750 26.724 -16.918 1.00 74.69 341 ASP A O 1
ATOM 2726 N N . LEU A 1 342 ? 16.326 24.626 -16.330 1.00 76.38 342 LEU A N 1
ATOM 2727 C CA . LEU A 1 342 ? 15.205 24.399 -15.413 1.00 76.38 342 LEU A CA 1
ATOM 2728 C C . LEU A 1 342 ? 15.228 25.377 -14.233 1.00 76.38 342 LEU A C 1
ATOM 2730 O O . LEU A 1 342 ? 14.221 26.020 -13.937 1.00 76.38 342 LEU A O 1
ATOM 2734 N N . SER A 1 343 ? 16.394 25.568 -13.616 1.00 76.12 343 SER A N 1
ATOM 2735 C CA . SER A 1 343 ? 16.566 26.513 -12.504 1.00 76.12 343 SER A CA 1
ATOM 2736 C C . SER A 1 343 ? 16.263 27.962 -12.916 1.00 76.12 343 SER A C 1
ATOM 2738 O O . SER A 1 343 ? 15.656 28.723 -12.159 1.00 76.12 343 SER A O 1
ATOM 2740 N N . LEU A 1 344 ? 16.639 28.355 -14.137 1.00 77.81 344 LEU A N 1
ATOM 2741 C CA . LEU A 1 344 ? 16.296 29.663 -14.706 1.00 77.81 344 LEU A CA 1
ATOM 2742 C C . LEU A 1 344 ? 14.797 29.796 -15.002 1.00 77.81 344 LEU A C 1
ATOM 2744 O O . LEU A 1 344 ? 14.227 30.866 -14.784 1.00 77.81 344 LEU A O 1
ATOM 2748 N N . MET A 1 345 ? 14.142 28.731 -15.471 1.00 75.81 345 MET A N 1
ATOM 2749 C CA . MET A 1 345 ? 12.691 28.725 -15.688 1.00 75.81 345 MET A CA 1
ATOM 2750 C C . MET A 1 345 ? 11.917 28.888 -14.383 1.00 75.81 345 MET A C 1
ATOM 2752 O O . MET A 1 345 ? 10.976 29.678 -14.354 1.00 75.81 345 MET A O 1
ATOM 2756 N N . ILE A 1 346 ? 12.342 28.211 -13.311 1.00 81.19 346 ILE A N 1
ATOM 2757 C CA . ILE A 1 346 ? 11.734 28.341 -11.978 1.00 81.19 346 ILE A CA 1
ATOM 2758 C C . ILE A 1 346 ? 11.772 29.803 -11.520 1.00 81.19 346 ILE A C 1
ATOM 2760 O O . ILE A 1 346 ? 10.757 30.340 -11.084 1.00 81.19 346 ILE A O 1
ATOM 2764 N N . LYS A 1 347 ? 12.913 30.486 -11.704 1.00 80.81 347 LYS A N 1
ATOM 2765 C CA . LYS A 1 347 ? 13.050 31.917 -11.382 1.00 80.81 347 LYS A CA 1
ATOM 2766 C C . LYS A 1 347 ? 12.157 32.818 -12.236 1.00 80.81 347 LYS A C 1
ATOM 2768 O O . LYS A 1 347 ? 11.601 33.783 -11.724 1.00 80.81 347 LYS A O 1
ATOM 2773 N N . LYS A 1 348 ? 12.042 32.538 -13.539 1.00 82.19 348 LYS A N 1
ATOM 2774 C CA . LYS A 1 348 ? 11.248 33.355 -14.475 1.00 82.19 348 LYS A CA 1
ATOM 2775 C C . LYS A 1 348 ? 9.735 33.152 -14.325 1.00 82.19 348 LYS A C 1
ATOM 2777 O O . LYS A 1 348 ? 8.977 34.010 -14.767 1.00 82.19 348 LYS A O 1
ATOM 2782 N N . MET A 1 349 ? 9.297 32.029 -13.756 1.00 79.94 349 MET A N 1
ATOM 2783 C CA . MET A 1 349 ? 7.886 31.631 -13.690 1.00 79.94 349 MET A CA 1
ATOM 2784 C C . MET A 1 349 ? 7.500 31.084 -12.306 1.00 79.94 349 MET A C 1
ATOM 2786 O O . MET A 1 349 ? 7.190 29.894 -12.176 1.00 79.94 349 MET A O 1
ATOM 2790 N N . PRO A 1 350 ? 7.471 31.934 -11.266 1.00 84.62 350 PRO A N 1
ATOM 2791 C CA . PRO A 1 350 ? 7.149 31.504 -9.904 1.00 84.62 350 PRO A CA 1
ATOM 2792 C C . PRO A 1 350 ? 5.749 30.878 -9.784 1.00 84.62 350 PRO A C 1
ATOM 2794 O O . PRO A 1 350 ? 5.554 29.940 -9.018 1.00 84.62 350 PRO A O 1
ATOM 2797 N N . GLN A 1 351 ? 4.782 31.310 -10.600 1.00 86.19 351 GLN A N 1
ATOM 2798 C CA . GLN A 1 351 ? 3.425 30.750 -10.621 1.00 86.19 351 GLN A CA 1
ATOM 2799 C C . GLN A 1 351 ? 3.363 29.269 -11.039 1.00 86.19 351 GLN A C 1
ATOM 2801 O O . GLN A 1 351 ? 2.369 28.601 -10.767 1.00 86.19 351 GLN A O 1
ATOM 2806 N N . TYR A 1 352 ? 4.412 28.746 -11.682 1.00 86.38 352 TYR A N 1
ATOM 2807 C CA . TYR A 1 352 ? 4.512 27.347 -12.113 1.00 86.38 352 TYR A CA 1
ATOM 2808 C C . TYR A 1 352 ? 5.596 26.565 -11.362 1.00 86.38 352 TYR A C 1
ATOM 2810 O O . TYR A 1 352 ? 6.001 25.484 -11.788 1.00 86.38 352 TYR A O 1
ATOM 2818 N N . GLN A 1 353 ? 6.069 27.091 -10.230 1.00 85.44 353 GLN A N 1
ATOM 2819 C CA . GLN A 1 353 ? 7.172 26.507 -9.472 1.00 85.44 353 GLN A CA 1
ATOM 2820 C C . GLN A 1 353 ? 6.913 25.051 -9.064 1.00 85.44 353 GLN A C 1
ATOM 2822 O O . GLN A 1 353 ? 7.825 24.238 -9.147 1.00 85.44 353 GLN A O 1
ATOM 2827 N N . LYS A 1 354 ? 5.677 24.692 -8.687 1.00 86.94 354 LYS A N 1
ATOM 2828 C CA . LYS A 1 354 ? 5.329 23.311 -8.313 1.00 86.94 354 LYS A CA 1
ATOM 2829 C C . LYS A 1 354 ? 5.618 22.313 -9.443 1.00 86.94 354 LYS A C 1
ATOM 2831 O O . LYS A 1 354 ? 6.248 21.291 -9.203 1.00 86.94 354 LYS A O 1
ATOM 2836 N N . GLU A 1 355 ? 5.182 22.622 -10.662 1.00 86.69 355 GLU A N 1
ATOM 2837 C CA . GLU A 1 355 ? 5.346 21.738 -11.824 1.00 86.69 355 GLU A CA 1
ATOM 2838 C C . GLU A 1 355 ? 6.811 21.677 -12.278 1.00 86.69 355 GLU A C 1
ATOM 2840 O O . GLU A 1 355 ? 7.356 20.604 -12.524 1.00 86.69 355 GLU A O 1
ATOM 2845 N N . LEU A 1 356 ? 7.491 22.827 -12.306 1.00 86.19 356 LEU A N 1
ATOM 2846 C CA . LEU A 1 356 ? 8.911 22.895 -12.658 1.00 86.19 356 LEU A CA 1
ATOM 2847 C C . LEU A 1 356 ? 9.808 22.178 -11.639 1.00 86.19 356 LEU A C 1
ATOM 2849 O O . LEU A 1 356 ? 10.784 21.540 -12.035 1.00 86.19 356 LEU A O 1
ATOM 2853 N N . ASN A 1 357 ? 9.465 22.240 -10.350 1.00 87.38 357 ASN A N 1
ATOM 2854 C CA . ASN A 1 357 ? 10.155 21.488 -9.303 1.00 87.38 357 ASN A CA 1
ATOM 2855 C C . ASN A 1 357 ? 9.974 19.975 -9.482 1.00 87.38 357 ASN A C 1
ATOM 2857 O O . ASN A 1 357 ? 10.933 19.241 -9.266 1.00 87.38 357 ASN A O 1
ATOM 2861 N N . ALA A 1 358 ? 8.797 19.510 -9.921 1.00 89.88 358 ALA A N 1
ATOM 2862 C CA . ALA A 1 358 ? 8.582 18.098 -10.235 1.00 89.88 358 ALA A CA 1
ATOM 2863 C C . ALA A 1 358 ? 9.472 17.644 -11.407 1.00 89.88 358 ALA A C 1
ATOM 2865 O O . ALA A 1 358 ? 10.168 16.636 -11.297 1.00 89.88 358 ALA A O 1
ATOM 2866 N N . TYR A 1 359 ? 9.552 18.421 -12.498 1.00 91.38 359 TYR A N 1
ATOM 2867 C CA . TYR A 1 359 ? 10.480 18.111 -13.597 1.00 91.38 359 TYR A CA 1
ATOM 2868 C C . TYR A 1 359 ? 11.939 18.049 -13.126 1.00 91.38 359 TYR A C 1
ATOM 2870 O O . TYR A 1 359 ? 12.662 17.127 -13.501 1.00 91.38 359 TYR A O 1
ATOM 2878 N N . ALA A 1 360 ? 12.373 19.007 -12.301 1.00 88.06 360 ALA A N 1
ATOM 2879 C CA . ALA A 1 360 ? 13.734 19.045 -11.769 1.00 88.06 360 ALA A CA 1
ATOM 2880 C C . ALA A 1 360 ? 14.046 17.848 -10.856 1.00 88.06 360 ALA A C 1
ATOM 2882 O O . ALA A 1 360 ? 15.123 17.264 -10.968 1.00 88.06 360 ALA A O 1
ATOM 2883 N N . LEU A 1 361 ? 13.099 17.460 -9.997 1.00 91.06 361 LEU A N 1
ATOM 2884 C CA . LEU A 1 361 ? 13.206 16.289 -9.128 1.00 91.06 361 LEU A CA 1
ATOM 2885 C C . LEU A 1 361 ? 13.418 15.010 -9.942 1.00 91.06 361 LEU A C 1
ATOM 2887 O O . LEU A 1 361 ? 14.419 14.323 -9.755 1.00 91.06 361 LEU A O 1
ATOM 2891 N N . HIS A 1 362 ? 12.516 14.706 -10.878 1.00 93.50 362 HIS A N 1
ATOM 2892 C CA . HIS A 1 362 ? 12.588 13.458 -11.650 1.00 93.50 362 HIS A CA 1
ATOM 2893 C C . HIS A 1 362 ? 13.787 13.421 -12.594 1.00 93.50 362 HIS A C 1
ATOM 2895 O O . HIS A 1 362 ? 14.360 12.356 -12.819 1.00 93.50 362 HIS A O 1
ATOM 2901 N N . PHE A 1 363 ? 14.219 14.580 -13.102 1.00 90.69 363 PHE A N 1
ATOM 2902 C CA . PHE A 1 363 ? 15.466 14.681 -13.858 1.00 90.69 363 PHE A CA 1
ATOM 2903 C C . PHE A 1 363 ? 16.673 14.335 -12.978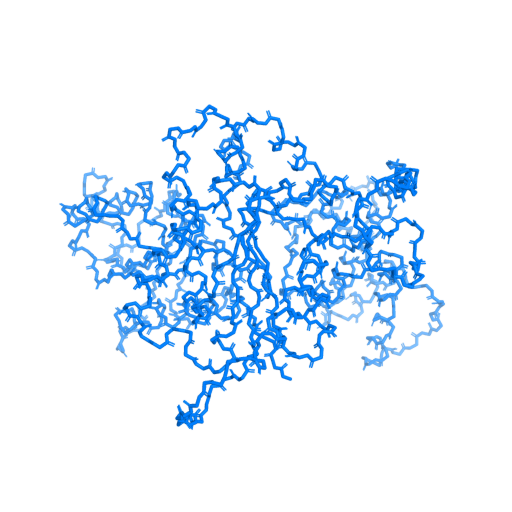 1.00 90.69 363 PHE A C 1
ATOM 2905 O O . PHE A 1 363 ? 17.539 13.570 -13.398 1.00 90.69 363 PHE A O 1
ATOM 2912 N N . ASN A 1 364 ? 16.711 14.852 -11.746 1.00 90.25 364 ASN A N 1
ATOM 2913 C CA . ASN A 1 364 ? 17.772 14.556 -10.789 1.00 90.25 364 ASN A CA 1
ATOM 2914 C C . ASN A 1 364 ? 17.781 13.077 -10.369 1.00 90.25 364 ASN A C 1
ATOM 2916 O O . ASN A 1 364 ? 18.850 12.474 -10.356 1.00 90.25 364 ASN A O 1
ATOM 2920 N N . ILE A 1 365 ? 16.619 12.469 -10.106 1.00 94.75 365 ILE A N 1
ATOM 2921 C CA . ILE A 1 365 ? 16.517 11.028 -9.810 1.00 94.75 365 ILE A CA 1
ATOM 2922 C C . ILE A 1 365 ? 17.066 10.210 -10.986 1.00 94.75 365 ILE A C 1
ATOM 2924 O O . ILE A 1 365 ? 17.911 9.341 -10.785 1.00 94.75 365 ILE A O 1
ATOM 2928 N N . ALA A 1 366 ? 16.652 10.513 -12.222 1.00 95.25 366 ALA A N 1
ATOM 2929 C CA . ALA A 1 366 ? 17.125 9.798 -13.408 1.00 95.25 366 ALA A CA 1
ATOM 2930 C C . ALA A 1 366 ? 18.647 9.928 -13.606 1.00 95.25 366 ALA A C 1
ATOM 2932 O O . ALA A 1 366 ? 19.320 8.942 -13.915 1.00 95.25 366 ALA A O 1
ATOM 2933 N N . GLU A 1 367 ? 19.205 11.120 -13.383 1.00 92.06 367 GLU A N 1
ATOM 2934 C CA . GLU A 1 367 ? 20.651 11.359 -13.418 1.00 92.06 367 GLU A CA 1
ATOM 2935 C C . GLU A 1 367 ? 21.383 10.560 -12.329 1.00 92.06 367 GLU A C 1
ATOM 2937 O O . GLU A 1 367 ? 22.376 9.889 -12.619 1.00 92.06 367 GLU A O 1
ATOM 2942 N N . GLN A 1 368 ? 20.875 10.558 -11.092 1.00 93.75 368 GLN A N 1
ATOM 2943 C CA . GLN A 1 368 ? 21.455 9.780 -9.997 1.00 93.75 368 GLN A CA 1
ATOM 2944 C C . GLN A 1 368 ? 21.402 8.271 -10.265 1.00 93.75 368 GLN A C 1
ATOM 2946 O O . GLN A 1 368 ? 22.399 7.589 -10.021 1.00 93.75 368 GLN A O 1
ATOM 2951 N N . CYS A 1 369 ? 20.305 7.753 -10.827 1.00 96.06 369 CYS A N 1
ATOM 2952 C CA . CYS A 1 369 ? 20.203 6.354 -11.251 1.00 96.06 369 CYS A CA 1
ATOM 2953 C C . CYS A 1 369 ? 21.283 6.002 -12.282 1.00 96.06 369 CYS A C 1
ATOM 2955 O O . CYS A 1 369 ? 21.994 5.012 -12.120 1.00 96.06 369 CYS A O 1
ATOM 2957 N N . MET A 1 370 ? 21.453 6.825 -13.321 1.00 94.50 370 MET A N 1
ATOM 2958 C CA . MET A 1 370 ? 22.461 6.592 -14.364 1.00 94.50 370 MET A CA 1
ATOM 2959 C C . MET A 1 370 ? 23.896 6.690 -13.833 1.00 94.50 370 MET A C 1
ATOM 2961 O O . MET A 1 370 ? 24.766 5.910 -14.236 1.00 94.50 370 MET A O 1
ATOM 2965 N N . ASN A 1 371 ? 24.144 7.608 -12.897 1.00 94.19 371 ASN A N 1
ATOM 2966 C CA . ASN A 1 371 ? 25.432 7.735 -12.221 1.00 94.19 371 ASN A CA 1
ATOM 2967 C C . ASN A 1 371 ? 25.732 6.507 -11.352 1.00 94.19 371 ASN A C 1
ATOM 2969 O O . ASN A 1 371 ? 26.836 5.971 -11.430 1.00 94.19 371 ASN A O 1
ATOM 2973 N N . ALA A 1 372 ? 24.760 6.032 -10.566 1.00 94.12 372 ALA A N 1
ATOM 2974 C CA . ALA A 1 372 ? 24.902 4.826 -9.750 1.00 94.12 372 ALA A CA 1
ATOM 2975 C C . ALA A 1 372 ? 25.129 3.581 -10.620 1.00 94.12 372 ALA A C 1
ATOM 2977 O O . ALA A 1 372 ? 26.082 2.840 -10.394 1.00 94.12 372 ALA A O 1
ATOM 2978 N N . TYR A 1 373 ? 24.344 3.418 -11.688 1.00 94.06 373 TYR A N 1
ATOM 2979 C CA . TYR A 1 373 ? 24.503 2.332 -12.657 1.00 94.06 373 TYR A CA 1
ATOM 2980 C C . TYR A 1 373 ? 25.900 2.307 -13.289 1.00 94.06 373 TYR A C 1
ATOM 2982 O O . TYR A 1 373 ? 26.508 1.246 -13.418 1.00 94.06 373 TYR A O 1
ATOM 2990 N N . SER A 1 374 ? 26.443 3.474 -13.641 1.00 93.00 374 SER A N 1
ATOM 2991 C CA . SER A 1 374 ? 27.789 3.575 -14.220 1.00 93.00 374 SER A CA 1
ATOM 2992 C C . SER A 1 374 ? 28.886 3.314 -13.181 1.00 93.00 374 SER A C 1
ATOM 2994 O O . SER A 1 374 ? 29.855 2.610 -13.466 1.00 93.00 374 SER A O 1
ATOM 2996 N N . ARG A 1 375 ? 28.735 3.863 -11.968 1.00 92.25 375 ARG A N 1
ATOM 2997 C CA . ARG A 1 375 ? 29.698 3.731 -10.864 1.00 92.25 375 ARG A CA 1
ATOM 2998 C C . ARG A 1 375 ? 29.824 2.288 -10.384 1.00 92.25 375 ARG A C 1
ATOM 3000 O O . ARG A 1 375 ? 30.936 1.802 -10.197 1.00 92.25 375 ARG A O 1
ATOM 3007 N N . ASP A 1 376 ? 28.698 1.602 -10.236 1.00 89.44 376 ASP A N 1
ATOM 3008 C CA . ASP A 1 376 ? 28.625 0.295 -9.580 1.00 89.44 376 ASP A CA 1
ATOM 3009 C C . ASP A 1 376 ? 28.780 -0.863 -10.595 1.00 89.44 376 ASP A C 1
ATOM 3011 O O . ASP A 1 376 ? 28.433 -2.008 -10.323 1.00 89.44 376 ASP A O 1
ATOM 3015 N N . SER A 1 377 ? 29.335 -0.581 -11.787 1.00 87.00 377 SER A N 1
ATOM 3016 C CA . SER A 1 377 ? 29.496 -1.544 -12.893 1.00 87.00 377 SER A CA 1
ATOM 3017 C C . SER A 1 377 ? 28.186 -2.221 -13.327 1.00 87.00 377 SER A C 1
ATOM 3019 O O . SER A 1 377 ? 28.200 -3.363 -13.796 1.00 87.00 377 SER A O 1
ATOM 3021 N N . GLY A 1 378 ? 27.063 -1.504 -13.224 1.00 84.31 378 GLY A N 1
ATOM 3022 C CA . GLY A 1 378 ? 25.717 -2.003 -13.506 1.00 84.31 378 GLY A CA 1
ATOM 3023 C C . GLY A 1 378 ? 25.569 -2.594 -14.906 1.00 84.31 378 GLY A C 1
ATOM 3024 O O . GLY A 1 378 ? 24.918 -3.620 -15.065 1.00 84.31 378 GLY A O 1
ATOM 3025 N N . GLU A 1 379 ? 26.253 -2.040 -15.914 1.00 89.62 379 GLU A N 1
ATOM 3026 C CA . GLU A 1 379 ? 26.247 -2.597 -17.274 1.00 89.62 379 GLU A CA 1
ATOM 3027 C C . GLU A 1 379 ? 26.814 -4.016 -17.339 1.00 89.62 379 GLU A C 1
ATOM 3029 O O . GLU A 1 379 ? 26.224 -4.897 -17.966 1.00 89.62 379 GLU A O 1
ATOM 3034 N N . LYS A 1 380 ? 27.930 -4.261 -16.646 1.00 91.69 380 LYS A N 1
ATOM 3035 C CA . LYS A 1 380 ? 28.549 -5.589 -16.594 1.00 91.69 380 LYS A CA 1
ATOM 3036 C C . LYS A 1 380 ? 27.664 -6.555 -15.816 1.00 91.69 380 LYS A C 1
ATOM 3038 O O . LYS A 1 380 ? 27.425 -7.657 -16.305 1.00 91.69 380 LYS A O 1
ATOM 3043 N N . LEU A 1 381 ? 27.146 -6.132 -14.662 1.00 93.00 381 LEU A N 1
ATOM 3044 C CA . LEU A 1 381 ? 26.246 -6.944 -13.837 1.00 93.00 381 LEU A CA 1
ATOM 3045 C C . LEU A 1 381 ? 24.993 -7.348 -14.620 1.00 93.00 381 LEU A C 1
ATOM 3047 O O . LEU A 1 381 ? 24.758 -8.540 -14.811 1.00 93.00 381 LEU A O 1
ATOM 3051 N N . CYS A 1 382 ? 24.276 -6.380 -15.196 1.00 92.81 382 CYS A N 1
ATOM 3052 C CA . CYS A 1 382 ? 23.075 -6.637 -15.990 1.00 92.81 382 CYS A CA 1
ATOM 3053 C C . CYS A 1 382 ? 23.370 -7.538 -17.197 1.00 92.81 382 CYS A C 1
ATOM 3055 O O . CYS A 1 382 ? 22.578 -8.421 -17.518 1.00 92.81 382 CYS A O 1
ATOM 3057 N N . SER A 1 383 ? 24.520 -7.373 -17.863 1.00 89.94 383 SER A N 1
ATOM 3058 C CA . SER A 1 383 ? 24.875 -8.225 -19.007 1.00 89.94 383 SER A CA 1
ATOM 3059 C C . SER A 1 383 ? 25.006 -9.708 -18.624 1.00 89.94 383 SER A C 1
ATOM 3061 O O . SER A 1 383 ? 24.598 -10.580 -19.398 1.00 89.94 383 SER A O 1
ATOM 3063 N N . VAL A 1 384 ? 25.521 -9.989 -17.420 1.00 91.44 384 VAL A N 1
ATOM 3064 C CA . VAL A 1 384 ? 25.665 -11.341 -16.864 1.00 91.44 384 VAL A CA 1
ATOM 3065 C C . VAL A 1 384 ? 24.326 -11.857 -16.347 1.00 91.44 384 VAL A C 1
ATOM 3067 O O . VAL A 1 384 ? 23.932 -12.971 -16.684 1.00 91.44 384 VAL A O 1
ATOM 3070 N N . GLU A 1 385 ? 23.599 -11.043 -15.585 1.00 91.19 385 GLU A N 1
ATOM 3071 C CA . GLU A 1 385 ? 22.277 -11.372 -15.039 1.00 91.19 385 GLU A CA 1
ATOM 3072 C C . GLU A 1 385 ? 21.272 -11.754 -16.131 1.00 91.19 385 GLU A C 1
ATOM 3074 O O . GLU A 1 385 ? 20.499 -12.703 -15.988 1.00 91.19 385 GLU A O 1
ATOM 3079 N N . GLN A 1 386 ? 21.317 -11.040 -17.256 1.00 87.44 386 GLN A N 1
ATOM 3080 C CA . GLN A 1 386 ? 20.406 -11.238 -18.378 1.00 87.44 386 GLN A CA 1
ATOM 3081 C C . GLN A 1 386 ? 20.908 -12.284 -19.374 1.00 87.44 386 GLN A C 1
ATOM 3083 O O . GLN A 1 386 ? 20.206 -12.567 -20.353 1.00 87.44 386 GLN A O 1
ATOM 3088 N N . ALA A 1 387 ? 22.124 -12.817 -19.206 1.00 82.75 387 ALA A N 1
ATOM 3089 C CA . ALA A 1 387 ? 22.736 -13.740 -20.155 1.00 82.75 387 ALA A CA 1
ATOM 3090 C C . ALA A 1 387 ? 21.808 -14.942 -20.436 1.00 82.75 387 ALA A C 1
ATOM 3092 O O . ALA A 1 387 ? 21.163 -15.458 -19.516 1.00 82.75 387 ALA A O 1
ATOM 3093 N N . PRO A 1 388 ? 21.707 -15.410 -21.696 1.00 68.50 388 PRO A N 1
ATOM 3094 C CA . PRO A 1 388 ? 20.832 -16.525 -22.037 1.00 68.50 388 PRO A CA 1
ATOM 3095 C C . PRO A 1 388 ? 21.168 -17.758 -21.191 1.00 68.50 388 PRO A C 1
ATOM 3097 O O . PRO A 1 388 ? 22.288 -18.272 -21.235 1.00 68.50 388 PRO A O 1
ATOM 3100 N N . ARG A 1 389 ? 20.195 -18.259 -20.423 1.00 63.25 389 ARG A N 1
ATOM 3101 C CA . ARG A 1 389 ? 20.363 -19.518 -19.685 1.00 63.25 389 ARG A CA 1
ATOM 3102 C C . ARG A 1 389 ? 20.466 -20.678 -20.682 1.00 63.25 389 ARG A C 1
ATOM 3104 O O . ARG A 1 389 ? 19.748 -20.712 -21.682 1.00 63.25 389 ARG A O 1
ATOM 3111 N N . ARG A 1 390 ? 21.351 -21.648 -20.415 1.00 54.50 390 ARG A N 1
ATOM 3112 C CA . ARG A 1 390 ? 21.427 -22.900 -21.196 1.00 54.50 390 ARG A CA 1
ATOM 3113 C C . ARG A 1 390 ? 20.052 -23.598 -21.193 1.00 54.50 390 ARG A C 1
ATOM 3115 O O . ARG A 1 390 ? 19.354 -23.556 -20.186 1.00 54.50 390 ARG A O 1
ATOM 3122 N N . LYS A 1 391 ? 19.693 -24.217 -22.327 1.00 50.53 391 LYS A N 1
ATOM 3123 C CA . LYS A 1 391 ? 18.365 -24.703 -22.786 1.00 50.53 391 LYS A CA 1
ATOM 3124 C C . LYS A 1 391 ? 17.591 -25.724 -21.906 1.00 50.53 391 LYS A C 1
ATOM 3126 O O . LYS A 1 391 ? 16.818 -26.503 -22.446 1.00 50.53 391 LYS A O 1
ATOM 3131 N N . ASN A 1 392 ? 17.727 -25.727 -20.581 1.00 46.69 392 ASN A N 1
ATOM 3132 C CA . ASN A 1 392 ? 17.068 -26.705 -19.700 1.00 46.69 392 ASN A CA 1
ATOM 3133 C C . ASN A 1 392 ? 16.011 -26.067 -18.777 1.00 46.69 392 ASN A C 1
ATOM 3135 O O . ASN A 1 392 ? 15.995 -26.346 -17.581 1.00 46.69 392 ASN A O 1
ATOM 3139 N N . ILE A 1 393 ? 15.133 -25.202 -19.302 1.00 50.38 393 ILE A N 1
ATOM 3140 C CA . ILE A 1 393 ? 13.931 -24.761 -18.566 1.00 50.38 393 ILE A CA 1
ATOM 3141 C C . ILE A 1 393 ? 12.718 -25.525 -19.129 1.00 50.38 393 ILE A C 1
ATOM 3143 O O . ILE A 1 393 ? 12.496 -25.439 -20.337 1.00 50.38 393 ILE A O 1
ATOM 3147 N N . PRO A 1 394 ? 11.927 -26.253 -18.312 1.00 45.50 394 PRO A N 1
ATOM 3148 C CA . PRO A 1 394 ? 10.897 -27.182 -18.801 1.00 45.50 394 PRO A CA 1
ATOM 3149 C C . PRO A 1 394 ? 9.611 -26.562 -19.370 1.00 45.50 394 PRO A C 1
ATOM 3151 O O . PRO A 1 394 ? 8.662 -27.300 -19.615 1.00 45.50 394 PRO A O 1
ATOM 3154 N N . GLN A 1 395 ? 9.521 -25.245 -19.576 1.00 46.31 395 GLN A N 1
ATOM 3155 C CA . GLN A 1 395 ? 8.306 -24.628 -20.117 1.00 46.31 395 GLN A CA 1
ATOM 3156 C C . GLN A 1 395 ? 8.628 -23.682 -21.276 1.00 46.31 395 GLN A C 1
ATOM 3158 O O . GLN A 1 395 ? 9.516 -22.833 -21.135 1.00 46.31 395 GLN A O 1
ATOM 3163 N N . PRO A 1 396 ? 7.914 -23.783 -22.414 1.00 48.50 396 PRO A N 1
ATOM 3164 C CA . PRO A 1 396 ? 8.027 -22.798 -23.473 1.00 48.50 396 PRO A CA 1
ATOM 3165 C C . PRO A 1 396 ? 7.396 -21.493 -22.973 1.00 48.50 396 PRO A C 1
ATOM 3167 O O . PRO A 1 396 ? 6.184 -21.305 -23.047 1.00 48.50 396 PRO A O 1
ATOM 3170 N N . ARG A 1 397 ? 8.219 -20.585 -22.431 1.00 57.44 397 ARG A N 1
ATOM 3171 C CA . ARG A 1 397 ? 7.802 -19.189 -22.248 1.00 57.44 397 ARG A CA 1
ATOM 3172 C C . ARG A 1 397 ? 7.377 -18.650 -23.609 1.00 57.44 397 ARG A C 1
ATOM 3174 O O . ARG A 1 397 ? 8.053 -18.913 -24.603 1.00 57.44 397 ARG A O 1
ATOM 3181 N N . LYS A 1 398 ? 6.272 -17.901 -23.649 1.00 56.03 398 LYS A N 1
ATOM 3182 C CA . LYS A 1 398 ? 5.824 -17.202 -24.860 1.00 56.03 398 LYS A CA 1
ATOM 3183 C C . LYS A 1 398 ? 7.007 -16.406 -25.405 1.00 56.03 398 LYS A C 1
ATOM 3185 O O . LYS A 1 398 ? 7.521 -15.528 -24.714 1.00 56.03 398 LYS A O 1
ATOM 3190 N N . GLU A 1 399 ? 7.471 -16.758 -26.600 1.00 47.06 399 GLU A N 1
ATOM 3191 C CA . GLU A 1 399 ? 8.595 -16.087 -27.243 1.00 47.06 399 GLU A CA 1
ATOM 3192 C C . GLU A 1 399 ? 8.165 -14.643 -27.516 1.00 47.06 399 GLU A C 1
ATOM 3194 O O . GLU A 1 399 ? 7.243 -14.379 -28.289 1.00 47.06 399 GLU A O 1
ATOM 3199 N N . ARG A 1 400 ? 8.738 -13.699 -26.765 1.00 54.03 400 ARG A N 1
ATOM 3200 C CA . ARG A 1 400 ? 8.400 -12.282 -26.897 1.00 54.03 400 ARG A CA 1
ATOM 3201 C C . ARG A 1 400 ? 9.239 -11.713 -28.033 1.00 54.03 400 ARG A C 1
ATOM 3203 O O . ARG A 1 400 ? 10.461 -11.830 -28.012 1.00 54.03 400 ARG A O 1
ATOM 3210 N N . THR A 1 401 ? 8.576 -11.117 -29.019 1.00 42.50 401 THR A N 1
ATOM 3211 C CA . THR A 1 401 ? 9.220 -10.409 -30.130 1.00 42.50 401 THR A CA 1
ATOM 3212 C C . THR A 1 401 ? 10.131 -9.303 -29.596 1.00 42.50 401 THR A C 1
ATOM 3214 O O . THR A 1 401 ? 9.682 -8.493 -28.791 1.00 42.50 401 THR A O 1
ATOM 3217 N N . GLU A 1 402 ? 11.391 -9.332 -30.039 1.00 43.31 402 GLU A N 1
ATOM 3218 C CA . GLU A 1 402 ? 12.471 -8.346 -29.875 1.00 43.31 402 GLU A CA 1
ATOM 3219 C C . GLU A 1 402 ? 12.442 -7.518 -28.579 1.00 43.31 402 GLU A C 1
ATOM 3221 O O . GLU A 1 402 ? 11.827 -6.456 -28.485 1.00 43.31 402 GLU A O 1
ATOM 3226 N N . THR A 1 403 ? 13.193 -7.963 -27.569 1.00 57.56 403 THR A N 1
ATOM 3227 C CA . THR A 1 403 ? 13.529 -7.113 -26.421 1.00 57.56 403 THR A CA 1
ATOM 3228 C C . THR A 1 403 ? 14.266 -5.872 -26.927 1.00 57.56 403 THR A C 1
ATOM 3230 O O . THR A 1 403 ? 15.407 -5.984 -27.374 1.00 57.56 403 THR A O 1
ATOM 3233 N N . THR A 1 404 ? 13.635 -4.696 -26.842 1.00 74.75 404 THR A N 1
ATOM 3234 C CA . THR A 1 404 ? 14.209 -3.413 -27.295 1.00 74.75 404 THR A CA 1
ATOM 3235 C C . THR A 1 404 ? 15.551 -3.105 -26.624 1.00 74.75 404 THR A C 1
ATOM 3237 O O . THR A 1 404 ? 16.398 -2.436 -27.210 1.00 74.75 404 THR A O 1
ATOM 3240 N N . TYR A 1 405 ? 15.766 -3.619 -25.407 1.00 83.94 405 TYR A N 1
ATOM 3241 C CA . TYR A 1 405 ? 16.974 -3.404 -24.617 1.00 83.94 405 TYR A CA 1
ATOM 3242 C C . TYR A 1 405 ? 17.634 -4.733 -24.239 1.00 83.94 405 TYR A C 1
ATOM 3244 O O . TYR A 1 405 ? 17.013 -5.616 -23.647 1.00 83.94 405 TYR A O 1
ATOM 3252 N N . THR A 1 406 ? 18.927 -4.861 -24.541 1.00 84.56 406 THR A N 1
ATOM 3253 C CA . THR A 1 406 ? 19.724 -6.072 -24.284 1.00 84.56 406 THR A CA 1
ATOM 3254 C C . THR A 1 406 ? 19.872 -6.399 -22.798 1.00 84.56 406 THR 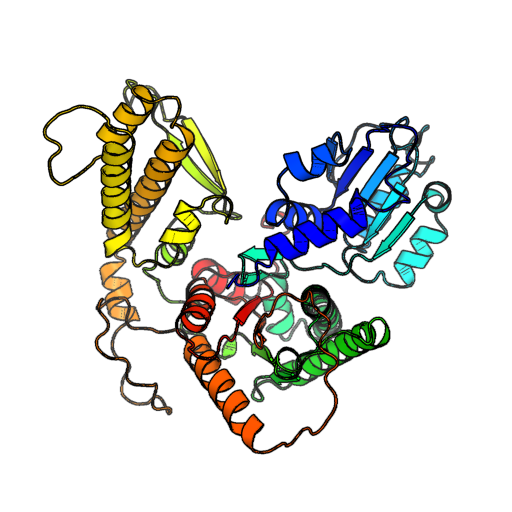A C 1
ATOM 3256 O O . THR A 1 406 ? 19.937 -7.575 -22.451 1.00 84.56 406 THR A O 1
ATOM 3259 N N . ASN A 1 407 ? 19.885 -5.386 -21.930 1.00 88.06 407 ASN A N 1
ATOM 3260 C CA . ASN A 1 407 ? 20.024 -5.533 -20.478 1.00 88.06 407 ASN A CA 1
ATOM 3261 C C . ASN A 1 407 ? 18.673 -5.614 -19.739 1.00 88.06 407 ASN A C 1
ATOM 3263 O O . ASN A 1 407 ? 18.656 -5.602 -18.515 1.00 88.06 407 ASN A O 1
ATOM 3267 N N . SER A 1 408 ? 17.556 -5.753 -20.462 1.00 89.75 408 SER A N 1
ATOM 3268 C CA . SER A 1 408 ? 16.204 -5.798 -19.881 1.00 89.75 408 SER A CA 1
ATOM 3269 C C . SER A 1 408 ? 15.362 -6.880 -20.562 1.00 89.75 408 SER A C 1
ATOM 3271 O O . SER A 1 408 ? 14.280 -6.615 -21.086 1.00 89.75 408 SER A O 1
ATOM 3273 N N . ARG A 1 409 ? 15.903 -8.106 -20.637 1.00 87.31 409 ARG A N 1
ATOM 3274 C CA . ARG A 1 409 ? 15.264 -9.234 -21.342 1.00 87.31 409 ARG A CA 1
ATOM 3275 C C . ARG A 1 409 ? 14.318 -10.029 -20.459 1.00 87.31 409 ARG A C 1
ATOM 3277 O O . ARG A 1 409 ? 13.340 -10.593 -20.952 1.00 87.31 409 ARG A O 1
ATOM 3284 N N . TRP A 1 410 ? 14.643 -10.133 -19.176 1.00 89.12 410 TRP A N 1
ATOM 3285 C CA . TRP A 1 410 ? 13.842 -10.869 -18.220 1.00 89.12 410 TRP A CA 1
ATOM 3286 C C . TRP A 1 410 ? 12.438 -10.278 -18.127 1.00 89.12 410 TRP A C 1
ATOM 3288 O O . TRP A 1 410 ? 12.238 -9.067 -18.118 1.00 89.12 410 TRP A O 1
ATOM 3298 N N . THR A 1 411 ? 11.451 -11.161 -18.051 1.00 90.31 411 THR A N 1
ATOM 3299 C CA . THR A 1 411 ? 10.118 -10.797 -17.595 1.00 90.31 411 THR A CA 1
ATOM 3300 C C . THR A 1 411 ? 9.826 -11.607 -16.341 1.00 90.31 411 THR A C 1
ATOM 3302 O O . THR A 1 411 ? 9.995 -12.831 -16.399 1.00 90.31 411 THR A O 1
ATOM 3305 N N . PRO A 1 412 ? 9.344 -10.961 -15.265 1.00 94.19 412 PRO A N 1
ATOM 3306 C CA . PRO A 1 412 ? 8.843 -11.661 -14.096 1.00 94.19 412 PRO A CA 1
ATOM 3307 C C . PRO A 1 412 ? 7.820 -12.735 -14.438 1.00 94.19 412 PRO A C 1
ATOM 3309 O O . PRO A 1 412 ? 6.897 -12.506 -15.229 1.00 94.19 412 PRO A O 1
ATOM 3312 N N . TYR A 1 413 ? 7.963 -13.902 -13.812 1.00 92.44 413 TYR A N 1
ATOM 3313 C CA . TYR A 1 413 ? 7.121 -15.058 -14.112 1.00 92.44 413 TYR A CA 1
ATOM 3314 C C . TYR A 1 413 ? 5.648 -14.804 -13.762 1.00 92.44 413 TYR A C 1
ATOM 3316 O O . TYR A 1 413 ? 4.745 -15.324 -14.418 1.00 92.44 413 TYR A O 1
ATOM 3324 N N . VAL A 1 414 ? 5.391 -13.908 -12.801 1.00 94.81 414 VAL A N 1
ATOM 3325 C CA . VAL A 1 414 ? 4.035 -13.491 -12.427 1.00 94.81 414 VAL A CA 1
ATOM 3326 C C . VAL A 1 414 ? 3.240 -12.934 -13.612 1.00 94.81 414 VAL A C 1
ATOM 3328 O O . VAL A 1 414 ? 2.030 -13.127 -13.667 1.00 94.81 414 VAL A O 1
ATOM 3331 N N . LYS A 1 415 ? 3.894 -12.302 -14.599 1.00 94.69 415 LYS A N 1
ATOM 3332 C CA . LYS A 1 415 ? 3.200 -11.780 -15.784 1.00 94.69 415 LYS A CA 1
ATOM 3333 C C . LYS A 1 415 ? 2.607 -12.899 -16.631 1.00 94.69 415 LYS A C 1
ATOM 3335 O O . LYS A 1 415 ? 1.470 -12.787 -17.079 1.00 94.69 415 LYS A O 1
ATOM 3340 N N . ASP A 1 416 ? 3.358 -13.980 -16.818 1.00 91.88 416 ASP A N 1
ATOM 3341 C CA . ASP A 1 416 ? 2.887 -15.139 -17.576 1.00 91.88 416 ASP A CA 1
ATOM 3342 C C . ASP A 1 416 ? 1.721 -15.817 -16.830 1.00 91.88 416 ASP A C 1
ATOM 3344 O O . ASP A 1 416 ? 0.720 -16.184 -17.446 1.00 91.88 416 ASP A O 1
ATOM 3348 N N . ILE A 1 417 ? 1.795 -15.889 -15.494 1.00 93.50 417 ILE A N 1
ATOM 3349 C CA . ILE A 1 417 ? 0.702 -16.379 -14.638 1.00 93.50 417 ILE A CA 1
ATOM 3350 C C . ILE A 1 417 ? -0.551 -15.496 -14.776 1.00 93.50 417 ILE A C 1
ATOM 3352 O O . ILE A 1 417 ? -1.650 -16.025 -14.950 1.00 93.50 417 ILE A O 1
ATOM 3356 N N . MET A 1 418 ? -0.399 -14.167 -14.728 1.00 94.31 418 MET A N 1
ATOM 3357 C CA . MET A 1 418 ? -1.499 -13.208 -14.888 1.00 94.31 418 MET A CA 1
ATOM 3358 C C . MET A 1 418 ? -2.209 -13.389 -16.238 1.00 94.31 418 MET A C 1
ATOM 3360 O O . MET A 1 418 ? -3.429 -13.555 -16.278 1.00 94.31 418 MET A O 1
ATOM 3364 N N . GLU A 1 419 ? -1.452 -13.396 -17.341 1.00 92.25 419 GLU A N 1
ATOM 3365 C CA . GLU A 1 419 ? -1.994 -13.560 -18.698 1.00 92.25 419 GLU A CA 1
ATOM 3366 C C . GLU A 1 419 ? -2.695 -14.919 -18.872 1.00 92.25 419 GLU A C 1
ATOM 3368 O O . GLU A 1 419 ? -3.791 -14.992 -19.438 1.00 92.25 419 GLU A O 1
ATOM 3373 N N . LEU A 1 420 ? -2.094 -15.994 -18.351 1.00 90.81 420 LEU A N 1
ATOM 3374 C CA . LEU A 1 420 ? -2.643 -17.344 -18.444 1.00 90.81 420 LEU A CA 1
ATOM 3375 C C . LEU A 1 420 ? -3.931 -17.503 -17.629 1.00 90.81 420 LEU A C 1
ATOM 3377 O O . LEU A 1 420 ? -4.898 -18.076 -18.129 1.00 90.81 420 LEU A O 1
ATOM 3381 N N . LEU A 1 421 ? -3.977 -16.997 -16.393 1.00 90.06 421 LEU A N 1
ATOM 3382 C CA . LEU A 1 421 ? -5.169 -17.109 -15.549 1.00 90.06 421 LEU A CA 1
ATOM 3383 C C . LEU A 1 421 ? -6.355 -16.350 -16.131 1.00 90.06 421 LEU A C 1
ATOM 3385 O O . LEU A 1 421 ? -7.460 -16.893 -16.141 1.00 90.06 421 LEU A O 1
ATOM 3389 N N . ILE A 1 422 ? -6.129 -15.147 -16.662 1.00 90.00 422 ILE A N 1
ATOM 3390 C CA . ILE A 1 422 ? -7.164 -14.378 -17.365 1.00 90.00 422 ILE A CA 1
ATOM 3391 C C . ILE A 1 422 ? -7.724 -15.205 -18.531 1.00 90.00 422 ILE A C 1
ATOM 3393 O O . ILE A 1 422 ? -8.939 -15.376 -18.646 1.00 90.00 422 ILE A O 1
ATOM 3397 N N . LEU A 1 423 ? -6.846 -15.800 -19.347 1.00 87.88 423 LEU A N 1
ATOM 3398 C CA . LEU A 1 423 ? -7.249 -16.637 -20.480 1.00 87.88 423 LEU A CA 1
ATOM 3399 C C . LEU A 1 423 ? -8.045 -17.881 -20.048 1.00 87.88 423 LEU A C 1
ATOM 3401 O O . LEU A 1 423 ? -9.073 -18.195 -20.650 1.00 87.88 423 LEU A O 1
ATOM 3405 N N . ILE A 1 424 ? -7.587 -18.589 -19.011 1.00 85.06 424 ILE A N 1
ATOM 3406 C CA . ILE A 1 424 ? -8.256 -19.782 -18.466 1.00 85.06 424 ILE A CA 1
ATOM 3407 C C . ILE A 1 424 ? -9.649 -19.428 -17.944 1.00 85.06 424 ILE A C 1
ATOM 3409 O O . ILE A 1 424 ? -10.616 -20.133 -18.244 1.00 85.06 424 ILE A O 1
ATOM 3413 N N . CYS A 1 425 ? -9.757 -18.342 -17.176 1.00 81.69 425 CYS A N 1
ATOM 3414 C CA . CYS A 1 425 ? -11.028 -17.908 -16.608 1.00 81.69 425 CYS A CA 1
ATOM 3415 C C . CYS A 1 425 ? -12.025 -17.568 -17.713 1.00 81.69 425 CYS A C 1
ATOM 3417 O O . CYS A 1 425 ? -13.164 -18.017 -17.651 1.00 81.69 425 CYS A O 1
ATOM 3419 N N . ASP A 1 426 ? -11.586 -16.890 -18.773 1.00 76.94 426 ASP A N 1
ATOM 3420 C CA . ASP A 1 426 ? -12.441 -16.607 -19.925 1.00 76.94 426 ASP A CA 1
ATOM 3421 C C . ASP A 1 426 ? -12.901 -17.872 -20.668 1.00 76.94 426 ASP A C 1
ATOM 3423 O O . ASP A 1 426 ? -14.061 -17.963 -21.072 1.00 76.94 426 ASP A O 1
ATOM 3427 N N . ASN A 1 427 ? -12.022 -18.863 -20.845 1.00 70.81 427 ASN A N 1
ATOM 3428 C CA . ASN A 1 427 ? -12.349 -20.079 -21.597 1.00 70.81 427 ASN A CA 1
ATOM 3429 C C . ASN A 1 427 ? -13.329 -20.996 -20.847 1.00 70.81 427 ASN A C 1
ATOM 3431 O O . ASN A 1 427 ? -14.234 -21.563 -21.458 1.00 70.81 427 ASN A O 1
ATOM 3435 N N . HIS A 1 428 ? -13.202 -21.118 -19.522 1.00 59.16 428 HIS A N 1
ATOM 3436 C CA . HIS A 1 428 ? -14.136 -21.918 -18.719 1.00 59.16 428 HIS A CA 1
ATOM 3437 C C . HIS A 1 428 ? -15.537 -21.294 -18.601 1.00 59.16 428 HIS A C 1
ATOM 3439 O O . HIS A 1 428 ? -16.495 -22.007 -18.295 1.00 59.16 428 HIS A O 1
ATOM 3445 N N . ILE A 1 429 ? -15.693 -19.999 -18.894 1.00 50.22 429 ILE A N 1
ATOM 3446 C CA . ILE A 1 429 ? -16.991 -19.308 -18.864 1.00 50.22 429 ILE A CA 1
ATOM 3447 C C . ILE A 1 429 ? -17.909 -19.753 -20.014 1.00 50.22 429 ILE A C 1
ATOM 3449 O O . ILE A 1 429 ? -19.124 -19.780 -19.835 1.00 50.22 429 ILE A O 1
ATOM 3453 N N . HIS A 1 430 ? -17.374 -20.208 -21.152 1.00 42.84 430 HIS A N 1
ATOM 3454 C CA . HIS A 1 430 ? -18.204 -20.769 -22.228 1.00 42.84 430 HIS A CA 1
ATOM 3455 C C . HIS A 1 430 ? -18.817 -22.143 -21.892 1.00 42.84 430 HIS A C 1
ATOM 3457 O O . HIS A 1 430 ? -19.672 -22.615 -22.633 1.00 42.84 430 HIS A O 1
ATOM 3463 N N . SER A 1 431 ? -18.425 -22.775 -20.776 1.00 37.00 431 SER A N 1
ATOM 3464 C CA . SER A 1 431 ? -18.888 -24.114 -20.376 1.00 37.00 431 SER A CA 1
ATOM 3465 C C . SER A 1 431 ? -19.912 -24.122 -19.230 1.00 37.00 431 SER A C 1
ATOM 3467 O O . SER A 1 431 ? -20.417 -25.194 -18.895 1.00 37.00 431 SER A O 1
ATOM 3469 N N . ARG A 1 432 ? -20.224 -22.981 -18.600 1.00 35.03 432 ARG A N 1
ATOM 3470 C CA . ARG A 1 432 ? -21.244 -22.900 -17.539 1.00 35.03 432 ARG A CA 1
ATOM 3471 C C . ARG A 1 432 ? -22.271 -21.825 -17.879 1.00 35.03 432 ARG A C 1
ATOM 3473 O O . ARG A 1 432 ? -22.085 -20.653 -17.564 1.00 35.03 432 ARG A O 1
ATOM 3480 N N . GLU A 1 433 ? -23.361 -22.245 -18.517 1.00 35.50 433 GLU A N 1
ATOM 3481 C CA . GLU A 1 433 ? -24.591 -21.460 -18.617 1.00 35.50 433 GLU A CA 1
ATOM 3482 C C . GLU A 1 433 ? -25.122 -21.166 -17.207 1.00 35.50 433 GLU A C 1
ATOM 3484 O O . GLU A 1 433 ? -25.732 -22.016 -16.563 1.00 35.50 433 GLU A O 1
ATOM 3489 N N . PHE A 1 434 ? -24.902 -19.948 -16.714 1.00 34.84 434 PHE A N 1
ATOM 3490 C CA . PHE A 1 434 ? -25.721 -19.395 -15.642 1.00 34.84 434 PHE A CA 1
ATOM 3491 C C . PHE A 1 434 ? -26.853 -18.599 -16.282 1.00 34.84 434 PHE A C 1
ATOM 3493 O O . PHE A 1 434 ? -26.696 -17.444 -16.682 1.00 34.84 434 PHE A O 1
ATOM 3500 N N . GLY A 1 435 ? -27.993 -19.270 -16.431 1.00 30.33 435 GLY A N 1
ATOM 3501 C CA . GLY A 1 435 ? -29.248 -18.649 -16.814 1.00 30.33 435 GLY A CA 1
ATOM 3502 C C . GLY A 1 435 ? -29.822 -17.783 -15.692 1.00 30.33 435 GLY A C 1
ATOM 3503 O O . GLY A 1 435 ? -29.874 -18.198 -14.539 1.00 30.33 435 GLY A O 1
ATOM 3504 N N . GLY A 1 436 ? -30.338 -16.617 -16.083 1.00 31.25 436 GLY A N 1
ATOM 3505 C CA . GLY A 1 436 ? -31.484 -15.983 -15.433 1.00 31.25 436 GLY A CA 1
ATOM 3506 C C . GLY A 1 436 ? -31.204 -14.907 -14.379 1.00 31.25 436 GLY A C 1
ATOM 3507 O O . GLY A 1 436 ? -30.620 -15.170 -13.338 1.00 31.25 436 GLY A O 1
ATOM 3508 N N . TRP A 1 437 ? -31.822 -13.744 -14.624 1.00 32.50 437 TRP A N 1
ATOM 3509 C CA . TRP A 1 437 ? -32.179 -12.668 -13.682 1.00 32.50 437 TRP A CA 1
ATOM 3510 C C . TRP A 1 437 ? -31.081 -11.654 -13.321 1.00 32.50 437 TRP A C 1
ATOM 3512 O O . TRP A 1 437 ? -30.443 -11.718 -12.278 1.00 32.50 437 TRP A O 1
ATOM 3522 N N . MET A 1 438 ? -30.951 -10.610 -14.149 1.00 34.41 438 MET A N 1
ATOM 3523 C CA . MET A 1 438 ? -30.307 -9.351 -13.757 1.00 34.41 438 MET A CA 1
ATOM 3524 C C . MET A 1 438 ? -31.306 -8.195 -13.829 1.00 34.41 438 MET A C 1
ATOM 3526 O O . MET A 1 438 ? -31.598 -7.670 -14.905 1.00 34.41 438 MET A O 1
ATOM 3530 N N . HIS A 1 439 ? -31.785 -7.747 -12.666 1.00 35.56 439 HIS A N 1
ATOM 3531 C CA . HIS A 1 439 ? -32.306 -6.390 -12.531 1.00 35.56 439 HIS A CA 1
ATOM 3532 C C . HIS A 1 439 ? -31.126 -5.416 -12.496 1.00 35.56 439 HIS A C 1
ATOM 3534 O O . HIS A 1 439 ? -30.347 -5.357 -11.550 1.00 35.56 439 HIS A O 1
ATOM 3540 N N . ASN A 1 440 ? -30.991 -4.654 -13.575 1.00 32.66 440 ASN A N 1
ATOM 3541 C CA . ASN A 1 440 ? -29.925 -3.686 -13.778 1.00 32.66 440 ASN A CA 1
ATOM 3542 C C . ASN A 1 440 ? -30.182 -2.445 -12.897 1.00 32.66 440 ASN A C 1
ATOM 3544 O O . ASN A 1 440 ? -30.987 -1.581 -13.258 1.00 32.66 440 ASN A O 1
ATOM 3548 N N . ARG A 1 441 ? -29.536 -2.338 -11.726 1.00 37.19 441 ARG A N 1
ATOM 3549 C CA . ARG A 1 441 ? -29.541 -1.088 -10.946 1.00 37.19 441 ARG A CA 1
ATOM 3550 C C . ARG A 1 441 ? -28.678 -0.049 -11.670 1.00 37.19 441 ARG A C 1
ATOM 3552 O O . ARG A 1 441 ? -27.463 -0.194 -11.784 1.00 37.19 441 ARG A O 1
ATOM 3559 N N . LYS A 1 442 ? -29.315 1.013 -12.172 1.00 30.56 442 LYS A N 1
ATOM 3560 C CA . LYS A 1 442 ? -28.638 2.182 -12.754 1.00 30.56 442 LYS A CA 1
ATOM 3561 C C . LYS A 1 442 ? -27.801 2.866 -11.664 1.00 30.56 442 LYS A C 1
ATOM 3563 O O . LYS A 1 442 ? -28.374 3.402 -10.725 1.00 30.56 4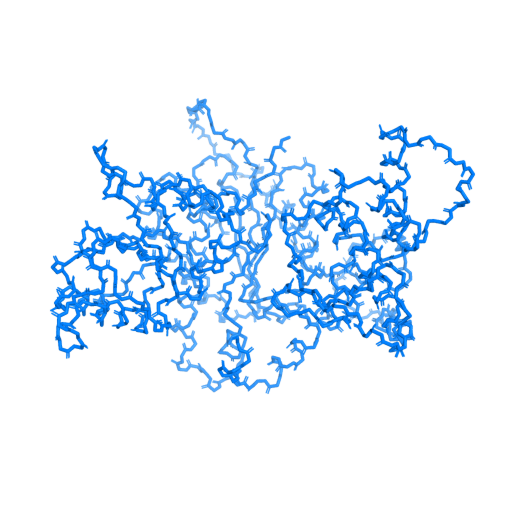42 LYS A O 1
ATOM 3568 N N . GLY A 1 443 ? -26.471 2.847 -11.793 1.00 39.00 443 GLY A N 1
ATOM 3569 C CA . GLY A 1 443 ? -25.564 3.620 -10.929 1.00 39.00 443 GLY A CA 1
ATOM 3570 C C . GLY A 1 443 ? -24.236 2.950 -10.560 1.00 39.00 443 GLY A C 1
ATOM 3571 O O . GLY A 1 443 ? -23.326 3.649 -10.130 1.00 39.00 443 GLY A O 1
ATOM 3572 N N . ALA A 1 444 ? -24.079 1.635 -10.748 1.00 42.28 444 ALA A N 1
ATOM 3573 C CA . ALA A 1 444 ? -22.814 0.963 -10.441 1.00 42.28 444 ALA A CA 1
ATOM 3574 C C . ALA A 1 444 ? -21.744 1.276 -11.505 1.00 42.28 444 ALA A C 1
ATOM 3576 O O . ALA A 1 444 ? -21.961 1.072 -12.704 1.00 42.28 444 ALA A O 1
ATOM 3577 N N . VAL A 1 445 ? -20.581 1.766 -11.066 1.00 46.69 445 VAL A N 1
ATOM 3578 C CA . VAL A 1 445 ? -19.385 1.889 -11.909 1.00 46.69 445 VAL A CA 1
ATOM 3579 C C . VAL A 1 445 ? -19.042 0.490 -12.422 1.00 46.69 445 VAL A C 1
ATOM 3581 O O . VAL A 1 445 ? -18.735 -0.399 -11.636 1.00 46.69 445 VAL A O 1
ATOM 3584 N N . ARG A 1 446 ? -19.132 0.271 -13.738 1.00 51.41 446 ARG A N 1
ATOM 3585 C CA . ARG A 1 446 ? -18.721 -0.990 -14.372 1.00 51.41 446 ARG A CA 1
ATOM 3586 C C . ARG A 1 446 ? -17.198 -1.143 -14.255 1.00 51.41 446 ARG A C 1
ATOM 3588 O O . ARG A 1 446 ? -16.488 -0.610 -15.107 1.00 51.41 446 ARG A O 1
ATOM 3595 N N . SER A 1 447 ? -16.706 -1.846 -13.234 1.00 63.66 447 SER A N 1
ATOM 3596 C CA . SER A 1 447 ? -15.375 -2.469 -13.266 1.00 63.66 447 SER A CA 1
ATOM 3597 C C . SER A 1 447 ? -15.522 -3.892 -13.803 1.00 63.66 447 SER A C 1
ATOM 3599 O O . SER A 1 447 ? -16.487 -4.574 -13.462 1.00 63.66 447 SER A O 1
ATOM 3601 N N . GLY A 1 448 ? -14.613 -4.320 -14.682 1.00 75.12 448 GLY A N 1
ATOM 3602 C CA . GLY A 1 448 ? -14.588 -5.706 -15.154 1.00 75.12 448 GLY A CA 1
ATOM 3603 C C . GLY A 1 448 ? -14.158 -6.686 -14.051 1.00 75.12 448 GLY A C 1
ATOM 3604 O O . GLY A 1 448 ? -13.967 -6.271 -12.904 1.00 75.12 448 GLY A O 1
ATOM 3605 N N . PRO A 1 449 ? -14.004 -7.982 -14.382 1.00 89.69 449 PRO A N 1
ATOM 3606 C CA . PRO A 1 449 ? -13.505 -8.987 -13.447 1.00 89.69 449 PRO A CA 1
ATOM 3607 C C . PRO A 1 449 ? -12.143 -8.607 -12.869 1.00 89.69 449 PRO A C 1
ATOM 3609 O O . PRO A 1 449 ? -11.324 -7.984 -13.557 1.00 89.69 449 PRO A O 1
ATOM 3612 N N . ARG A 1 450 ? -11.880 -9.008 -11.624 1.00 93.69 450 ARG A N 1
ATOM 3613 C CA . ARG A 1 450 ? -10.620 -8.693 -10.947 1.00 93.69 450 ARG A CA 1
ATOM 3614 C C . ARG A 1 450 ? -9.755 -9.923 -10.745 1.00 93.69 450 ARG A C 1
ATOM 3616 O O . ARG A 1 450 ? -10.223 -10.954 -10.272 1.00 93.69 450 ARG A O 1
ATOM 3623 N N . LEU A 1 451 ? -8.475 -9.796 -11.068 1.00 96.12 451 LEU A N 1
ATOM 3624 C CA . LEU A 1 451 ? -7.449 -10.754 -10.673 1.00 96.12 451 LEU A CA 1
ATOM 3625 C C . LEU A 1 451 ? -6.646 -10.137 -9.532 1.00 96.12 451 LEU A C 1
ATOM 3627 O O . LEU A 1 451 ? -5.879 -9.206 -9.752 1.00 96.12 451 LEU A O 1
ATOM 3631 N N . ILE A 1 452 ? -6.836 -10.644 -8.322 1.00 98.19 452 ILE A N 1
ATOM 3632 C CA . ILE A 1 452 ? -6.095 -10.236 -7.132 1.00 98.19 452 ILE A CA 1
ATOM 3633 C C . ILE A 1 452 ? -4.986 -11.264 -6.918 1.00 98.19 452 ILE A C 1
ATOM 3635 O O . ILE A 1 452 ? -5.254 -12.461 -6.871 1.00 98.19 452 ILE A O 1
ATOM 3639 N N . ILE A 1 453 ? -3.740 -10.822 -6.819 1.00 98.50 453 ILE A N 1
ATOM 3640 C CA . ILE A 1 453 ? -2.583 -11.679 -6.561 1.00 98.50 453 ILE A CA 1
ATOM 3641 C C . ILE A 1 453 ? -1.973 -11.259 -5.235 1.00 98.50 453 ILE A C 1
ATOM 3643 O O . ILE A 1 453 ? -1.632 -10.092 -5.056 1.00 98.50 453 ILE A O 1
ATOM 3647 N N . PHE A 1 454 ? -1.813 -12.220 -4.335 1.00 98.56 454 PHE A N 1
ATOM 3648 C CA . PHE A 1 454 ? -1.070 -12.048 -3.100 1.00 98.56 454 PHE A CA 1
ATOM 3649 C C . PHE A 1 454 ? 0.161 -12.950 -3.117 1.00 98.56 454 PHE A C 1
ATOM 3651 O O . PHE A 1 454 ? 0.040 -14.173 -3.231 1.00 98.56 454 PHE A O 1
ATOM 3658 N N . ILE A 1 455 ? 1.341 -12.343 -3.025 1.00 97.94 455 ILE A N 1
ATOM 3659 C CA . ILE A 1 455 ? 2.610 -13.055 -2.897 1.00 97.94 455 ILE A CA 1
ATOM 3660 C C . ILE A 1 455 ? 2.985 -13.051 -1.421 1.00 97.94 455 ILE A C 1
ATOM 3662 O O . ILE A 1 455 ? 3.025 -12.014 -0.778 1.00 97.94 455 ILE A O 1
ATOM 3666 N N . LEU A 1 456 ? 3.246 -14.222 -0.867 1.00 95.56 456 LEU A N 1
ATOM 3667 C CA . LEU A 1 456 ? 3.727 -14.371 0.489 1.00 95.56 456 LEU A CA 1
ATOM 3668 C C . LEU A 1 456 ? 5.254 -14.382 0.457 1.00 95.56 456 LEU A C 1
ATOM 3670 O O . LEU A 1 456 ? 5.851 -15.320 -0.082 1.00 95.56 456 LEU A O 1
ATOM 3674 N N . GLY A 1 457 ? 5.875 -13.361 1.045 1.00 92.44 457 GLY A N 1
ATOM 3675 C CA . GLY A 1 457 ? 7.324 -13.239 1.161 1.00 92.44 457 GLY A CA 1
ATOM 3676 C C . GLY A 1 457 ? 7.958 -12.177 0.258 1.00 92.44 457 GLY A C 1
ATOM 3677 O O . GLY A 1 457 ? 9.087 -12.353 -0.199 1.00 92.44 457 GLY A O 1
ATOM 3678 N N . GLY A 1 458 ? 7.235 -11.102 -0.023 1.00 95.38 458 GLY A N 1
ATOM 3679 C CA . GLY A 1 458 ? 7.712 -9.930 -0.742 1.00 95.38 458 GLY A CA 1
ATOM 3680 C C . GLY A 1 458 ? 7.326 -9.894 -2.223 1.00 95.38 458 GLY A C 1
ATOM 3681 O O . GLY A 1 458 ? 7.504 -10.878 -2.944 1.00 95.38 458 GLY A O 1
ATOM 3682 N N . VAL A 1 459 ? 6.881 -8.731 -2.710 1.00 97.88 459 VAL A N 1
ATOM 3683 C CA . VAL A 1 459 ? 6.673 -8.432 -4.143 1.00 97.88 459 VAL A CA 1
ATOM 3684 C C . VAL A 1 459 ? 7.691 -7.410 -4.646 1.00 97.88 459 VAL A C 1
ATOM 3686 O O . VAL A 1 459 ? 8.017 -6.453 -3.946 1.00 97.88 459 VAL A O 1
ATOM 3689 N N . THR A 1 460 ? 8.203 -7.586 -5.863 1.00 98.12 460 THR A N 1
ATOM 3690 C CA . THR A 1 460 ? 9.204 -6.675 -6.446 1.00 98.12 460 THR A CA 1
ATOM 3691 C C . THR A 1 460 ? 8.556 -5.553 -7.256 1.00 98.12 460 THR A C 1
ATOM 3693 O O . THR A 1 460 ? 7.476 -5.719 -7.824 1.00 98.12 460 THR A O 1
ATOM 3696 N N . TYR A 1 461 ? 9.257 -4.432 -7.443 1.00 98.25 461 TYR A N 1
ATOM 3697 C CA . TYR A 1 461 ? 8.792 -3.350 -8.326 1.00 98.25 461 TYR A CA 1
ATOM 3698 C C . TYR A 1 461 ? 8.581 -3.781 -9.791 1.00 98.25 461 TYR A C 1
ATOM 3700 O O . TYR A 1 461 ? 7.719 -3.229 -10.479 1.00 98.25 461 TYR A O 1
ATOM 3708 N N . SER A 1 462 ? 9.324 -4.775 -10.289 1.00 97.44 462 SER A N 1
ATOM 3709 C CA . SER A 1 462 ? 9.095 -5.316 -11.636 1.00 97.44 462 SER A CA 1
ATOM 3710 C C . SER A 1 462 ? 7.823 -6.159 -11.721 1.00 97.44 462 SER A C 1
ATOM 3712 O O . SER A 1 462 ? 7.140 -6.133 -12.745 1.00 97.44 462 SER A O 1
ATOM 3714 N N . GLU A 1 463 ? 7.447 -6.849 -10.646 1.00 98.25 463 GLU A N 1
ATOM 3715 C CA . GLU A 1 463 ? 6.168 -7.555 -10.533 1.00 98.25 463 GLU A CA 1
ATOM 3716 C C . GLU A 1 463 ? 4.993 -6.578 -10.399 1.00 98.25 463 GLU A C 1
ATOM 3718 O O . GLU A 1 463 ? 3.966 -6.777 -11.054 1.00 98.25 463 GLU A O 1
ATOM 3723 N N . LEU A 1 464 ? 5.168 -5.474 -9.655 1.00 97.75 464 LEU A N 1
ATOM 3724 C CA . LEU A 1 464 ? 4.188 -4.379 -9.599 1.00 97.75 464 LEU A CA 1
ATOM 3725 C C . LEU A 1 464 ? 3.895 -3.830 -10.998 1.00 97.75 464 LEU A C 1
ATOM 3727 O O . LEU A 1 464 ? 2.738 -3.743 -11.415 1.00 97.75 464 LEU A O 1
ATOM 3731 N N . ARG A 1 465 ? 4.951 -3.542 -11.771 1.00 97.38 465 ARG A N 1
ATOM 3732 C CA . ARG A 1 465 ? 4.851 -3.092 -13.168 1.00 97.38 465 ARG A CA 1
ATOM 3733 C C . ARG A 1 465 ? 4.024 -4.054 -14.026 1.00 97.38 465 ARG A C 1
ATOM 3735 O O . ARG A 1 465 ? 3.205 -3.607 -14.830 1.00 97.38 465 ARG A O 1
ATOM 3742 N N . CYS A 1 466 ? 4.195 -5.365 -13.844 1.00 96.50 466 CYS A N 1
ATOM 3743 C CA . CYS A 1 466 ? 3.471 -6.373 -14.621 1.00 96.50 466 CYS A CA 1
ATOM 3744 C C . CYS A 1 466 ? 1.948 -6.279 -14.434 1.00 96.50 466 CYS A C 1
ATOM 3746 O O . CYS A 1 466 ? 1.220 -6.432 -15.414 1.00 96.50 466 CYS A O 1
ATOM 3748 N N . ALA A 1 467 ? 1.457 -5.956 -13.231 1.00 96.06 467 ALA A N 1
ATOM 3749 C CA . ALA A 1 467 ? 0.023 -5.765 -12.995 1.00 96.06 467 ALA A CA 1
ATOM 3750 C C . ALA A 1 467 ? -0.554 -4.628 -13.862 1.00 96.06 467 ALA A C 1
ATOM 3752 O O . ALA A 1 467 ? -1.621 -4.780 -14.471 1.00 96.06 467 ALA A O 1
ATOM 3753 N N . TYR A 1 468 ? 0.183 -3.519 -13.997 1.00 95.38 468 TYR A N 1
ATOM 3754 C CA . TYR A 1 468 ? -0.192 -2.409 -14.879 1.00 95.38 468 TYR A CA 1
ATOM 3755 C C . TYR A 1 468 ? -0.135 -2.792 -16.353 1.00 95.38 468 TYR A C 1
ATOM 3757 O O . TYR A 1 468 ? -1.079 -2.511 -17.092 1.00 95.38 468 TYR A O 1
ATOM 3765 N N . GLU A 1 469 ? 0.943 -3.449 -16.783 1.00 94.06 469 GLU A N 1
ATOM 3766 C CA . GLU A 1 469 ? 1.110 -3.882 -18.173 1.00 94.06 469 GLU A CA 1
ATOM 3767 C C . GLU A 1 469 ? -0.020 -4.825 -18.608 1.00 94.06 469 GLU A C 1
ATOM 3769 O O . GLU A 1 469 ? -0.600 -4.646 -19.680 1.00 94.06 469 GLU A O 1
ATOM 3774 N N . VAL A 1 470 ? -0.375 -5.805 -17.772 1.00 93.50 470 VAL A N 1
ATOM 3775 C CA . VAL A 1 470 ? -1.456 -6.758 -18.069 1.00 93.50 470 VAL A CA 1
ATOM 3776 C C . VAL A 1 470 ? -2.815 -6.060 -18.073 1.00 93.50 470 VAL A C 1
ATOM 3778 O O . VAL A 1 470 ? -3.608 -6.272 -18.989 1.00 93.50 470 VAL A O 1
ATOM 3781 N N . THR A 1 471 ? -3.072 -5.168 -17.114 1.00 92.62 471 THR A N 1
ATOM 3782 C CA . THR A 1 471 ? -4.332 -4.404 -17.070 1.00 92.62 471 THR A CA 1
ATOM 3783 C C . THR A 1 471 ? -4.505 -3.510 -18.301 1.00 92.62 471 THR A C 1
ATOM 3785 O O . THR A 1 471 ? -5.603 -3.404 -18.842 1.00 92.62 471 THR A O 1
ATOM 3788 N N . GLN A 1 472 ? -3.428 -2.876 -18.773 1.00 90.06 472 GLN A N 1
ATOM 3789 C CA . GLN A 1 472 ? -3.466 -1.980 -19.935 1.00 90.06 472 GLN A CA 1
ATOM 3790 C C . GLN A 1 472 ? -3.538 -2.728 -21.270 1.00 90.06 472 GLN A C 1
ATOM 3792 O O . GLN A 1 472 ? -4.169 -2.243 -22.208 1.00 90.06 472 GLN A O 1
ATOM 3797 N N . SER A 1 473 ? -2.885 -3.887 -21.374 1.00 85.81 473 SER A N 1
ATOM 3798 C CA . SER A 1 473 ? -2.814 -4.663 -22.620 1.00 85.81 473 SER A CA 1
ATOM 3799 C C . SER A 1 473 ? -4.007 -5.594 -22.836 1.00 85.81 473 SER A C 1
ATOM 3801 O O . SER A 1 473 ? -4.274 -5.992 -23.972 1.00 85.81 473 SER A O 1
ATOM 3803 N N . ASN A 1 474 ? -4.746 -5.946 -21.780 1.00 78.94 474 ASN A N 1
ATOM 3804 C CA . ASN A 1 474 ? -5.859 -6.874 -21.905 1.00 78.94 474 ASN A CA 1
ATOM 3805 C C . ASN A 1 474 ? -7.084 -6.229 -22.576 1.00 78.94 474 ASN A C 1
ATOM 3807 O O . ASN A 1 474 ? -7.702 -5.295 -22.065 1.00 78.94 474 ASN A O 1
ATOM 3811 N N . THR A 1 475 ? -7.519 -6.815 -23.690 1.00 64.25 475 THR A N 1
ATOM 3812 C CA . THR A 1 475 ? -8.711 -6.395 -24.441 1.00 64.25 475 THR A CA 1
ATOM 3813 C C . THR A 1 475 ? -10.022 -6.639 -23.688 1.00 64.25 475 THR A C 1
ATOM 3815 O O . THR A 1 475 ? -11.038 -6.005 -23.983 1.00 64.25 475 THR A O 1
ATOM 3818 N N . LYS A 1 476 ? -10.013 -7.536 -22.694 1.00 67.06 476 LYS A N 1
ATOM 3819 C CA . LYS A 1 476 ? -11.212 -8.028 -21.999 1.00 67.06 476 LYS A CA 1
ATOM 3820 C C . LYS A 1 476 ? -11.510 -7.333 -20.668 1.00 67.06 476 LYS A C 1
ATOM 3822 O O . LYS A 1 476 ? -12.375 -7.791 -19.929 1.00 67.06 476 LYS A O 1
ATOM 3827 N N . LYS A 1 477 ? -10.859 -6.193 -20.400 1.00 81.94 477 LYS A N 1
ATOM 3828 C CA . LYS A 1 477 ? -11.171 -5.276 -19.283 1.00 81.94 477 LYS A CA 1
ATOM 3829 C C . LYS A 1 477 ? -10.992 -5.867 -17.877 1.00 81.94 477 LYS A C 1
ATOM 3831 O O . LYS A 1 477 ? -11.652 -5.404 -16.949 1.00 81.94 477 LYS A O 1
ATOM 3836 N N . TRP A 1 478 ? -10.127 -6.867 -17.714 1.00 90.00 478 TRP A N 1
ATOM 3837 C CA . TRP A 1 478 ? -9.745 -7.317 -16.375 1.00 90.00 478 TRP A CA 1
ATOM 3838 C C . TRP A 1 478 ? -8.907 -6.252 -15.668 1.00 90.00 478 TRP A C 1
ATOM 3840 O O . TRP A 1 478 ? -8.042 -5.637 -16.292 1.00 90.00 478 TRP A O 1
ATOM 3850 N N . GLU A 1 479 ? -9.125 -6.085 -14.367 1.00 92.88 479 GLU A N 1
ATOM 3851 C CA . GLU A 1 479 ? -8.257 -5.282 -13.505 1.00 92.88 479 GLU A CA 1
ATOM 3852 C C . GLU A 1 479 ? -7.381 -6.210 -12.661 1.00 92.88 479 GLU A C 1
ATOM 3854 O O . GLU A 1 479 ? -7.891 -7.098 -11.975 1.00 92.88 479 GLU A O 1
ATOM 3859 N N . VAL A 1 480 ? -6.062 -6.017 -12.711 1.00 95.75 480 VAL A N 1
ATOM 3860 C CA . VAL A 1 480 ? -5.119 -6.790 -11.894 1.00 95.75 480 VAL A CA 1
ATOM 3861 C C . VAL A 1 480 ? -4.733 -5.982 -10.661 1.00 95.75 480 VAL A C 1
ATOM 3863 O O . VAL A 1 480 ? -4.281 -4.846 -10.790 1.00 95.75 480 VAL A O 1
ATOM 3866 N N . PHE A 1 481 ? -4.891 -6.573 -9.483 1.00 97.62 481 PHE A N 1
ATOM 3867 C CA . PHE A 1 481 ? -4.356 -6.071 -8.222 1.00 97.62 481 PHE A CA 1
ATOM 3868 C C . PHE A 1 481 ? -3.246 -6.999 -7.761 1.00 97.62 481 PHE A C 1
ATOM 3870 O O . PHE A 1 481 ? -3.413 -8.217 -7.789 1.00 97.62 481 PHE A O 1
ATOM 3877 N N . VAL A 1 482 ? -2.125 -6.441 -7.324 1.00 98.25 482 VAL A N 1
ATOM 3878 C CA . VAL A 1 482 ? -1.015 -7.225 -6.780 1.00 98.25 482 VAL A CA 1
ATOM 3879 C C . VAL A 1 482 ? -0.635 -6.693 -5.410 1.00 98.25 482 VAL A C 1
ATOM 3881 O O . VAL A 1 482 ? -0.616 -5.485 -5.185 1.00 98.25 482 VAL A O 1
ATOM 3884 N N . GLY A 1 483 ? -0.346 -7.594 -4.488 1.00 98.06 483 GLY A N 1
ATOM 3885 C CA . GLY A 1 483 ? 0.125 -7.224 -3.171 1.00 98.06 483 GLY A CA 1
ATOM 3886 C C . GLY A 1 483 ? 0.884 -8.337 -2.485 1.00 98.06 483 GLY A C 1
ATOM 3887 O O . GLY A 1 483 ? 1.043 -9.437 -3.017 1.00 98.06 483 GLY A O 1
ATOM 3888 N N . SER A 1 484 ? 1.398 -8.001 -1.313 1.00 98.19 484 SER A N 1
ATOM 3889 C CA . SER A 1 484 ? 2.281 -8.849 -0.521 1.00 98.19 484 SER A CA 1
ATOM 3890 C C . SER A 1 484 ? 2.244 -8.409 0.938 1.00 98.19 484 SER A C 1
ATOM 3892 O O . SER A 1 484 ? 1.661 -7.379 1.282 1.00 98.19 484 SER A O 1
ATOM 3894 N N . ASP A 1 485 ? 2.915 -9.167 1.788 1.00 95.44 485 ASP A N 1
ATOM 3895 C CA . ASP A 1 485 ? 3.375 -8.748 3.110 1.00 95.44 485 ASP A CA 1
ATOM 3896 C C . ASP A 1 485 ? 4.218 -7.458 3.088 1.00 95.44 485 ASP A C 1
ATOM 3898 O O . ASP A 1 485 ? 3.972 -6.557 3.892 1.00 95.44 485 ASP A O 1
ATOM 3902 N N . HIS A 1 486 ? 5.152 -7.320 2.143 1.00 95.12 486 HIS A N 1
ATOM 3903 C CA . HIS A 1 486 ? 5.950 -6.105 1.929 1.00 95.12 486 HIS A CA 1
ATOM 3904 C C . HIS A 1 486 ? 6.456 -5.994 0.487 1.00 95.12 486 HIS A C 1
ATOM 3906 O O . HIS A 1 486 ? 6.399 -6.937 -0.299 1.00 95.12 486 HIS A O 1
ATOM 3912 N N . ILE A 1 487 ? 6.963 -4.819 0.119 1.00 96.25 487 ILE A N 1
ATOM 3913 C CA . ILE A 1 487 ? 7.639 -4.609 -1.167 1.00 96.25 487 ILE A CA 1
ATOM 3914 C C . ILE A 1 487 ? 9.134 -4.832 -0.956 1.00 96.25 487 ILE A C 1
ATOM 3916 O O . ILE A 1 487 ? 9.688 -4.366 0.040 1.00 96.25 487 ILE A O 1
ATOM 3920 N N . VAL A 1 488 ? 9.775 -5.540 -1.885 1.00 94.81 488 VAL A N 1
ATOM 3921 C CA . VAL A 1 488 ? 11.191 -5.907 -1.794 1.00 94.81 488 VAL A CA 1
ATOM 3922 C C . VAL A 1 488 ? 12.026 -5.283 -2.906 1.00 94.81 488 VAL A C 1
ATOM 3924 O O . VAL A 1 488 ? 11.686 -5.323 -4.092 1.00 94.81 488 VAL A O 1
ATOM 3927 N N . THR A 1 489 ? 13.174 -4.743 -2.509 1.00 95.88 489 THR A N 1
ATOM 3928 C CA . THR A 1 489 ? 14.332 -4.496 -3.379 1.00 95.88 489 THR A CA 1
ATOM 3929 C C . THR A 1 489 ? 15.297 -5.686 -3.325 1.00 95.88 489 THR A C 1
ATOM 3931 O O . THR A 1 489 ? 15.244 -6.454 -2.359 1.00 95.88 489 THR A O 1
ATOM 3934 N N . PRO A 1 490 ? 16.235 -5.834 -4.280 1.00 95.69 490 PRO A N 1
ATOM 3935 C CA . PRO A 1 490 ? 17.230 -6.908 -4.229 1.00 95.69 490 PRO A CA 1
ATOM 3936 C C . PRO A 1 490 ? 17.997 -6.971 -2.906 1.00 95.69 490 PRO A C 1
ATOM 3938 O O . PRO A 1 490 ? 18.155 -8.039 -2.315 1.00 95.69 490 PRO A O 1
ATOM 3941 N N . ARG A 1 491 ? 18.396 -5.813 -2.366 1.00 93.31 491 ARG A N 1
ATOM 3942 C CA . ARG A 1 491 ? 19.067 -5.737 -1.058 1.00 93.31 491 ARG A CA 1
ATOM 3943 C C . ARG A 1 491 ? 18.164 -6.139 0.105 1.00 93.31 491 ARG A C 1
ATOM 3945 O O . ARG A 1 491 ? 18.642 -6.753 1.053 1.00 93.31 491 ARG A O 1
ATOM 3952 N N . GLN A 1 492 ? 16.885 -5.764 0.081 1.00 92.44 492 GLN A N 1
ATOM 3953 C CA . GLN A 1 492 ? 15.932 -6.181 1.115 1.00 92.44 492 GLN A CA 1
ATOM 3954 C C . GLN A 1 492 ? 15.678 -7.684 1.049 1.00 92.44 492 GLN A C 1
ATOM 3956 O O . GLN A 1 492 ? 15.757 -8.339 2.078 1.00 92.44 492 GLN A O 1
ATOM 3961 N N . PHE A 1 493 ? 15.491 -8.240 -0.147 1.00 94.62 493 PHE A N 1
ATOM 3962 C CA . PHE A 1 493 ? 15.286 -9.673 -0.318 1.00 94.62 493 PHE A CA 1
ATOM 3963 C C . PHE A 1 493 ? 16.494 -10.495 0.157 1.00 94.62 493 PHE A C 1
ATOM 3965 O O . PHE A 1 493 ? 16.328 -11.504 0.835 1.00 94.62 493 PHE A O 1
ATOM 3972 N N . LEU A 1 494 ? 17.722 -10.035 -0.118 1.00 94.31 494 LEU A N 1
ATOM 3973 C CA . LEU A 1 494 ? 18.934 -10.659 0.426 1.00 94.31 494 LEU A CA 1
ATOM 3974 C C . LEU A 1 494 ? 18.996 -10.596 1.960 1.00 94.31 494 LEU A C 1
ATOM 3976 O O . LEU A 1 494 ? 19.427 -11.567 2.574 1.00 94.31 494 LEU A O 1
ATOM 3980 N N . ARG A 1 495 ? 18.543 -9.495 2.577 1.00 91.62 495 ARG A N 1
ATOM 3981 C CA . ARG A 1 495 ? 18.436 -9.388 4.043 1.00 91.62 495 ARG A CA 1
ATOM 3982 C C . ARG A 1 495 ? 17.369 -10.318 4.611 1.00 91.62 495 ARG A C 1
ATOM 3984 O O . ARG A 1 495 ? 17.620 -10.973 5.615 1.00 91.62 495 ARG A O 1
ATOM 3991 N N . ASP A 1 496 ? 16.217 -10.423 3.956 1.00 90.56 496 ASP A N 1
ATOM 3992 C CA . ASP A 1 496 ? 15.144 -11.332 4.365 1.00 90.56 496 ASP A CA 1
ATOM 3993 C C . ASP A 1 496 ? 15.626 -12.798 4.323 1.00 90.56 496 ASP A C 1
ATOM 3995 O O . ASP A 1 496 ? 15.348 -13.579 5.235 1.00 90.56 496 ASP A O 1
ATOM 3999 N N . LEU A 1 497 ? 16.448 -13.156 3.327 1.00 91.06 497 LEU A N 1
ATOM 4000 C CA . LEU A 1 497 ? 17.096 -14.469 3.222 1.00 91.06 497 LEU A CA 1
ATOM 4001 C C . LEU A 1 497 ? 18.109 -14.768 4.338 1.00 91.06 497 LEU A C 1
ATOM 4003 O O . LEU A 1 497 ? 18.435 -15.939 4.540 1.00 91.06 497 LEU A O 1
ATOM 4007 N N . GLU A 1 498 ? 18.587 -13.768 5.085 1.00 89.12 498 GLU A N 1
ATOM 4008 C CA . GLU A 1 498 ? 19.409 -14.020 6.276 1.00 89.12 498 GLU A CA 1
ATOM 4009 C C . GLU A 1 498 ? 18.611 -14.657 7.423 1.00 89.12 498 GLU A C 1
ATOM 4011 O O . GLU A 1 498 ? 19.225 -15.133 8.378 1.00 89.12 498 GLU A O 1
ATOM 4016 N N . MET A 1 499 ? 17.272 -14.694 7.332 1.00 81.44 499 MET A N 1
ATOM 4017 C CA . MET A 1 499 ? 16.371 -15.310 8.315 1.00 81.44 499 MET A CA 1
ATOM 4018 C C . MET A 1 499 ? 16.638 -14.811 9.742 1.00 81.44 499 MET A C 1
ATOM 4020 O O . MET A 1 499 ? 16.740 -15.588 10.691 1.00 81.44 499 MET A O 1
ATOM 4024 N N . LYS A 1 500 ? 16.795 -13.495 9.891 1.00 75.81 500 LYS A N 1
ATOM 4025 C CA . LYS A 1 500 ? 16.925 -12.836 11.193 1.00 75.81 500 LYS A CA 1
ATOM 4026 C C . LYS A 1 500 ? 15.686 -11.984 11.461 1.00 75.81 500 LYS A C 1
ATOM 4028 O O . LYS A 1 500 ? 15.168 -11.381 10.521 1.00 75.81 500 LYS A O 1
ATOM 4033 N N . PRO A 1 501 ? 15.235 -11.888 12.724 1.00 67.12 501 PRO A N 1
ATOM 4034 C CA . PRO A 1 501 ? 14.209 -10.921 13.083 1.00 67.12 501 PRO A CA 1
ATOM 4035 C C . PRO A 1 501 ? 14.720 -9.506 12.791 1.00 67.12 501 PRO A C 1
ATOM 4037 O O . PRO A 1 501 ? 15.876 -9.190 13.097 1.00 67.12 501 PRO A O 1
ATOM 4040 N N . ARG A 1 502 ? 13.870 -8.658 12.202 1.00 66.94 502 ARG A N 1
ATOM 4041 C CA . ARG A 1 502 ? 14.192 -7.236 12.030 1.00 66.94 502 ARG A CA 1
ATOM 4042 C C . ARG A 1 502 ? 14.285 -6.584 13.411 1.00 66.94 502 ARG A C 1
ATOM 4044 O O . ARG A 1 502 ? 13.471 -6.868 14.287 1.00 66.94 502 ARG A O 1
ATOM 4051 N N . GLN A 1 503 ? 15.301 -5.751 13.631 1.00 56.59 503 GLN A N 1
ATOM 4052 C CA . GLN A 1 503 ? 15.405 -4.992 14.882 1.00 56.59 503 GLN A CA 1
ATOM 4053 C C . GLN A 1 503 ? 14.308 -3.914 14.900 1.00 56.59 503 GLN A C 1
ATOM 4055 O O . GLN A 1 503 ? 14.040 -3.313 13.862 1.00 56.59 503 GLN A O 1
ATOM 4060 N N . GLU A 1 504 ? 13.670 -3.669 16.054 1.00 46.81 504 GLU A N 1
ATOM 4061 C CA . GLU A 1 504 ? 12.558 -2.700 16.181 1.00 46.81 504 GLU A CA 1
ATOM 4062 C C . GLU A 1 504 ? 12.949 -1.276 15.714 1.00 46.81 504 GLU A C 1
ATOM 4064 O O . GLU A 1 504 ? 12.082 -0.527 15.273 1.00 46.81 504 GLU A O 1
ATOM 4069 N N . ASP A 1 505 ? 14.244 -0.931 15.724 1.00 35.75 505 ASP A N 1
ATOM 4070 C CA . ASP A 1 505 ? 14.784 0.357 15.254 1.00 35.75 505 ASP A CA 1
ATOM 4071 C C . ASP A 1 505 ? 14.945 0.463 13.717 1.00 35.75 505 ASP A C 1
ATOM 4073 O O . ASP A 1 505 ? 15.234 1.543 13.200 1.00 35.75 505 ASP A O 1
ATOM 4077 N N . GLU A 1 506 ? 14.771 -0.637 12.972 1.00 37.16 506 GLU A N 1
ATOM 4078 C CA . GLU A 1 506 ? 14.830 -0.673 11.497 1.00 37.16 506 GLU A CA 1
ATOM 4079 C C . GLU A 1 506 ? 13.446 -0.615 10.825 1.00 37.16 506 GLU A C 1
ATOM 4081 O O . GLU A 1 506 ? 13.365 -0.643 9.592 1.00 37.16 506 GLU A O 1
ATOM 4086 N N . GLN A 1 507 ? 12.362 -0.564 11.610 1.00 34.94 507 GLN A N 1
ATOM 4087 C CA . GLN A 1 507 ? 10.992 -0.493 11.098 1.00 34.94 507 GLN A CA 1
ATOM 4088 C C . GLN A 1 507 ? 10.512 0.946 10.982 1.00 34.94 507 GLN A C 1
ATOM 4090 O O . GLN A 1 507 ? 10.327 1.620 12.018 1.00 34.94 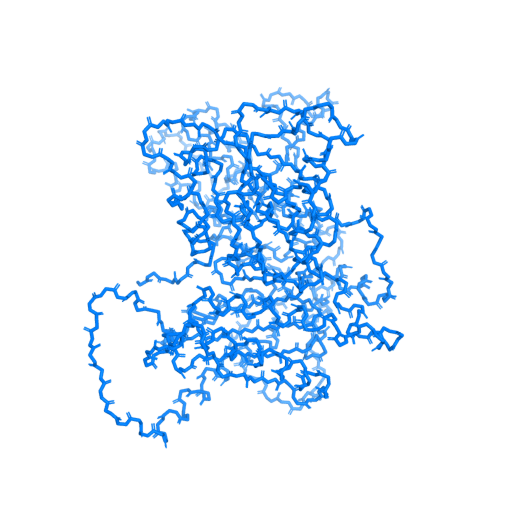507 GLN A O 1
#

Mean predicted aligned error: 8.25 Å

Solvent-accessible surface area (backbone atoms only — not comparable to full-atom values): 28557 Å² total; per-residue (Å²): 132,81,74,78,41,43,18,58,52,52,26,52,47,48,46,51,67,56,50,58,22,66,91,66,47,57,95,86,55,95,69,52,24,38,38,34,21,36,73,67,42,46,50,34,44,63,53,27,44,56,72,68,62,52,41,75,58,40,35,77,46,79,46,54,59,90,51,97,72,83,70,45,51,88,30,40,31,38,35,38,30,54,68,40,73,70,53,51,50,45,57,39,54,44,40,33,63,90,79,33,98,61,43,32,42,57,30,35,34,40,32,22,24,34,88,63,52,70,65,60,51,49,53,46,62,73,36,73,30,43,83,36,52,79,41,79,49,66,70,39,54,47,52,32,36,74,37,49,48,31,39,27,52,79,36,67,65,50,37,41,37,71,68,40,74,88,32,63,88,53,30,65,64,52,46,44,54,54,17,45,28,54,28,19,50,31,57,69,73,41,41,53,47,52,79,44,61,54,82,91,41,69,71,48,54,58,44,52,50,43,28,50,54,40,41,51,52,55,36,68,78,35,77,66,45,17,63,52,87,33,30,64,63,13,32,34,38,42,39,55,39,86,79,54,73,57,61,46,66,55,80,48,61,28,38,45,41,28,40,55,60,70,44,81,48,58,94,50,32,39,70,46,68,47,68,61,94,87,61,56,74,89,83,47,78,45,52,78,42,78,45,76,71,50,80,89,39,65,65,52,64,69,43,35,75,36,47,50,91,48,47,63,56,54,52,46,49,49,54,50,53,49,41,59,76,69,63,65,78,83,74,90,78,64,98,73,80,48,73,67,57,52,55,51,47,37,70,77,34,64,94,47,35,72,63,50,48,50,54,52,49,55,47,49,52,54,51,50,40,52,49,44,36,63,72,71,44,36,67,61,52,27,52,60,74,49,47,85,74,76,93,79,67,99,64,89,67,82,83,71,82,74,62,92,42,82,60,60,61,80,69,51,64,66,46,59,51,52,56,48,50,55,52,51,56,59,59,57,53,80,75,56,89,81,79,82,88,80,85,80,72,89,80,73,82,85,65,50,26,36,43,36,37,38,30,46,53,40,36,32,54,66,53,56,45,36,31,54,53,52,33,73,67,43,90,80,48,44,43,39,34,41,28,18,30,26,80,35,39,40,71,51,47,56,54,56,70,66,64,62,82,80,57,82,91,78,111

Nearest PDB structures (foldseek):
  4jeh-assembly1_A  TM=8.478E-01  e=7.518E-54  Rattus norvegicus
  7xsj-assembly1_A  TM=8.688E-01  e=1.838E-52  Rattus norvegicus
  4jeu-assembly1_A  TM=8.626E-01  e=1.198E-51  Rattus norvegicus
  3puj-assembly1_A  TM=8.157E-01  e=1.688E-50  Rattus norvegicus
  7udb-assembly1_A  TM=8.165E-01  e=2.278E-48  Rattus norvegicus

Foldseek 3Di:
DDDFFLLQLLLVLCCVVFLVPCLNDDPPDLAAEEEEEEDQQVLQCVQRHDPCSNVVSRHDYYYYLQDDDAQPAAHEYEYEYALDPSSLVSLLLQQDCVNPVGRSYVAYAYEHQFDHDPVSVVVNCPGSNVVRYSHHYYSLAQWHSQTRQEIANLFQCLLLCVPPPVNPVCNLVVLLVVLSNVLSSLLSVLALAAEEEDPVDPVVVSSSVSNNVNNVVSCVVPVSRQDDPQRVLAYEYEYEPVVDPLQQQACAQQQQLLLVQQHPQDQQKDWDFDQDVPDDCVPDPGDIDIDHQGVVQVLSVVRRGDGLVCSLVVLLVVVVVVCVVVVVDDDDDDPDDDLNNLVVVCVVCVVCVVVSVSSSVSNVSSVSSVVSCVVVVVVVRLLVSLPDDPDPDPDPDDPDPDDVDNSRPDATPVLVVLVVSVVVSVVCVVVDDPDDDDPDDPDDDDQGHEYEYEYENADESRSVSSQVVCCVPDPRRYHYHYYYNYHHHSVRSVVSVVSDDDDPVSD

Sequence (507 aa):
MTTSNLQKLVGAKLINEMLRCESVRQKERSDWKVLVMDRLATRIISASCKMHDIMSEGITIVEDIMKKREPLGMLEAVYFIQPSERSVNELINDFDKANALVPKYKAAHVFFTEACNSDLFTKLTQSKCAKYIKTLREVNIAFLPYERQVFTLDSPDTFFISCDPSQSHVRAGHLDVIAEQIATLCATLGEYPTIRYRSENEKLLEFAHAVQQKLNQYKADDSTMGEGGDKAKSVLLLLDRGFDAVSPLLHELTFQAMAHDLLKIENDVFEYEVQTPGADPKTNPGQKQKVLLDENDELWTELRHQHIAVVTQSITKKIKDFAIQKRVKDSDRGERTTMKDLSLMIKKMPQYQKELNAYALHFNIAEQCMNAYSRDSGEKLCSVEQAPRRKNIPQPRKERTETTYTNSRWTPYVKDIMELLILICDNHIHSREFGGWMHNRKGAVRSGPRLIIFILGGVTYSELRCAYEVTQSNTKKWEVFVGSDHIVTPRQFLRDLEMKPRQEDEQ

Radius of gyration: 25.21 Å; Cα contacts (8 Å, |Δi|>4): 744; chains: 1; bounding box: 64×62×68 Å

Secondary structure (DSSP, 8-state):
-----HHHHHHHHHIIIIIS-TTT--TT----EEEEE-HHHHHHHHHH--HHHHHHTTEEEEEETTS----BTTSEEEEEE-S-HHHHHHHHHTT-TTT-SS-SBS-EEEEESSPPPHHHHHHHHHSGGGGGEEEEEE----SEEEETTEEE---THHHHHHH-GGGHHHHHHHHHHHHHHHHHHHHHHT--PEEEE-TT-HHHHHHHHHHHHHHHHHHHH-TTTT-STTGGG-EEEEEEGGG-SSGGGS---BHHHHHHHHS-EETTEEEEEEPPTT--TTTSPPEEEEEE-STT-HHHHHHTTSBHHHHHHHHHHHHHHHHHHTT-------S---HHHHHHHHHH-GGGHHHHHHHHHHHHHHHHHHHHHHHTTHHHHHHHHTSPPPS--SS-----S--SSTT-----HHHHHHHHHHHHHHHHHTT----------TT------EEEEEEET-EEHHHHHHHHHHHHH-TT-PEEEEEESSEE-HHHHHHHTT--PPPGGG-